Protein AF-0000000080649065 (afdb_homodimer)

Organism: Methanothrix harundinacea (strain 6Ac) (NCBI:txid1110509)

Radius of gyration: 25.67 Å; Cα contacts (8 Å, |Δi|>4): 1582; chains: 2; bounding box: 56×75×67 Å

Secondary structure (DSSP, 8-state):
--TTHHHHT-EEEE-TTS-EEEESSSSS---HHHHHHHHHHHTTT-SEEEEEEEEETTEEEEEEEEEES-HIIIIIIIIS--EEEEETTEEEEEESTHHHHHTSSHHHHHHHT-----S-EEEEEE-SS---HHHHHHHHHHHTS-GGGEEEEEE-TTSHHHHHHHHTTHHHHHHHHHHHTT--GGGEEEEEEEEEPPP--SSHHHHHHHHHHHHHTT-EEEEEE--S-HHHHHHHHHH-SGGGSTTTTS-HHHHHHHTTT-GGGS-GGGSS-SEEEEEETTTTEEEEEE---HHHHHHHHT--------/--TTHHHHT-EEEE-TTS-EEEESSSSS---HHHHHHHHHHHTTT-SEEEEEEEEETTEEEEEEEEEES-HIIIIIIIIS--EEEEETTEEEEEESTHHHHHTSSHHHHHHHT-----S-EEEEEE-SS---HHHHHHHHHHHTS-GGGEEEEEE-TTSHHHHHHHHTTHHHHHHHHHHHTT--GGGEEEEEEEEEPPP--SSHHHHHHHHHHHHHTT-EEEEEE--S-HHHHHHHHHH-SGGGSTTTTS-HHHHHHHTTT-GGGS-GGGSS-SEEEEEETTTTEEEEEE---HHHHHHHHTEEE-----

Solvent-accessible surface area (backbone atoms only — not comparable to full-atom values): 29995 Å² total; per-residue (Å²): 105,77,92,44,19,76,85,26,35,34,36,79,44,70,46,94,66,43,29,37,36,38,28,26,29,54,87,28,72,22,26,67,65,31,4,52,51,50,33,31,47,16,20,62,62,48,51,52,73,43,79,38,83,34,75,48,87,88,43,74,43,60,15,32,32,37,38,25,57,39,37,46,51,23,25,61,51,10,32,44,72,62,32,82,46,74,38,92,90,45,65,27,40,29,18,5,46,29,35,44,47,40,44,56,55,52,69,56,37,62,74,64,71,58,82,62,84,60,68,60,36,41,36,36,29,49,20,76,62,82,80,52,64,65,40,45,46,53,53,19,56,54,33,68,35,54,35,56,37,30,40,36,35,35,17,15,49,50,27,60,11,26,19,40,29,54,17,55,34,28,45,33,33,43,49,51,40,38,43,75,73,66,46,70,51,82,35,37,50,30,32,29,20,31,11,36,42,40,61,81,70,51,52,48,66,50,14,46,18,27,26,50,34,20,22,28,27,48,7,37,26,36,35,36,29,57,62,79,58,62,70,60,51,52,54,51,53,50,57,45,20,6,76,72,19,89,66,46,86,55,37,42,43,58,57,35,54,75,47,70,71,36,74,85,68,46,58,72,50,30,60,11,22,3,23,41,34,39,32,26,66,67,78,19,46,25,39,34,24,65,52,72,35,51,67,43,45,41,61,46,53,59,71,72,86,84,76,75,77,124,105,77,92,45,18,75,86,27,34,36,37,80,44,70,45,95,65,43,29,36,35,38,28,26,30,54,86,28,72,19,20,62,65,33,4,52,51,50,35,32,49,17,20,62,61,49,50,54,74,44,79,37,84,33,75,46,85,89,44,66,41,62,16,32,33,38,37,28,71,41,37,45,51,26,22,60,50,9,32,44,71,61,33,81,45,74,38,90,90,45,62,28,40,29,18,4,46,29,36,43,46,39,44,56,54,52,68,57,37,61,74,65,71,57,84,63,87,62,70,59,37,41,36,35,30,50,20,75,62,83,80,49,64,67,41,46,45,53,53,19,54,53,34,68,37,56,36,58,38,30,40,36,34,35,19,15,50,50,27,60,11,27,20,41,29,53,20,53,36,31,44,34,34,43,49,52,41,38,43,76,73,68,45,68,53,80,35,40,51,30,33,30,21,30,10,35,42,41,59,55,52,45,53,48,68,50,15,48,17,29,27,48,35,20,23,27,27,47,7,37,35,40,35,35,29,56,63,84,58,62,71,59,50,51,55,50,52,68,58,44,19,7,77,70,20,90,67,47,86,55,39,44,42,60,58,36,53,74,48,70,69,35,73,87,69,47,57,70,50,31,60,11,23,2,23,41,33,41,37,30,67,68,79,70,45,75,49,77,35,66,52,71,36,48,68,44,43,42,60,46,46,43,67,36,76,44,75,69,83,126

Nearest PDB structures (foldseek):
  1qlm-assembly1_A  TM=9.882E-01  e=9.415E-44  Methanopyrus kandleri
  4gvs-assembly1_C  TM=9.841E-01  e=1.611E-43  Archaeoglobus fulgidus DSM 4304
  4gvq-assembly1_C  TM=9.840E-01  e=5.313E-43  Archaeoglobus fulgidus DSM 4304
  4fio-assembly1_C  TM=9.812E-01  e=1.594E-41  Methanobrevibacter ruminantium M1
  3b3t-assembly1_A  TM=2.257E-01  e=1.177E+00  Vibrio proteolyticus

Sequence (620 aa):
MLDYADELRVGVVELDNGTVVADAGVEAKGGLGAGIYLARLCMADLADIQPTPIEIDGITIPGVQVATDHPAISCMASQCAMWQVKAGNYFAMGSGPARILARKTKELYDALEFEEYSDVGVLFLESDTLPDEAAADKIAEACGIDPADLRLAVAPTDSVAGLVQVSARVVETGLHKLFTLGFDVRTIRNGWGRAPIAPVVGKATRCMGASNDAIIYGGETYYTVEYEPFDELLGYVKAIPSDTSRDYGAPFYKTFKECGFDFFKVDHHVFAPAKVVVNDLRSRRTLVAGRLNPQVLKESFGFEVANREGMLDYADELRVGVVELDNGTVVADAGVEAKGGLGAGIYLARLCMADLADIQPTPIEIDGITIPGVQVATDHPAISCMASQCAMWQVKAGNYFAMGSGPARILARKTKELYDALEFEEYSDVGVLFLESDTLPDEAAADKIAEACGIDPADLRLAVAPTDSVAGLVQVSARVVETGLHKLFTLGFDVRTIRNGWGRAPIAPVVGKATRCMGASNDAIIYGGETYYTVEYEPFDELLGYVKAIPSDTSRDYGAPFYKTFKECGFDFFKVDHHVFAPAKVVVNDLRSRRTLVAGRLNPQVLKESFGFEVANREG

Foldseek 3Di:
DVVCCVVQQWDWDAAPLQEIETEQALPTQGALVLLQVLLCQLQVVQKDKDWDWDDQPNDIAIKMKIKGQPCLCRQPQFNDQQDWQDFPPDTWGKGGNLCQLLVRPVVSCVLLVDHDADQAEEIETADSDDDHPRSLVVSCVSNVYRSSRYYYYYHYLLHNSNLRNLQSSLQSLLLVLLVVVVHSSNQWRMKIKMWGRFHNPDDRLLSVQLSLLRFLFPMEMETEGADPDPVVVVVSQQQAHLVNFPLPDARVSVVCVVVVVDVVVGRPSSSGGQKYWYQHPHVRDIDIYGHHDSPRSCVSSVDDDDDDDD/DVVCCVVQQWDWDAAPLQEIETEQAQPTQGALVLLQVLLCQLQVVQKDKDWDWDDQPNDIAIKMKIKGQPLLCRQPQFNDQQDWQDFPVDTWGKGHNLCQLLCRPVVSCVLVVDHDADQAEEIETADSDDDHPRSLVVSCVSNVYRSSRYYYYYHYLLHNSNLRNLQSSLQSLLLVLLVVVVHSSNQWRMKIKMWGRFHNPDDRLLSVQLSLLRFLQPMEMEIEGADPDPVVVVVSQQQAHLVNFPLPDARVSVVCVVVVVDVVVGRPSSSGGQKYWYQYPVVRDIDIYGHHDSPRSCVSSVDDDPDDDD

Structure (mmCIF, N/CA/C/O backbone):
data_AF-0000000080649065-model_v1
#
loop_
_entity.id
_entity.type
_entity.pdbx_description
1 polymer 'Methenyltetrahydromethanopterin cyclohydrolase'
#
loop_
_atom_site.group_PDB
_atom_site.id
_atom_site.type_symbol
_atom_site.label_atom_id
_atom_site.label_alt_id
_atom_site.label_comp_id
_atom_site.label_asym_id
_atom_site.label_entity_id
_atom_site.label_seq_id
_atom_site.pdbx_PDB_ins_code
_atom_site.Cartn_x
_atom_site.Cartn_y
_atom_site.Cartn_z
_atom_site.occupancy
_atom_site.B_iso_or_equiv
_atom_site.auth_seq_id
_atom_site.auth_comp_id
_atom_site.auth_asym_id
_atom_site.auth_atom_id
_atom_site.pdbx_PDB_model_num
ATOM 1 N N . MET A 1 1 ? -10.711 17.859 -7.477 1 96.88 1 MET A N 1
ATOM 2 C CA . MET A 1 1 ? -11.516 18.312 -6.348 1 96.88 1 MET A CA 1
ATOM 3 C C . MET A 1 1 ? -12.547 19.344 -6.793 1 96.88 1 MET A C 1
ATOM 5 O O . MET A 1 1 ? -13.719 19.266 -6.41 1 96.88 1 MET A O 1
ATOM 9 N N . LEU A 1 2 ? -12.133 20.25 -7.672 1 97.31 2 LEU A N 1
ATOM 10 C CA . LEU A 1 2 ? -13.031 21.297 -8.125 1 97.31 2 LEU A CA 1
ATOM 11 C C . LEU A 1 2 ? -14.141 20.734 -9.008 1 97.31 2 LEU A C 1
ATOM 13 O O . LEU A 1 2 ? -15.297 21.125 -8.875 1 97.31 2 LEU A O 1
ATOM 17 N N . ASP A 1 3 ? -13.781 19.781 -9.867 1 96.5 3 ASP A N 1
ATOM 18 C CA . ASP A 1 3 ? -14.766 19.156 -10.75 1 96.5 3 ASP A CA 1
ATOM 19 C C . ASP A 1 3 ? -15.797 18.359 -9.953 1 96.5 3 ASP A C 1
ATOM 21 O O . ASP A 1 3 ? -16.922 18.156 -10.414 1 96.5 3 ASP A O 1
ATOM 25 N N . TYR A 1 4 ? -15.461 17.969 -8.742 1 97.44 4 TYR A N 1
ATOM 26 C CA . TYR A 1 4 ? -16.344 17.141 -7.922 1 97.44 4 TYR A CA 1
ATOM 27 C C . TYR A 1 4 ? -16.844 17.906 -6.711 1 97.44 4 TYR A C 1
ATOM 29 O O . TYR A 1 4 ? -17.156 17.312 -5.672 1 97.44 4 TYR A O 1
ATOM 37 N N . ALA A 1 5 ? -16.844 19.188 -6.781 1 98.19 5 ALA A N 1
ATOM 38 C CA . ALA A 1 5 ? -17.141 20.047 -5.637 1 98.19 5 ALA A CA 1
ATOM 39 C C . ALA A 1 5 ? -18.484 19.703 -5.008 1 98.19 5 ALA A C 1
ATOM 41 O O . ALA A 1 5 ? -18.609 19.641 -3.783 1 98.19 5 ALA A O 1
ATOM 42 N N . ASP A 1 6 ? -19.531 19.469 -5.82 1 97.81 6 ASP A N 1
ATOM 43 C CA . ASP A 1 6 ? -20.859 19.156 -5.301 1 97.81 6 ASP A CA 1
ATOM 44 C C . ASP A 1 6 ? -20.859 17.828 -4.547 1 97.81 6 ASP A C 1
ATOM 46 O O . ASP A 1 6 ? -21.375 17.75 -3.432 1 97.81 6 ASP A O 1
ATOM 50 N N . GLU A 1 7 ? -20.234 16.828 -5.16 1 98.06 7 GLU A N 1
ATOM 51 C CA . GLU A 1 7 ? -20.172 15.492 -4.555 1 98.06 7 GLU A CA 1
ATOM 52 C C . GLU A 1 7 ? -19.375 15.516 -3.256 1 98.06 7 GLU A C 1
ATOM 54 O O . GLU A 1 7 ? -19.688 14.789 -2.312 1 98.06 7 GLU A O 1
ATOM 59 N N . LEU A 1 8 ? -18.406 16.391 -3.188 1 98.56 8 LEU A N 1
ATOM 60 C CA . LEU A 1 8 ? -17.516 16.469 -2.035 1 98.56 8 LEU A CA 1
ATOM 61 C C . LEU A 1 8 ? -18.031 17.484 -1.021 1 98.56 8 LEU A C 1
ATOM 63 O O . LEU A 1 8 ? -17.453 17.625 0.064 1 98.56 8 LEU A O 1
ATOM 67 N N . ARG A 1 9 ? -19.0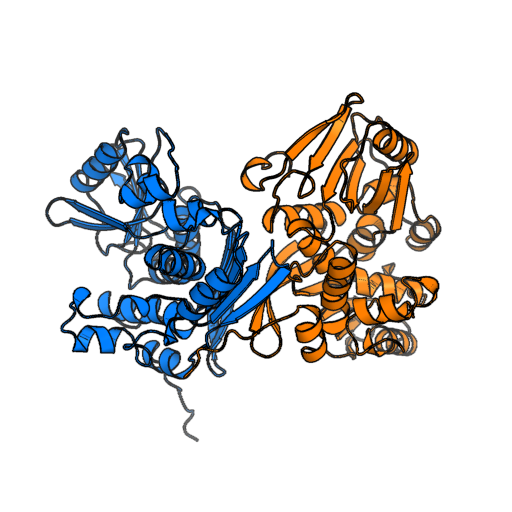94 18.172 -1.417 1 98.5 9 ARG A N 1
ATOM 68 C CA . ARG A 1 9 ? -19.703 19.203 -0.587 1 98.5 9 ARG A CA 1
ATOM 69 C C . ARG A 1 9 ? -18.688 20.281 -0.242 1 98.5 9 ARG A C 1
ATOM 71 O O . ARG A 1 9 ? -18.578 20.703 0.915 1 98.5 9 ARG A O 1
ATOM 78 N N . VAL A 1 10 ? -17.953 20.609 -1.252 1 98.69 10 VAL A N 1
ATOM 79 C CA . VAL A 1 10 ? -16.938 21.656 -1.156 1 98.69 10 VAL A CA 1
ATOM 80 C C . VAL A 1 10 ? -17.453 22.938 -1.799 1 98.69 10 VAL A C 1
ATOM 82 O O . VAL A 1 10 ? -18.125 22.906 -2.826 1 98.69 10 VAL A O 1
ATOM 85 N N . GLY A 1 11 ? -17.203 24.062 -1.114 1 98.69 11 GLY A N 1
ATOM 86 C CA . GLY A 1 11 ? -17.484 25.359 -1.719 1 98.69 11 GLY A CA 1
ATOM 87 C C . GLY A 1 11 ? -16.344 25.875 -2.592 1 98.69 11 GLY A C 1
ATOM 88 O O . GLY A 1 11 ? -15.172 25.688 -2.266 1 98.69 11 GLY A O 1
ATOM 89 N N . VAL A 1 12 ? -16.672 26.516 -3.682 1 98.69 12 VAL A N 1
ATOM 90 C CA . VAL A 1 12 ? -15.664 27.078 -4.57 1 98.69 12 VAL A CA 1
ATOM 91 C C . VAL A 1 12 ? -15.844 28.594 -4.664 1 98.69 12 VAL A C 1
ATOM 93 O O . VAL A 1 12 ? -16.922 29.078 -4.992 1 98.69 12 VAL A O 1
ATOM 96 N N . VAL A 1 13 ? -14.781 29.266 -4.344 1 98 13 VAL A N 1
ATOM 97 C CA . VAL A 1 13 ? -14.789 30.719 -4.387 1 98 13 VAL A CA 1
ATOM 98 C C . VAL A 1 13 ? -13.656 31.219 -5.277 1 98 13 VAL A C 1
ATOM 100 O O . VAL A 1 13 ? -12.516 30.766 -5.16 1 98 13 VAL A O 1
ATOM 103 N N . GLU A 1 14 ? -13.953 32.125 -6.094 1 98.62 14 GLU A N 1
ATOM 104 C CA . GLU A 1 14 ? -12.914 32.812 -6.836 1 98.62 14 GLU A CA 1
ATOM 105 C C . GLU A 1 14 ? -12.703 34.219 -6.277 1 98.62 14 GLU A C 1
ATOM 107 O O . GLU A 1 14 ? -13.648 35.031 -6.207 1 98.62 14 GLU A O 1
ATOM 112 N N . LEU A 1 15 ? -11.562 34.469 -5.891 1 98.69 15 LEU A N 1
ATOM 113 C CA . LEU A 1 15 ? -11.234 35.781 -5.359 1 98.69 15 LEU A CA 1
ATOM 114 C C . LEU A 1 15 ? -11.086 36.812 -6.484 1 98.69 15 LEU A C 1
ATOM 116 O O . LEU A 1 15 ? -10.977 36.438 -7.656 1 98.69 15 LEU A O 1
ATOM 120 N N . ASP A 1 16 ? -11.008 38.094 -6.145 1 98.38 16 ASP A N 1
ATOM 121 C CA . ASP A 1 16 ? -10.938 39.156 -7.141 1 98.38 16 ASP A CA 1
ATOM 122 C C . ASP A 1 16 ? -9.641 39.094 -7.938 1 98.38 16 ASP A C 1
ATOM 124 O O . ASP A 1 16 ? -9.602 39.469 -9.109 1 98.38 16 ASP A O 1
ATOM 128 N N . ASN A 1 17 ? -8.617 38.594 -7.332 1 98.56 17 ASN A N 1
ATOM 129 C CA . ASN A 1 17 ? -7.328 38.5 -8.016 1 98.56 17 ASN A CA 1
ATOM 130 C C . ASN A 1 17 ? -7.203 37.219 -8.836 1 98.56 17 ASN A C 1
ATOM 132 O O . ASN A 1 17 ? -6.129 36.938 -9.352 1 98.56 17 ASN A O 1
ATOM 136 N N . GLY A 1 18 ? -8.211 36.438 -8.844 1 98.75 18 GLY A N 1
ATOM 137 C CA . GLY A 1 18 ? -8.242 35.281 -9.719 1 98.75 18 GLY A CA 1
ATOM 138 C C . GLY A 1 18 ? -7.945 33.969 -8.992 1 98.75 18 GLY A C 1
ATOM 139 O O . GLY A 1 18 ? -8.18 32.906 -9.531 1 98.75 18 GLY A O 1
ATOM 140 N N . THR A 1 19 ? -7.426 34 -7.797 1 98.81 19 THR A N 1
ATOM 141 C CA . THR A 1 19 ? -7.172 32.781 -7.023 1 98.81 19 THR A CA 1
ATOM 142 C C . THR A 1 19 ? -8.469 32.031 -6.785 1 98.81 19 THR A C 1
ATOM 144 O O . THR A 1 19 ? -9.508 32.625 -6.48 1 98.81 19 THR A O 1
ATOM 147 N N . VAL A 1 20 ? -8.414 30.734 -6.973 1 98.88 20 VAL A N 1
ATOM 148 C CA . VAL A 1 20 ? -9.57 29.875 -6.691 1 98.88 20 VAL A CA 1
ATOM 149 C C . VAL A 1 20 ? -9.359 29.141 -5.367 1 98.88 20 VAL A C 1
ATOM 151 O O . VAL A 1 20 ? -8.289 28.578 -5.121 1 98.88 20 VAL A O 1
ATOM 154 N N . VAL A 1 21 ? -10.383 29.188 -4.516 1 98.81 21 VAL A N 1
ATOM 155 C CA . VAL A 1 21 ? -10.32 28.594 -3.188 1 98.81 21 VAL A CA 1
ATOM 156 C C . VAL A 1 21 ? -11.375 27.5 -3.062 1 98.81 21 VAL A C 1
ATOM 158 O O . VAL A 1 21 ? -12.562 27.734 -3.307 1 98.81 21 VAL A O 1
ATOM 161 N N . ALA A 1 22 ? -10.977 26.328 -2.764 1 98.94 22 ALA A N 1
ATOM 162 C CA . ALA A 1 22 ? -11.883 25.25 -2.379 1 98.94 22 ALA A CA 1
ATOM 163 C C . ALA A 1 22 ? -12.07 25.219 -0.865 1 98.94 22 ALA A C 1
ATOM 165 O O . ALA A 1 22 ? -11.141 24.891 -0.124 1 98.94 22 ALA A O 1
ATOM 166 N N . ASP A 1 23 ? -13.234 25.531 -0.389 1 98.88 23 ASP A N 1
ATOM 167 C CA . ASP A 1 23 ? -13.602 25.5 1.022 1 98.88 23 ASP A CA 1
ATOM 168 C C . ASP A 1 23 ? -14.141 24.141 1.42 1 98.88 23 ASP A C 1
ATOM 170 O O . ASP A 1 23 ? -15.227 23.734 0.99 1 98.88 23 ASP A O 1
ATOM 174 N N . ALA A 1 24 ? -13.438 23.484 2.287 1 98.81 24 ALA A N 1
ATOM 175 C CA . ALA A 1 24 ? -13.812 22.109 2.635 1 98.81 24 ALA A CA 1
ATOM 176 C C . ALA A 1 24 ? -14.234 22.016 4.098 1 98.81 24 ALA A C 1
ATOM 178 O O . ALA A 1 24 ? -14.195 20.938 4.688 1 98.81 24 ALA A O 1
ATOM 179 N N . GLY A 1 25 ? -14.625 23.172 4.688 1 98.25 25 GLY A N 1
ATOM 180 C CA . GLY A 1 25 ? -15.062 23 6.062 1 98.25 25 GLY A CA 1
ATOM 181 C C . GLY A 1 25 ? -15.227 24.297 6.812 1 98.25 25 GLY A C 1
ATOM 182 O O . GLY A 1 25 ? -15.633 24.312 7.977 1 98.25 25 GLY A O 1
ATOM 183 N N . VAL A 1 26 ? -14.867 25.422 6.211 1 98.19 26 VAL A N 1
ATOM 184 C CA . VAL A 1 26 ? -15.055 26.703 6.887 1 98.19 26 VAL A CA 1
ATOM 185 C C . VAL A 1 26 ? -16.531 27.078 6.867 1 98.19 26 VAL A C 1
ATOM 187 O O . VAL A 1 26 ? -17.188 27.125 7.91 1 98.19 26 VAL A O 1
ATOM 190 N N . GLU A 1 27 ? -17.062 27.328 5.711 1 98.12 27 GLU A N 1
ATOM 191 C CA . GLU A 1 27 ? -18.5 27.562 5.527 1 98.12 27 GLU A CA 1
ATOM 192 C C . GLU A 1 27 ? -19.188 26.328 4.926 1 98.12 27 GLU A C 1
ATOM 194 O O . GLU A 1 27 ? -20.359 26.078 5.199 1 98.12 27 GLU A O 1
ATOM 199 N N . ALA A 1 28 ? -18.391 25.672 4.07 1 98.31 28 ALA A N 1
ATOM 200 C CA . ALA A 1 28 ? -18.906 24.469 3.436 1 98.31 28 ALA A CA 1
ATOM 201 C C . ALA A 1 28 ? -18.859 23.281 4.391 1 98.31 28 ALA A C 1
ATOM 203 O O . ALA A 1 28 ? -18.125 23.297 5.379 1 98.31 28 ALA A O 1
ATOM 204 N N . LYS A 1 29 ? -19.578 22.219 4.102 1 97.5 29 LYS A N 1
ATOM 205 C CA . LYS A 1 29 ? -19.688 21.062 4.98 1 97.5 29 LYS A CA 1
ATOM 206 C C . LYS A 1 29 ? -18.484 20.141 4.852 1 97.5 29 LYS A C 1
ATOM 208 O O . LYS A 1 29 ? -18 19.594 5.848 1 97.5 29 LYS A O 1
ATOM 213 N N . GLY A 1 30 ? -18 19.953 3.602 1 98 30 GLY A N 1
ATOM 214 C CA . GLY A 1 30 ? -16.938 19 3.365 1 98 30 GLY A CA 1
ATOM 215 C C . GLY A 1 30 ? -17.312 17.562 3.709 1 98 30 GLY A C 1
ATOM 216 O O . GLY A 1 30 ? -18.422 17.125 3.391 1 98 30 GLY A O 1
ATOM 217 N N . GLY A 1 31 ? -16.406 16.891 4.375 1 98.31 31 GLY A N 1
ATOM 218 C CA . GLY A 1 31 ? -16.672 15.516 4.758 1 98.31 31 GLY A CA 1
ATOM 219 C C . GLY A 1 31 ? -15.477 14.602 4.539 1 98.31 31 GLY A C 1
ATOM 220 O O . GLY A 1 31 ? -14.344 15.07 4.398 1 98.31 31 GLY A O 1
ATOM 221 N N . LEU A 1 32 ? -15.734 13.297 4.625 1 98.44 32 LEU A N 1
ATOM 222 C CA . LEU A 1 32 ? -14.68 12.297 4.496 1 98.44 32 LEU A CA 1
ATOM 223 C C . LEU A 1 32 ? -14.023 12.367 3.123 1 98.44 32 LEU A C 1
ATOM 225 O O . LEU A 1 32 ? -12.797 12.359 3.016 1 98.44 32 LEU A O 1
ATOM 229 N N . GLY A 1 33 ? -14.883 12.398 2.113 1 98.5 33 GLY A N 1
ATOM 230 C CA . GLY A 1 33 ? -14.359 12.484 0.759 1 98.5 33 GLY A CA 1
ATOM 231 C C . GLY A 1 33 ? -13.508 13.719 0.524 1 98.5 33 GLY A C 1
ATOM 232 O O . GLY A 1 33 ? -12.445 13.633 -0.097 1 98.5 33 GLY A O 1
ATOM 233 N N . ALA A 1 34 ? -13.961 14.875 0.977 1 98.81 34 ALA A N 1
ATOM 234 C CA . ALA A 1 34 ? -13.188 16.109 0.868 1 98.81 34 ALA A CA 1
ATOM 235 C C . ALA A 1 34 ? -11.844 15.977 1.581 1 98.81 34 ALA A C 1
ATOM 237 O O . ALA A 1 34 ? -10.828 16.484 1.099 1 98.81 34 ALA A O 1
ATOM 238 N N . GLY A 1 35 ? -11.852 15.344 2.732 1 98.88 35 GLY A N 1
ATOM 239 C CA . GLY A 1 35 ? -10.617 15.125 3.475 1 98.88 35 GLY A CA 1
ATOM 240 C C . GLY A 1 35 ? -9.602 14.297 2.711 1 98.88 35 GLY A C 1
ATOM 241 O O . GLY A 1 35 ? -8.398 14.578 2.752 1 98.88 35 GLY A O 1
ATOM 242 N N . ILE A 1 36 ? -10.062 13.258 2.049 1 98.81 36 ILE A N 1
ATOM 243 C CA . ILE A 1 36 ? -9.18 12.43 1.232 1 98.81 36 ILE A CA 1
ATOM 244 C C . ILE A 1 36 ? -8.578 13.266 0.111 1 98.81 36 ILE A C 1
ATOM 246 O O . ILE A 1 36 ? -7.379 13.172 -0.164 1 98.81 36 ILE A O 1
ATOM 250 N N . TYR A 1 37 ? -9.352 14.086 -0.552 1 98.75 37 TYR A N 1
ATOM 251 C CA . TYR A 1 37 ? -8.852 14.945 -1.618 1 98.75 37 TYR A CA 1
ATOM 252 C C . TYR A 1 37 ? -7.852 15.961 -1.076 1 98.75 37 TYR A C 1
ATOM 254 O O . TYR A 1 37 ? -6.859 16.281 -1.737 1 98.75 37 TYR A O 1
ATOM 262 N N . LEU A 1 38 ? -8.133 16.516 0.158 1 98.88 38 LEU A N 1
ATOM 263 C CA . LEU A 1 38 ? -7.164 17.406 0.782 1 98.88 38 LEU A CA 1
ATOM 264 C C . LEU A 1 38 ? -5.824 16.703 0.991 1 98.88 38 LEU A C 1
ATOM 266 O O . LEU A 1 38 ? -4.77 17.281 0.727 1 98.88 38 LEU A O 1
ATOM 270 N N . ALA A 1 39 ? -5.934 15.5 1.507 1 98.88 39 ALA A N 1
ATOM 271 C CA . ALA A 1 39 ? -4.715 14.734 1.755 1 98.88 39 ALA A CA 1
ATOM 272 C C . ALA A 1 39 ? -3.949 14.484 0.458 1 98.88 39 ALA A C 1
ATOM 274 O O . ALA A 1 39 ? -2.723 14.609 0.42 1 98.88 39 ALA A O 1
ATOM 275 N N . ARG A 1 40 ? -4.652 14.117 -0.595 1 98.69 40 ARG A N 1
ATOM 276 C CA . ARG A 1 40 ? -4.035 13.906 -1.901 1 98.69 40 ARG A CA 1
ATOM 277 C C . ARG A 1 40 ? -3.361 15.18 -2.404 1 98.69 40 ARG A C 1
ATOM 279 O O . ARG A 1 40 ? -2.232 15.133 -2.896 1 98.69 40 ARG A O 1
ATOM 286 N N . LEU A 1 41 ? -4.066 16.25 -2.254 1 98.44 41 LEU A N 1
ATOM 287 C CA . LEU A 1 41 ? -3.529 17.547 -2.643 1 98.44 41 LEU A CA 1
ATOM 288 C C . LEU A 1 41 ? -2.238 17.859 -1.89 1 98.44 41 LEU A C 1
ATOM 290 O O . LEU A 1 41 ? -1.249 18.281 -2.49 1 98.44 41 LEU A O 1
ATOM 294 N N . CYS A 1 42 ? -2.227 17.625 -0.63 1 98.81 42 CYS A N 1
ATOM 295 C CA . CYS A 1 42 ? -1.073 17.922 0.214 1 98.81 42 CYS A CA 1
ATOM 296 C C . CYS A 1 42 ? 0.126 17.062 -0.197 1 98.81 42 CYS A C 1
ATOM 298 O O . CYS A 1 42 ? 1.271 17.516 -0.081 1 98.81 42 CYS A O 1
ATOM 300 N N . MET A 1 43 ? -0.164 15.906 -0.741 1 98.75 43 MET A N 1
ATOM 301 C CA . MET A 1 43 ? 0.914 14.984 -1.094 1 98.75 43 MET A CA 1
ATOM 302 C C . MET A 1 43 ? 1.217 15.047 -2.586 1 98.75 43 MET A C 1
ATOM 304 O O . MET A 1 43 ? 1.788 14.109 -3.148 1 98.75 43 MET A O 1
ATOM 308 N N . ALA A 1 44 ? 0.753 16.094 -3.244 1 98.06 44 ALA A N 1
ATOM 309 C CA . ALA A 1 44 ? 0.991 16.344 -4.664 1 98.06 44 ALA A CA 1
ATOM 310 C C . ALA A 1 44 ? 0.466 15.195 -5.523 1 98.06 44 ALA A C 1
ATOM 312 O O . ALA A 1 44 ? 1.026 14.898 -6.578 1 98.06 44 ALA A O 1
ATOM 313 N N . ASP A 1 45 ? -0.455 14.484 -4.973 1 97.44 45 ASP A N 1
ATOM 314 C CA . ASP A 1 45 ? -1.126 13.367 -5.621 1 97.44 45 ASP A CA 1
ATOM 315 C C . ASP A 1 45 ? -0.14 12.242 -5.938 1 97.44 45 ASP A C 1
ATOM 317 O O . ASP A 1 45 ? -0.304 11.523 -6.926 1 97.44 45 ASP A O 1
ATOM 321 N N . LEU A 1 46 ? 0.879 12.07 -5.184 1 98.12 46 LEU A N 1
ATOM 322 C CA . LEU A 1 46 ? 1.883 11.023 -5.336 1 98.12 46 LEU A CA 1
ATOM 323 C C . LEU A 1 46 ? 1.705 9.945 -4.273 1 98.12 46 LEU A C 1
ATOM 325 O O . LEU A 1 46 ? 2.682 9.336 -3.83 1 98.12 46 LEU A O 1
ATOM 329 N N . ALA A 1 47 ? 0.473 9.766 -3.834 1 98.19 47 ALA A N 1
ATOM 330 C CA . ALA A 1 47 ? 0.161 8.75 -2.834 1 98.19 47 ALA A CA 1
ATOM 331 C C . ALA A 1 47 ? -1.209 8.125 -3.092 1 98.19 47 ALA A C 1
ATOM 333 O O . ALA A 1 47 ? -2.09 8.773 -3.67 1 98.19 47 ALA A O 1
ATOM 334 N N . ASP A 1 48 ? -1.335 6.891 -2.766 1 97.75 48 ASP A N 1
ATOM 335 C CA . ASP A 1 48 ? -2.639 6.242 -2.639 1 97.75 48 ASP A CA 1
ATOM 336 C C . ASP A 1 48 ? -3.201 6.414 -1.229 1 97.75 48 ASP A C 1
ATOM 338 O O . ASP A 1 48 ? -2.555 6.039 -0.249 1 97.75 48 ASP A O 1
ATOM 342 N N . ILE A 1 49 ? -4.367 7.027 -1.129 1 98.5 49 ILE A N 1
ATOM 343 C CA . ILE A 1 49 ? -4.988 7.316 0.159 1 98.5 49 ILE A CA 1
ATOM 344 C C . ILE A 1 49 ? -6.414 6.766 0.179 1 98.5 49 ILE A C 1
ATOM 346 O O . ILE A 1 49 ? -7.238 7.133 -0.66 1 98.5 49 ILE A O 1
ATOM 350 N N . GLN A 1 50 ? -6.707 5.898 1.194 1 97.5 50 GLN A N 1
ATOM 351 C CA . GLN A 1 50 ? -8.023 5.273 1.264 1 97.5 50 GLN A CA 1
ATOM 352 C C . GLN A 1 50 ? -8.492 5.137 2.709 1 97.5 50 GLN A C 1
ATOM 354 O O . GLN A 1 50 ? -7.676 4.988 3.621 1 97.5 50 GLN A O 1
ATOM 359 N N . PRO A 1 51 ? -9.836 5.191 2.863 1 97.56 51 PRO A N 1
ATOM 360 C CA . PRO A 1 51 ? -10.344 4.828 4.188 1 97.56 51 PRO A CA 1
ATOM 361 C C . PRO A 1 51 ? -10.047 3.375 4.559 1 97.56 51 PRO A C 1
ATOM 363 O O . PRO A 1 51 ? -9.969 2.514 3.676 1 97.56 51 PRO A O 1
ATOM 366 N N . THR A 1 52 ? -9.883 3.094 5.73 1 97.94 52 THR A N 1
ATOM 367 C CA . THR A 1 52 ? -9.656 1.759 6.27 1 97.94 52 THR A CA 1
ATOM 368 C C . THR A 1 52 ? -10.211 1.646 7.688 1 97.94 52 THR A C 1
ATOM 370 O O . THR A 1 52 ? -10.203 2.619 8.445 1 97.94 52 THR A O 1
ATOM 373 N N . PRO A 1 53 ? -10.75 0.464 8.078 1 96.94 53 PRO A N 1
ATOM 374 C CA . PRO A 1 53 ? -11.18 0.322 9.469 1 96.94 53 PRO A CA 1
ATOM 375 C C . PRO A 1 53 ? -10.008 0.21 10.445 1 96.94 53 PRO A C 1
ATOM 377 O O . PRO A 1 53 ? -8.992 -0.412 10.125 1 96.94 53 PRO A O 1
ATOM 380 N N . ILE A 1 54 ? -10.18 0.829 1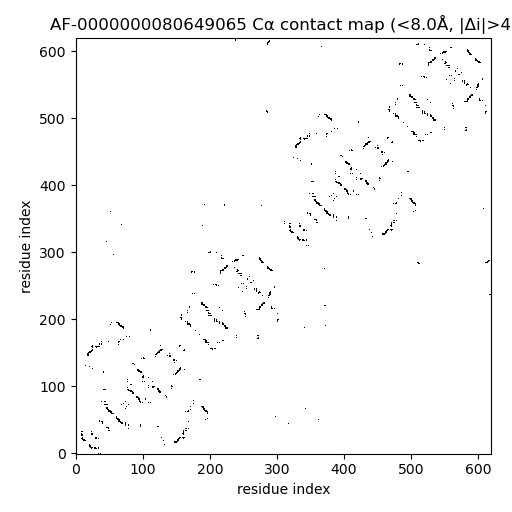1.562 1 97.75 54 ILE A N 1
ATOM 381 C CA . ILE A 1 54 ? -9.188 0.713 12.633 1 97.75 54 ILE A CA 1
ATOM 382 C C . ILE A 1 54 ? -9.883 0.333 13.938 1 97.75 54 ILE A C 1
ATOM 384 O O . ILE A 1 54 ? -10.859 0.97 14.336 1 97.75 54 ILE A O 1
ATOM 388 N N . GLU A 1 55 ? -9.391 -0.739 14.531 1 96.5 55 GLU A N 1
ATOM 389 C CA . GLU A 1 55 ? -9.922 -1.188 15.812 1 96.5 55 GLU A CA 1
ATOM 390 C C . GLU A 1 55 ? -9.156 -0.562 16.984 1 96.5 55 GLU A C 1
ATOM 392 O O . GLU A 1 55 ? -7.926 -0.595 17 1 96.5 55 GLU A O 1
ATOM 397 N N . ILE A 1 56 ? -9.859 0.097 17.891 1 97.12 56 ILE A N 1
ATOM 398 C CA . ILE A 1 56 ? -9.344 0.654 19.141 1 97.12 56 ILE A CA 1
ATOM 399 C C . ILE A 1 56 ? -10.031 -0.016 20.328 1 97.12 56 ILE A C 1
ATOM 401 O O . ILE A 1 56 ? -11.133 0.368 20.719 1 97.12 56 ILE A O 1
ATOM 405 N N . ASP A 1 57 ? -9.328 -1.027 20.906 1 95.06 57 ASP A N 1
ATOM 406 C CA . ASP A 1 57 ? -9.82 -1.744 22.078 1 95.06 57 ASP A CA 1
ATOM 407 C C . ASP A 1 57 ? -11.258 -2.213 21.875 1 95.06 57 ASP A C 1
ATOM 409 O O . ASP A 1 57 ? -12.141 -1.906 22.672 1 95.06 57 ASP A O 1
ATOM 413 N N . GLY A 1 58 ? -11.492 -2.855 20.828 1 94.75 58 GLY A N 1
ATOM 414 C CA . GLY A 1 58 ? -12.773 -3.484 20.562 1 94.75 58 GLY A CA 1
ATOM 415 C C . GLY A 1 58 ? -13.75 -2.568 19.844 1 94.75 58 GLY A C 1
ATOM 416 O O . GLY A 1 58 ? -14.836 -2.994 19.453 1 94.75 58 GLY A O 1
ATOM 417 N N . ILE A 1 59 ? -13.422 -1.316 19.656 1 95.75 59 ILE A N 1
ATOM 418 C CA . ILE A 1 59 ? -14.266 -0.346 18.969 1 95.75 59 ILE A CA 1
ATOM 419 C C . ILE A 1 59 ? -13.664 -0.035 17.594 1 95.75 59 ILE A C 1
ATOM 421 O O . ILE A 1 59 ? -12.547 0.489 17.5 1 95.75 59 ILE A O 1
ATOM 425 N N . THR A 1 60 ? -14.445 -0.357 16.562 1 97.38 60 THR A N 1
ATOM 426 C CA . THR A 1 60 ? -13.938 -0.099 15.219 1 97.38 60 THR A CA 1
ATOM 427 C C . THR A 1 60 ? -14.445 1.242 14.695 1 97.38 60 THR A C 1
ATOM 429 O O . THR A 1 60 ? -15.648 1.501 14.703 1 97.38 60 THR A O 1
ATOM 432 N N . ILE A 1 61 ? -13.523 2.082 14.281 1 97.5 61 ILE A N 1
ATOM 433 C CA . ILE A 1 61 ? -13.875 3.377 13.711 1 97.5 61 ILE A CA 1
ATOM 434 C C . ILE A 1 61 ? -13.156 3.557 12.375 1 97.5 61 ILE A C 1
ATOM 436 O O . ILE A 1 61 ? -12.281 2.764 12.016 1 97.5 61 ILE A O 1
ATOM 440 N N . PRO A 1 62 ? -13.531 4.562 11.57 1 98.31 62 PRO A N 1
ATOM 441 C CA . PRO A 1 62 ? -12.805 4.801 10.32 1 98.31 62 PRO A CA 1
ATOM 442 C C . PRO A 1 62 ? -11.398 5.34 10.547 1 98.31 62 PRO A C 1
ATOM 444 O O . PRO A 1 62 ? -11.18 6.137 11.461 1 98.31 62 PRO A O 1
ATOM 447 N N . GLY A 1 63 ? -10.453 4.887 9.773 1 98.69 63 GLY A N 1
ATOM 448 C CA . GLY A 1 63 ? -9.117 5.438 9.609 1 98.69 63 GLY A CA 1
ATOM 449 C C . GLY A 1 63 ? -8.742 5.691 8.164 1 98.69 63 GLY A C 1
ATOM 450 O O . GLY A 1 63 ? -9.602 5.617 7.277 1 98.69 63 GLY A O 1
ATOM 451 N N . VAL A 1 64 ? -7.531 6.125 7.984 1 98.69 64 VAL A N 1
ATOM 452 C CA . VAL A 1 64 ? -7.004 6.32 6.637 1 98.69 64 VAL A CA 1
ATOM 453 C C . VAL A 1 64 ? -5.715 5.52 6.465 1 98.69 64 VAL A C 1
ATOM 455 O O . VAL A 1 64 ? -4.918 5.406 7.398 1 98.69 64 VAL A O 1
ATOM 458 N N . GLN A 1 65 ? -5.566 4.938 5.324 1 98.81 65 GLN A N 1
ATOM 459 C CA . GLN A 1 65 ? -4.344 4.281 4.879 1 98.81 65 GLN A CA 1
ATOM 460 C C . GLN A 1 65 ? -3.664 5.078 3.768 1 98.81 65 GLN A C 1
ATOM 462 O O . GLN A 1 65 ? -4.328 5.574 2.857 1 98.81 65 GLN A O 1
ATOM 467 N N . VAL A 1 66 ? -2.338 5.215 3.92 1 98.88 66 VAL A N 1
ATOM 468 C CA . VAL A 1 66 ? -1.54 5.984 2.973 1 98.88 66 VAL A CA 1
ATOM 469 C C . VAL A 1 66 ? -0.392 5.129 2.445 1 98.88 66 VAL A C 1
ATOM 471 O O . VAL A 1 66 ? 0.295 4.457 3.219 1 98.88 66 VAL A O 1
ATOM 474 N N . ALA A 1 67 ? -0.171 5.09 1.151 1 98.81 67 ALA A N 1
ATOM 475 C CA . ALA A 1 67 ? 0.979 4.445 0.521 1 98.81 67 ALA A CA 1
ATOM 476 C C . ALA A 1 67 ? 1.62 5.363 -0.517 1 98.81 67 ALA A C 1
ATOM 478 O O . ALA A 1 67 ? 0.92 6.02 -1.291 1 98.81 67 ALA A O 1
ATOM 479 N N . THR A 1 68 ? 2.951 5.5 -0.525 1 98.75 68 THR A N 1
ATOM 480 C CA . THR A 1 68 ? 3.652 6.324 -1.504 1 98.75 68 THR A CA 1
ATOM 481 C C . THR A 1 68 ? 5.004 5.707 -1.861 1 98.75 68 THR A C 1
ATOM 483 O O . THR A 1 68 ? 5.676 5.137 -1.002 1 98.75 68 THR A O 1
ATOM 486 N N . ASP A 1 69 ? 5.414 5.836 -3.098 1 98.69 69 ASP A N 1
ATOM 487 C CA . ASP A 1 69 ? 6.73 5.434 -3.586 1 98.69 69 ASP A CA 1
ATOM 488 C C . ASP A 1 69 ? 7.664 6.637 -3.695 1 98.69 69 ASP A C 1
ATOM 490 O O . ASP A 1 69 ? 8.758 6.531 -4.242 1 98.69 69 ASP A O 1
ATOM 494 N N . HIS A 1 70 ? 7.164 7.848 -3.213 1 98.44 70 HIS A N 1
ATOM 495 C CA . HIS A 1 70 ? 7.922 9.094 -3.225 1 98.44 70 HIS A CA 1
ATOM 496 C C . HIS A 1 70 ? 7.902 9.766 -1.855 1 98.44 70 HIS A C 1
ATOM 498 O O . HIS A 1 70 ? 7.551 10.938 -1.74 1 98.44 70 HIS A O 1
ATOM 504 N N . PRO A 1 71 ? 8.398 9.047 -0.888 1 98.62 71 PRO A N 1
ATOM 505 C CA . PRO A 1 71 ? 8.188 9.555 0.469 1 98.62 71 PRO A CA 1
ATOM 506 C C . PRO A 1 71 ? 8.852 10.906 0.707 1 98.62 71 PRO A C 1
ATOM 508 O O . PRO A 1 71 ? 8.242 11.805 1.29 1 98.62 71 PRO A O 1
ATOM 511 N N . ALA A 1 72 ? 10.07 11.125 0.264 1 98.5 72 ALA A N 1
ATOM 512 C CA . ALA A 1 72 ? 10.773 12.375 0.51 1 98.5 72 ALA A CA 1
ATOM 513 C C . ALA A 1 72 ? 10.047 13.555 -0.14 1 98.5 72 ALA A C 1
ATOM 515 O O . ALA A 1 72 ? 9.969 14.641 0.436 1 98.5 72 ALA A O 1
ATOM 516 N N . ILE A 1 73 ? 9.508 13.344 -1.28 1 98.12 73 ILE A N 1
ATOM 517 C CA . ILE A 1 73 ? 8.867 14.414 -2.037 1 98.12 73 ILE A CA 1
ATOM 518 C C . ILE A 1 73 ? 7.434 14.609 -1.554 1 98.12 73 ILE A C 1
ATOM 520 O O . ILE A 1 73 ? 7.043 15.711 -1.159 1 98.12 73 ILE A O 1
ATOM 524 N N . SER A 1 74 ? 6.637 13.531 -1.538 1 98.69 74 SER A N 1
ATOM 525 C CA . SER A 1 74 ? 5.215 13.633 -1.219 1 98.69 74 SER A CA 1
ATOM 526 C C . SER A 1 74 ? 5.008 14.055 0.232 1 98.69 74 SER A C 1
ATOM 528 O O . SER A 1 74 ? 4.133 14.875 0.526 1 98.69 74 SER A O 1
ATOM 530 N N . CYS A 1 75 ? 5.824 13.547 1.154 1 98.81 75 CYS A N 1
ATOM 531 C CA . CYS A 1 75 ? 5.633 13.789 2.58 1 98.81 75 CYS A CA 1
ATOM 532 C C . CYS A 1 75 ? 6.395 15.023 3.031 1 98.81 75 CYS A C 1
ATOM 534 O O . CYS A 1 75 ? 5.805 15.961 3.572 1 98.81 75 CYS A O 1
ATOM 536 N N . MET A 1 76 ? 7.688 15.117 2.713 1 98.5 76 MET A N 1
ATOM 537 C CA . MET A 1 76 ? 8.531 16.172 3.268 1 98.5 76 MET A CA 1
ATOM 538 C C . MET A 1 76 ? 8.477 17.422 2.4 1 98.5 76 MET A C 1
ATOM 540 O O . MET A 1 76 ? 8.211 18.516 2.902 1 98.5 76 MET A O 1
ATOM 544 N N . ALA A 1 77 ? 8.641 17.281 1.152 1 98.31 77 ALA A N 1
ATOM 545 C CA . ALA A 1 77 ? 8.68 18.453 0.276 1 98.31 77 ALA A CA 1
ATOM 546 C C . ALA A 1 77 ? 7.297 19.078 0.123 1 98.31 77 ALA A C 1
ATOM 548 O O . ALA A 1 77 ? 7.168 20.297 -0.046 1 98.31 77 ALA A O 1
ATOM 549 N N . SER A 1 78 ? 6.254 18.25 0.269 1 98.5 78 SER A N 1
ATOM 550 C CA . SER A 1 78 ? 4.93 18.734 -0.108 1 98.5 78 SER A CA 1
ATOM 551 C C . SER A 1 78 ? 3.986 18.75 1.089 1 98.5 78 SER A C 1
ATOM 553 O O . SER A 1 78 ? 3.479 19.812 1.474 1 98.5 78 SER A O 1
ATOM 555 N N . GLN A 1 79 ? 3.76 17.734 1.767 1 98.75 79 GLN A N 1
ATOM 556 C CA . GLN A 1 79 ? 2.68 17.516 2.725 1 98.75 79 GLN A CA 1
ATOM 557 C C . GLN A 1 79 ? 2.967 18.219 4.047 1 98.75 79 GLN A C 1
ATOM 559 O O . GLN A 1 79 ? 2.049 18.719 4.707 1 98.75 79 GLN A O 1
ATOM 564 N N . CYS A 1 80 ? 4.195 18.234 4.477 1 96.88 80 CYS A N 1
ATOM 565 C CA . CYS A 1 80 ? 4.531 18.766 5.789 1 96.88 80 CYS A CA 1
ATOM 566 C C . CYS A 1 80 ? 3.961 20.172 5.969 1 96.88 80 CYS A C 1
ATOM 568 O O . CYS A 1 80 ? 4.109 21.016 5.09 1 96.88 80 CYS A O 1
ATOM 570 N N . ALA A 1 81 ? 3.326 20.328 7.078 1 95.19 81 ALA A N 1
ATOM 571 C CA . ALA A 1 81 ? 2.76 21.641 7.383 1 95.19 81 ALA A CA 1
ATOM 572 C C . ALA A 1 81 ? 3.834 22.594 7.895 1 95.19 81 ALA A C 1
ATOM 574 O O . ALA A 1 81 ? 3.834 22.969 9.07 1 95.19 81 ALA A O 1
ATOM 575 N N . MET A 1 82 ? 4.598 23.125 7.016 1 93.25 82 MET A N 1
ATOM 576 C CA . MET A 1 82 ? 5.777 23.875 7.445 1 93.25 82 MET A CA 1
ATOM 577 C C . MET A 1 82 ? 5.773 25.281 6.852 1 93.25 82 MET A C 1
ATOM 579 O O . MET A 1 82 ? 6.82 25.922 6.777 1 93.25 82 MET A O 1
ATOM 583 N N . TRP A 1 83 ? 4.629 25.719 6.371 1 96.5 83 TRP A N 1
ATOM 584 C CA . TRP A 1 83 ? 4.531 27.078 5.855 1 96.5 83 TRP A CA 1
ATOM 585 C C . TRP A 1 83 ? 3.529 27.891 6.664 1 96.5 83 TRP A C 1
ATOM 587 O O . TRP A 1 83 ? 2.316 27.719 6.523 1 96.5 83 TRP A O 1
ATOM 597 N N . GLN A 1 84 ? 4.043 28.734 7.48 1 96 84 GLN A N 1
ATOM 598 C CA . GLN A 1 84 ? 3.18 29.688 8.172 1 96 84 GLN A CA 1
ATOM 599 C C . GLN A 1 84 ? 2.76 30.828 7.254 1 96 84 GLN A C 1
ATOM 601 O O . GLN A 1 84 ? 3.578 31.688 6.902 1 96 84 GLN A O 1
ATOM 606 N N . VAL A 1 85 ? 1.544 30.891 6.906 1 97.25 85 VAL A N 1
ATOM 607 C CA . VAL A 1 85 ? 0.993 31.938 6.062 1 97.25 85 VAL A CA 1
ATOM 608 C C . VAL A 1 85 ? 0.349 33.031 6.938 1 97.25 85 VAL A C 1
ATOM 610 O O . VAL A 1 85 ? -0.61 32.75 7.66 1 97.25 85 VAL A O 1
ATOM 613 N N . LYS A 1 86 ? 0.915 34.156 6.84 1 96.5 86 LYS A N 1
ATOM 614 C CA . LYS A 1 86 ? 0.411 35.281 7.594 1 96.5 86 LYS A CA 1
ATOM 615 C C . LYS A 1 86 ? 0.157 36.469 6.676 1 96.5 86 LYS A C 1
ATOM 617 O O . LYS A 1 86 ? 1.03 36.875 5.898 1 96.5 86 LYS A O 1
ATOM 622 N N . ALA A 1 87 ? -0.988 37.031 6.73 1 96.25 87 ALA A N 1
ATOM 623 C CA . ALA A 1 87 ? -1.384 38.25 6.008 1 96.25 87 ALA A CA 1
ATOM 624 C C . ALA A 1 87 ? -2.414 39.031 6.801 1 96.25 87 ALA A C 1
ATOM 626 O O . ALA A 1 87 ? -3.607 38.719 6.773 1 96.25 87 ALA A O 1
ATOM 627 N N . GLY A 1 88 ? -1.926 40.156 7.441 1 94.31 88 GLY A N 1
ATOM 628 C CA . GLY A 1 88 ? -2.818 40.875 8.352 1 94.31 88 GLY A CA 1
ATOM 629 C C . GLY A 1 88 ? -3.279 40 9.508 1 94.31 88 GLY A C 1
ATOM 630 O O . GLY A 1 88 ? -2.459 39.438 10.242 1 94.31 88 GLY A O 1
ATOM 631 N N . ASN A 1 89 ? -4.574 39.812 9.57 1 93.81 89 ASN A N 1
ATOM 632 C CA . ASN A 1 89 ? -5.137 39 10.656 1 93.81 89 ASN A CA 1
ATOM 633 C C . ASN A 1 89 ? -5.316 37.562 10.234 1 93.81 89 ASN A C 1
ATOM 635 O O . ASN A 1 89 ? -5.727 36.719 11.039 1 93.81 89 ASN A O 1
ATOM 639 N N . TYR A 1 90 ? -4.961 37.281 9.023 1 96.69 90 TYR A N 1
ATOM 640 C CA . TYR A 1 90 ? -5.113 35.906 8.531 1 96.69 90 TYR A CA 1
ATOM 641 C C . TYR A 1 90 ? -3.906 35.062 8.906 1 96.69 90 TYR A C 1
ATOM 643 O O . TYR A 1 90 ? -2.764 35.531 8.797 1 96.69 90 TYR A O 1
ATOM 651 N N . PHE A 1 91 ? -4.168 33.938 9.375 1 96.19 91 PHE A N 1
ATOM 652 C CA . PHE A 1 91 ? -3.137 32.969 9.719 1 96.19 91 PHE A CA 1
ATOM 653 C C . PHE A 1 91 ? -3.545 31.578 9.289 1 96.19 91 PHE A C 1
ATOM 655 O O . PHE A 1 91 ? -4.699 31.172 9.453 1 96.19 91 PHE A O 1
ATOM 662 N N . ALA A 1 92 ? -2.633 30.828 8.688 1 97.75 92 ALA A N 1
ATOM 663 C CA . ALA A 1 92 ? -2.852 29.438 8.328 1 97.75 92 ALA A CA 1
ATOM 664 C C . ALA A 1 92 ? -1.527 28.672 8.219 1 97.75 92 ALA A C 1
ATOM 666 O O . ALA A 1 92 ? -0.482 29.281 7.977 1 97.75 92 ALA A O 1
ATOM 667 N N . MET A 1 93 ? -1.601 27.438 8.492 1 96.12 93 MET A N 1
ATOM 668 C CA . MET A 1 93 ? -0.482 26.547 8.164 1 96.12 93 MET A CA 1
ATOM 669 C C . MET A 1 93 ? -0.643 25.953 6.77 1 96.12 93 MET A C 1
ATOM 671 O O . MET A 1 93 ? -1.686 25.391 6.449 1 96.12 93 MET A O 1
ATOM 675 N N . GLY A 1 94 ? 0.363 26.125 5.984 1 98.19 94 GLY A N 1
ATOM 676 C CA . GLY A 1 94 ? 0.295 25.703 4.594 1 98.19 94 GLY A CA 1
ATOM 677 C C . GLY A 1 94 ? 0.982 24.375 4.332 1 98.19 94 GLY A C 1
ATOM 678 O O . GLY A 1 94 ? 2.068 24.125 4.855 1 98.19 94 GLY A O 1
ATOM 679 N N . SER A 1 95 ? 0.33 23.5 3.564 1 98.38 95 SER A N 1
ATOM 680 C CA . SER A 1 95 ? 0.837 22.219 3.072 1 98.38 95 SER A CA 1
ATOM 681 C C . SER A 1 95 ? 0.502 22.031 1.598 1 98.38 95 SER A C 1
ATOM 683 O O . SER A 1 95 ? -0.569 22.422 1.14 1 98.38 95 SER A O 1
ATOM 685 N N . GLY A 1 96 ? 1.391 21.438 0.885 1 98.5 96 GLY A N 1
ATOM 686 C CA . GLY A 1 96 ? 1.129 21.141 -0.516 1 98.5 96 GLY A CA 1
ATOM 687 C C . GLY A 1 96 ? 2.301 21.469 -1.422 1 98.5 96 GLY A C 1
ATOM 688 O O . GLY A 1 96 ? 3.316 22 -0.964 1 98.5 96 GLY A O 1
ATOM 689 N N . PRO A 1 97 ? 2.16 21.219 -2.697 1 98.25 97 PRO A N 1
ATOM 690 C CA . PRO A 1 97 ? 3.281 21.312 -3.635 1 98.25 97 PRO A CA 1
ATOM 691 C C . PRO A 1 97 ? 3.742 22.75 -3.852 1 98.25 97 PRO A C 1
ATOM 693 O O . PRO A 1 97 ? 4.863 22.984 -4.305 1 98.25 97 PRO A O 1
ATOM 696 N N . ALA A 1 98 ? 2.918 23.75 -3.512 1 98.44 98 ALA A N 1
ATOM 697 C CA . ALA A 1 98 ? 3.348 25.141 -3.641 1 98.44 98 ALA A CA 1
ATOM 698 C C . ALA A 1 98 ? 4.531 25.438 -2.723 1 98.44 98 ALA A C 1
ATOM 700 O O . ALA A 1 98 ? 5.301 26.359 -2.973 1 98.44 98 ALA A O 1
ATOM 701 N N . ARG A 1 99 ? 4.641 24.641 -1.662 1 98.06 99 ARG A N 1
ATOM 702 C CA . ARG A 1 99 ? 5.789 24.812 -0.777 1 98.06 99 ARG A CA 1
ATOM 703 C C . ARG A 1 99 ? 7.098 24.656 -1.54 1 98.06 99 ARG A C 1
ATOM 705 O O . ARG A 1 99 ? 8.094 25.312 -1.229 1 98.06 99 ARG A O 1
ATOM 712 N N . ILE A 1 100 ? 7.105 23.75 -2.49 1 97.31 100 ILE A N 1
ATOM 713 C CA . ILE A 1 100 ? 8.297 23.469 -3.285 1 97.31 100 ILE A CA 1
ATOM 714 C C . ILE A 1 100 ? 8.688 24.719 -4.082 1 97.31 100 ILE A C 1
ATOM 716 O O . ILE A 1 100 ? 9.859 25.094 -4.121 1 97.31 100 ILE A O 1
ATOM 720 N N . LEU A 1 101 ? 7.691 25.375 -4.656 1 97.25 101 LEU A N 1
ATOM 721 C CA . LEU A 1 101 ? 7.926 26.578 -5.461 1 97.25 101 LEU A CA 1
ATOM 722 C C . LEU A 1 101 ? 8.484 27.703 -4.605 1 97.25 101 LEU A C 1
ATOM 724 O O . LEU A 1 101 ? 9.414 28.406 -5.016 1 97.25 101 LEU A O 1
ATOM 728 N N . ALA A 1 102 ? 7.891 27.859 -3.459 1 96.25 102 ALA A N 1
ATOM 729 C CA . ALA A 1 102 ? 8.273 28.953 -2.555 1 96.25 102 ALA A CA 1
ATOM 730 C C . ALA A 1 102 ? 9.539 28.594 -1.775 1 96.25 102 ALA A C 1
ATOM 732 O O . ALA A 1 102 ? 10.172 29.469 -1.182 1 96.25 102 ALA A O 1
ATOM 733 N N . ARG A 1 103 ? 9.883 27.312 -1.797 1 93.62 103 ARG A N 1
ATOM 734 C CA . ARG A 1 103 ? 11 26.766 -1.025 1 93.62 103 ARG A CA 1
ATOM 735 C C . ARG A 1 103 ? 10.891 27.156 0.445 1 93.62 103 ARG A C 1
ATOM 737 O O . ARG A 1 103 ? 11.828 27.719 1.022 1 93.62 103 ARG A O 1
ATOM 744 N N . LYS A 1 104 ? 9.672 27.109 0.913 1 87.81 104 LYS A N 1
ATOM 745 C CA . LYS A 1 104 ? 9.43 27.359 2.33 1 87.81 104 LYS A CA 1
ATOM 746 C C . LYS A 1 104 ? 10 26.25 3.193 1 87.81 104 LYS A C 1
ATOM 748 O O . LYS A 1 104 ? 9.531 25.109 3.131 1 87.81 104 LYS A O 1
ATOM 753 N N . THR A 1 105 ? 10.867 26.5 4.043 1 85.88 105 THR A N 1
ATOM 754 C CA . THR A 1 105 ? 11.828 25.672 4.762 1 85.88 105 THR A CA 1
ATOM 755 C C . THR A 1 105 ? 13.008 25.312 3.863 1 85.88 105 THR A C 1
ATOM 757 O O . THR A 1 105 ? 13.141 24.156 3.432 1 85.88 105 THR A O 1
ATOM 760 N N . LYS A 1 106 ? 13.836 26.297 3.578 1 90.19 106 LYS A N 1
ATOM 761 C CA . LYS A 1 106 ? 14.953 26.219 2.633 1 90.19 106 LYS A CA 1
ATOM 762 C C . LYS A 1 106 ? 15.875 25.062 2.959 1 90.19 106 LYS A C 1
ATOM 764 O O . LYS A 1 106 ? 16.281 24.312 2.064 1 90.19 106 LYS A O 1
ATOM 769 N N . GLU A 1 107 ? 16.156 24.938 4.238 1 92.69 107 GLU A N 1
ATOM 770 C CA . GLU A 1 107 ? 17.062 23.891 4.68 1 92.69 107 GLU A CA 1
ATOM 771 C C . GLU A 1 107 ? 16.562 22.5 4.262 1 92.69 107 GLU A C 1
ATOM 773 O O . GLU A 1 107 ? 17.359 21.625 3.93 1 92.69 107 GLU A O 1
ATOM 778 N N . LEU A 1 108 ? 15.281 22.297 4.301 1 95.5 108 LEU A N 1
ATOM 779 C CA . LEU A 1 108 ? 14.688 21.031 3.891 1 95.5 108 LEU A CA 1
ATOM 780 C C . LEU A 1 108 ? 14.969 20.75 2.416 1 95.5 108 LEU A C 1
ATOM 782 O O . LEU A 1 108 ? 15.398 19.656 2.059 1 95.5 108 LEU A O 1
ATOM 786 N N . TYR A 1 109 ? 14.773 21.719 1.564 1 96 109 TYR A N 1
ATOM 787 C CA . TYR A 1 109 ? 14.906 21.516 0.126 1 96 109 TYR A CA 1
ATOM 788 C C . TYR A 1 109 ? 16.375 21.375 -0.273 1 96 109 TYR A C 1
ATOM 790 O O . TYR A 1 109 ? 16.688 20.641 -1.219 1 96 109 TYR A O 1
ATOM 798 N N . ASP A 1 110 ? 17.297 22.062 0.509 1 96.12 110 ASP A N 1
ATOM 799 C CA . ASP A 1 110 ? 18.719 21.828 0.313 1 96.12 110 ASP A CA 1
ATOM 800 C C . ASP A 1 110 ? 19.078 20.375 0.655 1 96.12 110 ASP A C 1
ATOM 802 O O . ASP A 1 110 ? 19.812 19.719 -0.094 1 96.12 110 ASP A O 1
ATOM 806 N N . ALA A 1 111 ? 18.531 19.906 1.795 1 95.81 111 ALA A N 1
ATOM 807 C CA . ALA A 1 111 ? 18.812 18.531 2.234 1 95.81 111 ALA A CA 1
ATOM 808 C C . ALA A 1 111 ? 18.25 17.516 1.239 1 95.81 111 ALA A C 1
ATOM 810 O O . ALA A 1 111 ? 18.859 16.469 1.02 1 95.81 111 ALA A O 1
ATOM 811 N N . LEU A 1 112 ? 17.109 17.828 0.627 1 96.31 112 LEU A N 1
ATOM 812 C CA . LEU A 1 112 ? 16.453 16.922 -0.313 1 96.31 112 LEU A CA 1
ATOM 813 C C . LEU A 1 112 ? 17.109 17 -1.688 1 96.31 112 LEU A C 1
ATOM 815 O O . LEU A 1 112 ? 16.875 16.141 -2.539 1 96.31 112 LEU A O 1
ATOM 819 N N . GLU A 1 113 ? 17.922 18.094 -1.925 1 95.38 113 GLU A N 1
ATOM 820 C CA . GLU A 1 113 ? 18.469 18.375 -3.25 1 95.38 113 GLU A CA 1
ATOM 821 C C . GLU A 1 113 ? 17.375 18.359 -4.312 1 95.38 113 GLU A C 1
ATOM 823 O O . GLU A 1 113 ? 17.5 17.703 -5.34 1 95.38 113 GLU A O 1
ATOM 828 N N . PHE A 1 114 ? 16.297 19.141 -3.986 1 95 114 PHE A N 1
ATOM 829 C CA . PHE A 1 114 ? 15.102 19.094 -4.832 1 95 114 PHE A CA 1
ATOM 830 C C . PHE A 1 114 ? 14.617 20.5 -5.145 1 95 114 PHE A C 1
ATOM 832 O O . PHE A 1 114 ? 14.602 21.375 -4.266 1 95 114 PHE A O 1
ATOM 839 N N . GLU A 1 115 ? 14.336 20.672 -6.402 1 93.25 115 GLU A N 1
ATOM 840 C CA . GLU A 1 115 ? 13.742 21.906 -6.898 1 93.25 115 GLU A CA 1
ATOM 841 C C . GLU A 1 115 ? 12.789 21.641 -8.062 1 93.25 115 GLU A C 1
ATOM 843 O O . GLU A 1 115 ? 13 20.719 -8.836 1 93.25 115 GLU A O 1
ATOM 848 N N . GLU A 1 116 ? 11.75 22.422 -8.062 1 92.88 116 GLU A N 1
ATOM 849 C CA . GLU A 1 116 ? 10.789 22.328 -9.156 1 92.88 116 GLU A CA 1
ATOM 850 C C . GLU A 1 116 ? 10.234 23.703 -9.516 1 92.88 116 GLU A C 1
ATOM 852 O O . GLU A 1 116 ? 10.172 24.594 -8.664 1 92.88 116 GLU A O 1
ATOM 857 N N . TYR A 1 117 ? 9.859 23.766 -10.781 1 93.25 117 TYR A N 1
ATOM 858 C CA . TYR A 1 117 ? 9.234 24.984 -11.281 1 93.25 117 TYR A CA 1
ATOM 859 C C . TYR A 1 117 ? 7.863 24.688 -11.875 1 93.25 117 TYR A C 1
ATOM 861 O O . TYR A 1 117 ? 7.652 23.641 -12.469 1 93.25 117 TYR A O 1
ATOM 869 N N . SER A 1 118 ? 6.973 25.578 -11.617 1 96.75 118 SER A N 1
ATOM 870 C CA . SER A 1 118 ? 5.617 25.469 -12.148 1 96.75 118 SER A CA 1
ATOM 871 C C . SER A 1 118 ? 4.953 26.844 -12.25 1 96.75 118 SER A C 1
ATOM 873 O O . SER A 1 118 ? 5.242 27.734 -11.445 1 96.75 118 SER A O 1
ATOM 875 N N . ASP A 1 119 ? 4.043 26.938 -13.211 1 97.25 119 ASP A N 1
ATOM 876 C CA . ASP A 1 119 ? 3.262 28.172 -13.336 1 97.25 119 ASP A CA 1
ATOM 877 C C . ASP A 1 119 ? 1.995 28.109 -12.484 1 97.25 119 ASP A C 1
ATOM 879 O O . ASP A 1 119 ? 1.284 29.109 -12.336 1 97.25 119 ASP A O 1
ATOM 883 N N . VAL A 1 120 ? 1.762 26.938 -12 1 98.12 120 VAL A N 1
ATOM 884 C CA . VAL A 1 120 ? 0.572 26.734 -11.18 1 98.12 120 VAL A CA 1
ATOM 885 C C . VAL A 1 120 ? 0.983 26.344 -9.758 1 98.12 120 VAL A C 1
ATOM 887 O O . VAL A 1 120 ? 1.937 25.594 -9.562 1 98.12 120 VAL A O 1
ATOM 890 N N . GLY A 1 121 ? 0.314 26.922 -8.789 1 98.5 121 GLY A N 1
ATOM 891 C CA . GLY A 1 121 ? 0.543 26.578 -7.395 1 98.5 121 GLY A CA 1
ATOM 892 C C . GLY A 1 121 ? -0.687 26.016 -6.711 1 98.5 121 GLY A C 1
ATOM 893 O O . GLY A 1 121 ? -1.808 26.453 -6.977 1 98.5 121 GLY A O 1
ATOM 894 N N . VAL A 1 122 ? -0.502 24.984 -5.91 1 98.81 122 VAL A N 1
ATOM 895 C CA . VAL A 1 122 ? -1.568 24.375 -5.129 1 98.81 122 VAL A CA 1
ATOM 896 C C . VAL A 1 122 ? -1.152 24.297 -3.662 1 98.81 122 VAL A C 1
ATOM 898 O O . VAL A 1 122 ? -0.059 23.812 -3.346 1 98.81 122 VAL A O 1
ATOM 901 N N . LEU A 1 123 ? -1.949 24.797 -2.727 1 98.88 123 LEU A N 1
ATOM 902 C CA . LEU A 1 123 ? -1.628 24.812 -1.305 1 98.88 123 LEU A CA 1
ATOM 903 C C . LEU A 1 123 ? -2.881 24.594 -0.462 1 98.88 123 LEU A C 1
ATOM 905 O O . LEU A 1 123 ? -3.934 25.172 -0.752 1 98.88 123 LEU A O 1
ATOM 909 N N . PHE A 1 124 ? -2.818 23.766 0.451 1 98.88 124 PHE A N 1
ATOM 910 C CA . PHE A 1 124 ? -3.836 23.609 1.485 1 98.88 124 PHE A CA 1
ATOM 911 C C . PHE A 1 124 ? -3.523 24.5 2.686 1 98.88 124 PHE A C 1
ATOM 913 O O . PHE A 1 124 ? -2.367 24.609 3.098 1 98.88 124 PHE A O 1
ATOM 920 N N . LEU A 1 125 ? -4.531 25.109 3.174 1 98.88 125 LEU A N 1
ATOM 921 C CA . LEU A 1 125 ? -4.43 25.984 4.344 1 98.88 125 LEU A CA 1
ATOM 922 C C . LEU A 1 125 ? -5.258 25.438 5.5 1 98.88 125 LEU A C 1
ATOM 924 O O . LEU A 1 125 ? -6.484 25.344 5.406 1 98.88 125 LEU A O 1
ATOM 928 N N . GLU A 1 126 ? -4.641 25.078 6.551 1 98.56 126 GLU A N 1
ATOM 929 C CA . GLU A 1 126 ? -5.355 24.75 7.781 1 98.56 126 GLU A CA 1
ATOM 930 C C . GLU A 1 126 ? -5.77 26.016 8.523 1 98.56 126 GLU A C 1
ATOM 932 O O . GLU A 1 126 ? -4.949 26.641 9.195 1 98.56 126 GLU A O 1
ATOM 937 N N . SER A 1 127 ? -7.012 26.344 8.406 1 98.12 127 SER A N 1
ATOM 938 C CA . SER A 1 127 ? -7.555 27.578 8.961 1 98.12 127 SER A CA 1
ATOM 939 C C . SER A 1 127 ? -9.07 27.5 9.117 1 98.12 127 SER A C 1
ATOM 941 O O . SER A 1 127 ? -9.734 26.75 8.391 1 98.12 127 SER A O 1
ATOM 943 N N . ASP A 1 128 ? -9.586 28.266 10.094 1 97.62 128 ASP A N 1
ATOM 944 C CA . ASP A 1 128 ? -11.031 28.328 10.281 1 97.62 128 ASP A CA 1
ATOM 945 C C . ASP A 1 128 ? -11.617 29.531 9.555 1 97.62 128 ASP A C 1
ATOM 947 O O . ASP A 1 128 ? -12.789 29.859 9.742 1 97.62 128 ASP A O 1
ATOM 951 N N . THR A 1 129 ? -10.773 30.219 8.781 1 97.94 129 THR A N 1
ATOM 952 C CA . THR A 1 129 ? -11.203 31.375 8 1 97.94 129 THR A CA 1
ATOM 953 C C . THR A 1 129 ? -10.773 31.25 6.543 1 97.94 129 THR A C 1
ATOM 955 O O . THR A 1 129 ? -9.688 30.734 6.258 1 97.94 129 THR A O 1
ATOM 958 N N . LEU A 1 130 ? -11.625 31.719 5.633 1 98.5 130 LEU A N 1
ATOM 959 C CA . LEU A 1 130 ? -11.25 31.734 4.223 1 98.5 130 LEU A CA 1
ATOM 960 C C . LEU A 1 130 ? -10.109 32.719 3.973 1 98.5 130 LEU A C 1
ATOM 962 O O . LEU A 1 130 ? -10.07 33.781 4.562 1 98.5 130 LEU A O 1
ATOM 966 N N . PRO A 1 131 ? -9.188 32.312 3.148 1 98.5 131 PRO A N 1
ATOM 967 C CA . PRO A 1 131 ? -8.156 33.281 2.775 1 98.5 131 PRO A CA 1
ATOM 968 C C . PRO A 1 131 ? -8.711 34.438 1.938 1 98.5 131 PRO A C 1
ATOM 970 O O . PRO A 1 131 ? -9.68 34.25 1.2 1 98.5 131 PRO A O 1
ATOM 973 N N . ASP A 1 132 ? -8.117 35.562 2.09 1 97.19 132 ASP A N 1
ATOM 974 C CA . ASP A 1 132 ? -8.492 36.719 1.267 1 97.19 132 ASP A CA 1
ATOM 975 C C . ASP A 1 132 ? -7.434 37 0.203 1 97.19 132 ASP A C 1
ATOM 977 O O . ASP A 1 132 ? -6.488 36.219 0.04 1 97.19 132 ASP A O 1
ATOM 981 N N . GLU A 1 133 ? -7.641 38.094 -0.523 1 98.06 133 GLU A N 1
ATOM 982 C CA . GLU A 1 133 ? -6.742 38.406 -1.622 1 98.06 133 GLU A CA 1
ATOM 983 C C . GLU A 1 133 ? -5.324 38.688 -1.118 1 98.06 133 GLU A C 1
ATOM 985 O O . GLU A 1 133 ? -4.348 38.312 -1.778 1 98.06 133 GLU A O 1
ATOM 990 N N . ALA A 1 134 ? -5.234 39.281 0.006 1 98.12 134 ALA A N 1
ATOM 991 C CA . ALA A 1 134 ? -3.918 39.594 0.554 1 98.12 134 ALA A CA 1
ATOM 992 C C . ALA A 1 134 ? -3.125 38.312 0.843 1 98.12 134 ALA A C 1
ATOM 994 O O . ALA A 1 134 ? -1.936 38.25 0.527 1 98.12 134 ALA A O 1
ATOM 995 N N . ALA A 1 135 ? -3.756 37.375 1.487 1 98.5 135 ALA A N 1
ATOM 996 C CA . ALA A 1 135 ? -3.115 36.094 1.761 1 98.5 135 ALA A CA 1
ATOM 997 C C . ALA A 1 135 ? -2.734 35.375 0.466 1 98.5 135 ALA A C 1
ATOM 999 O O . ALA A 1 135 ? -1.622 34.875 0.338 1 98.5 135 ALA A O 1
ATOM 1000 N N . ALA A 1 136 ? -3.615 35.344 -0.479 1 98.75 136 ALA A N 1
ATOM 1001 C CA . ALA A 1 136 ? -3.381 34.688 -1.762 1 98.75 136 ALA A CA 1
ATOM 1002 C C . ALA A 1 136 ? -2.225 35.344 -2.512 1 98.75 136 ALA A C 1
ATOM 1004 O O . ALA A 1 136 ? -1.386 34.656 -3.098 1 98.75 136 ALA A O 1
ATOM 1005 N N . ASP A 1 137 ? -2.209 36.656 -2.508 1 98.62 137 ASP A N 1
ATOM 1006 C CA . ASP A 1 137 ? -1.138 37.406 -3.176 1 98.62 137 ASP A CA 1
ATOM 1007 C C . ASP A 1 137 ? 0.221 37.062 -2.568 1 98.62 137 ASP A C 1
ATOM 1009 O O . ASP A 1 137 ? 1.204 36.875 -3.293 1 98.62 137 ASP A O 1
ATOM 1013 N N . LYS A 1 138 ? 0.253 37.031 -1.296 1 98.31 138 LYS A N 1
ATOM 1014 C CA . LYS A 1 138 ? 1.502 36.688 -0.615 1 98.31 138 LYS A CA 1
ATOM 1015 C C . LYS A 1 138 ? 1.983 35.281 -0.991 1 98.31 138 LYS A C 1
ATOM 1017 O O . LYS A 1 138 ? 3.178 35.062 -1.201 1 98.31 138 LYS A O 1
ATOM 1022 N N . ILE A 1 139 ? 1.111 34.344 -0.99 1 98.62 139 ILE A N 1
ATOM 1023 C CA . ILE A 1 139 ? 1.452 32.969 -1.354 1 98.62 139 ILE A CA 1
ATOM 1024 C C . ILE A 1 139 ? 1.941 32.938 -2.801 1 98.62 139 ILE A C 1
ATOM 1026 O O . ILE A 1 139 ? 2.979 32.312 -3.094 1 98.62 139 ILE A O 1
ATOM 1030 N N . ALA A 1 140 ? 1.207 33.562 -3.713 1 98.75 140 ALA A N 1
ATOM 1031 C CA . ALA A 1 140 ? 1.574 33.594 -5.125 1 98.75 140 ALA A CA 1
ATOM 1032 C C . ALA A 1 140 ? 2.943 34.219 -5.328 1 98.75 140 ALA A C 1
ATOM 1034 O O . ALA A 1 140 ? 3.762 33.75 -6.102 1 98.75 140 ALA A O 1
ATOM 1035 N N . GLU A 1 141 ? 3.16 35.312 -4.66 1 98.25 141 GLU A N 1
ATOM 1036 C CA . GLU A 1 141 ? 4.441 36 -4.746 1 98.25 141 GLU A CA 1
ATOM 1037 C C . GLU A 1 141 ? 5.586 35.094 -4.289 1 98.25 141 GLU A C 1
ATOM 1039 O O . GLU A 1 141 ? 6.625 35.031 -4.953 1 98.25 141 GLU A O 1
ATOM 1044 N N . ALA A 1 142 ? 5.387 34.469 -3.176 1 97.56 142 ALA A N 1
ATOM 1045 C CA . ALA A 1 142 ? 6.418 33.594 -2.662 1 97.56 142 ALA A CA 1
ATOM 1046 C C . ALA A 1 142 ? 6.715 32.469 -3.656 1 97.56 142 ALA A C 1
ATOM 1048 O O . ALA A 1 142 ? 7.855 32 -3.752 1 97.56 142 ALA A O 1
ATOM 1049 N N . CYS A 1 143 ? 5.738 32.031 -4.402 1 97.94 143 CYS A N 1
ATOM 1050 C CA . CYS A 1 143 ? 5.867 30.922 -5.352 1 97.94 143 CYS A CA 1
ATOM 1051 C C . CYS A 1 143 ? 6.375 31.422 -6.699 1 97.94 143 CYS A C 1
ATOM 1053 O O . CYS A 1 143 ? 6.77 30.625 -7.555 1 97.94 143 CYS A O 1
ATOM 1055 N N . GLY A 1 144 ? 6.336 32.719 -6.91 1 97.81 144 GLY A N 1
ATOM 1056 C CA . GLY A 1 144 ? 6.734 33.281 -8.18 1 97.81 144 GLY A CA 1
ATOM 1057 C C . GLY A 1 144 ? 5.727 33.031 -9.289 1 97.81 144 GLY A C 1
ATOM 1058 O O . GLY A 1 144 ? 6.105 32.781 -10.438 1 97.81 144 GLY A O 1
ATOM 1059 N N . ILE A 1 145 ? 4.461 33.062 -8.969 1 98.56 145 ILE A N 1
ATOM 1060 C CA . ILE A 1 145 ? 3.438 32.812 -9.969 1 98.56 145 ILE A CA 1
ATOM 1061 C C . ILE A 1 145 ? 2.395 33.938 -9.945 1 98.56 145 ILE A C 1
ATOM 1063 O O . ILE A 1 145 ? 2.41 34.781 -9.055 1 98.56 145 ILE A O 1
ATOM 1067 N N . ASP A 1 146 ? 1.489 33.906 -10.977 1 98.56 146 ASP A N 1
ATOM 1068 C CA . ASP A 1 146 ? 0.33 34.781 -10.992 1 98.56 146 ASP A CA 1
ATOM 1069 C C . ASP A 1 146 ? -0.747 34.312 -10.023 1 98.56 146 ASP A C 1
ATOM 1071 O O . ASP A 1 146 ? -1.042 33.094 -9.969 1 98.56 146 ASP A O 1
ATOM 1075 N N . PRO A 1 147 ? -1.298 35.219 -9.234 1 98.62 147 PRO A N 1
ATOM 1076 C CA . PRO A 1 147 ? -2.373 34.781 -8.328 1 98.62 147 PRO A CA 1
ATOM 1077 C C . PRO A 1 147 ? -3.486 34.031 -9.055 1 98.62 147 PRO A C 1
ATOM 1079 O O . PRO A 1 147 ? -4.113 33.125 -8.477 1 98.62 147 PRO A O 1
ATOM 1082 N N . ALA A 1 148 ? -3.719 34.312 -10.305 1 98.69 148 ALA A N 1
ATOM 1083 C CA . ALA A 1 148 ? -4.766 33.656 -11.078 1 98.69 148 ALA A CA 1
ATOM 1084 C C . ALA A 1 148 ? -4.43 32.188 -11.312 1 98.69 148 ALA A C 1
ATOM 1086 O O . ALA A 1 148 ? -5.301 31.406 -11.688 1 98.69 148 ALA A O 1
ATOM 1087 N N . ASP A 1 149 ? -3.18 31.844 -11.078 1 98.75 149 ASP A N 1
ATOM 1088 C CA . ASP A 1 149 ? -2.734 30.469 -11.281 1 98.75 149 ASP A CA 1
ATOM 1089 C C . ASP A 1 149 ? -2.566 29.75 -9.945 1 98.75 149 ASP A C 1
ATOM 1091 O O . ASP A 1 149 ? -1.98 28.656 -9.883 1 98.75 149 ASP A O 1
ATOM 1095 N N . LEU A 1 150 ? -3.037 30.375 -8.914 1 98.81 150 LEU A N 1
ATOM 1096 C CA . LEU A 1 150 ? -2.992 29.797 -7.574 1 98.81 150 LEU A CA 1
ATOM 1097 C C . LEU A 1 150 ? -4.32 29.125 -7.227 1 98.81 150 LEU A C 1
ATOM 1099 O O . LEU A 1 150 ? -5.387 29.703 -7.453 1 98.81 150 LEU A O 1
ATOM 1103 N N . ARG A 1 151 ? -4.305 27.859 -6.82 1 98.88 151 ARG A N 1
ATOM 1104 C CA . ARG A 1 151 ? -5.434 27.109 -6.273 1 98.88 151 ARG A CA 1
ATOM 1105 C C . ARG A 1 151 ? -5.215 26.797 -4.801 1 98.88 151 ARG A C 1
ATOM 1107 O O . ARG A 1 151 ? -4.191 26.219 -4.43 1 98.88 151 ARG A O 1
ATOM 1114 N N . LEU A 1 152 ? -6.133 27.203 -3.994 1 98.88 152 LEU A N 1
ATOM 1115 C CA . LEU A 1 152 ? -6.059 26.953 -2.559 1 98.88 152 LEU A CA 1
ATOM 1116 C C . LEU A 1 152 ? -7.191 26.047 -2.1 1 98.88 152 LEU A C 1
ATOM 1118 O O . LEU A 1 152 ? -8.273 26.047 -2.688 1 98.88 152 LEU A O 1
ATOM 1122 N N . ALA A 1 153 ? -6.965 25.234 -1.143 1 98.94 153 ALA A N 1
ATOM 1123 C CA . ALA A 1 153 ? -7.984 24.562 -0.347 1 98.94 153 ALA A CA 1
ATOM 1124 C C . ALA A 1 153 ? -7.863 24.938 1.129 1 98.94 153 ALA A C 1
ATOM 1126 O O . ALA A 1 153 ? -6.781 25.297 1.598 1 98.94 153 ALA A O 1
ATOM 1127 N N . VAL A 1 154 ? -8.961 24.891 1.844 1 98.88 154 VAL A N 1
ATOM 1128 C CA . VAL A 1 154 ? -8.922 25.312 3.242 1 98.88 154 VAL A CA 1
ATOM 1129 C C . VAL A 1 154 ? -9.891 24.453 4.059 1 98.88 154 VAL A C 1
ATOM 1131 O O . VAL A 1 154 ? -10.977 24.125 3.59 1 98.88 154 VAL A O 1
ATOM 1134 N N . ALA A 1 155 ? -9.523 24.094 5.219 1 98.81 155 ALA A N 1
ATOM 1135 C CA . ALA A 1 155 ? -10.367 23.438 6.215 1 98.81 155 ALA A CA 1
ATOM 1136 C C . ALA A 1 155 ? -9.844 23.672 7.625 1 98.81 155 ALA A C 1
ATOM 1138 O O . ALA A 1 155 ? -8.633 23.781 7.836 1 98.81 155 ALA A O 1
ATOM 1139 N N . PRO A 1 156 ? -10.688 23.797 8.602 1 98.44 156 PRO A N 1
ATOM 1140 C CA . PRO A 1 156 ? -10.227 23.859 9.992 1 98.44 156 PRO A CA 1
ATOM 1141 C C . PRO A 1 156 ? -9.961 22.484 10.594 1 98.44 156 PRO A C 1
ATOM 1143 O O . PRO A 1 156 ? -10.406 21.469 10.047 1 98.44 156 PRO A O 1
ATOM 1146 N N . THR A 1 157 ? -9.227 22.453 11.695 1 96.94 157 THR A N 1
ATOM 1147 C CA . THR A 1 157 ? -8.875 21.203 12.344 1 96.94 157 THR A CA 1
ATOM 1148 C C . THR A 1 157 ? -10.094 20.578 13.016 1 96.94 157 THR A C 1
ATOM 1150 O O . THR A 1 157 ? -10.141 19.359 13.227 1 96.94 157 THR A O 1
ATOM 1153 N N . ASP A 1 158 ? -11.039 21.422 13.383 1 98 158 ASP A N 1
ATOM 1154 C CA . ASP A 1 158 ? -12.234 20.875 14.008 1 98 158 ASP A CA 1
ATOM 1155 C C . ASP A 1 158 ? -13.312 20.578 12.961 1 98 158 ASP A C 1
ATOM 1157 O O . ASP A 1 158 ? -14.492 20.859 13.18 1 98 158 ASP A O 1
ATOM 1161 N N . SER A 1 159 ? -13.008 20.109 11.828 1 98.31 159 SER A N 1
ATOM 1162 C CA . SER A 1 159 ? -13.867 19.609 10.758 1 98.31 159 SER A CA 1
ATOM 1163 C C . SER A 1 159 ? -13.477 18.188 10.359 1 98.31 159 SER A C 1
ATOM 1165 O O . SER A 1 159 ? -12.336 17.766 10.555 1 98.31 159 SER A O 1
ATOM 1167 N N . VAL A 1 160 ? -14.453 17.469 9.812 1 98.31 160 VAL A N 1
ATOM 1168 C CA . VAL A 1 160 ? -14.203 16.078 9.406 1 98.31 160 VAL A CA 1
ATOM 1169 C C . VAL A 1 160 ? -13.109 16.047 8.344 1 98.31 160 VAL A C 1
ATOM 1171 O O . VAL A 1 160 ? -12.18 15.242 8.43 1 98.31 160 VAL A O 1
ATOM 1174 N N . ALA A 1 161 ? -13.188 16.969 7.363 1 98.75 161 ALA A N 1
ATOM 1175 C CA . ALA A 1 161 ? -12.188 17.016 6.301 1 98.75 161 ALA A CA 1
ATOM 1176 C C . ALA A 1 161 ? -10.797 17.297 6.863 1 98.75 161 ALA A C 1
ATOM 1178 O O . ALA A 1 161 ? -9.812 16.672 6.453 1 98.75 161 ALA A O 1
ATOM 1179 N N . GLY A 1 162 ? -10.734 18.25 7.781 1 98.56 162 GLY A N 1
ATOM 1180 C CA . GLY A 1 162 ? -9.469 18.547 8.414 1 98.56 162 GLY A CA 1
ATOM 1181 C C . GLY A 1 162 ? -8.891 17.391 9.195 1 98.56 162 GLY A C 1
ATOM 1182 O O . GLY A 1 162 ? -7.688 17.125 9.133 1 98.56 162 GLY A O 1
ATOM 1183 N N . LEU A 1 163 ? -9.711 16.672 9.875 1 98.81 163 LEU A N 1
ATOM 1184 C CA . LEU A 1 163 ? -9.266 15.555 10.695 1 98.81 163 LEU A CA 1
ATOM 1185 C C . LEU A 1 163 ? -8.773 14.398 9.828 1 98.81 163 LEU A C 1
ATOM 1187 O O . LEU A 1 163 ? -7.789 13.734 10.172 1 98.81 163 LEU A O 1
ATOM 1191 N N . VAL A 1 164 ? -9.43 14.172 8.672 1 98.81 164 VAL A N 1
ATOM 1192 C CA . VAL A 1 164 ? -8.969 13.164 7.723 1 98.81 164 VAL A CA 1
ATOM 1193 C C . VAL A 1 164 ? -7.574 13.531 7.219 1 98.81 164 VAL A C 1
ATOM 1195 O O . VAL A 1 164 ? -6.68 12.688 7.18 1 98.81 164 VAL A O 1
ATOM 1198 N N . GLN A 1 165 ? -7.414 14.758 6.855 1 98.69 165 GLN A N 1
ATOM 1199 C CA . GLN A 1 165 ? -6.148 15.25 6.32 1 98.69 165 GLN A CA 1
ATOM 1200 C C . GLN A 1 165 ? -5.02 15.078 7.336 1 98.69 165 GLN A C 1
ATOM 1202 O O . GLN A 1 165 ? -3.904 14.695 6.973 1 98.69 165 GLN A O 1
ATOM 1207 N N . VAL A 1 166 ? -5.25 15.344 8.609 1 98.62 166 VAL A N 1
ATOM 1208 C CA . VAL A 1 166 ? -4.215 15.219 9.625 1 98.62 166 VAL A CA 1
ATOM 1209 C C . VAL A 1 166 ? -3.852 13.742 9.812 1 98.62 166 VAL A C 1
ATOM 1211 O O . VAL A 1 166 ? -2.672 13.398 9.898 1 98.62 166 VAL A O 1
ATOM 1214 N N . SER A 1 167 ? -4.867 12.844 9.875 1 98.81 167 SER A N 1
ATOM 1215 C CA . SER A 1 167 ? -4.59 11.422 10.023 1 98.81 167 SER A CA 1
ATOM 1216 C C . SER A 1 167 ? -3.766 10.891 8.852 1 98.81 167 SER A C 1
ATOM 1218 O O . SER A 1 167 ? -2.947 9.984 9.023 1 98.81 167 SER A O 1
ATOM 1220 N N . ALA A 1 168 ? -3.957 11.484 7.664 1 98.88 168 ALA A N 1
ATOM 1221 C CA . ALA A 1 168 ? -3.252 11.055 6.461 1 98.88 168 ALA A CA 1
ATOM 1222 C C . ALA A 1 168 ? -1.778 11.445 6.516 1 98.88 168 ALA A C 1
ATOM 1224 O O . ALA A 1 168 ? -0.99 11.047 5.652 1 98.88 168 ALA A O 1
ATOM 1225 N N . ARG A 1 169 ? -1.35 12.125 7.562 1 98.88 169 ARG A N 1
ATOM 1226 C CA . ARG A 1 169 ? 0.046 12.523 7.719 1 98.88 169 ARG A CA 1
ATOM 1227 C C . ARG A 1 169 ? 0.849 11.43 8.414 1 98.88 169 ARG A C 1
ATOM 1229 O O . ARG A 1 169 ? 2.014 11.633 8.766 1 98.88 169 ARG A O 1
ATOM 1236 N N . VAL A 1 170 ? 0.287 10.266 8.594 1 98.94 170 VAL A N 1
ATOM 1237 C CA . VAL A 1 170 ? 0.882 9.211 9.406 1 98.94 170 VAL A CA 1
ATOM 1238 C C . VAL A 1 170 ? 2.258 8.844 8.852 1 98.94 170 VAL A C 1
ATOM 1240 O O . VAL A 1 170 ? 3.223 8.711 9.602 1 98.94 170 VAL A O 1
ATOM 1243 N N . VAL A 1 171 ? 2.428 8.695 7.547 1 98.94 171 VAL A N 1
ATOM 1244 C CA . VAL A 1 171 ? 3.709 8.359 6.93 1 98.94 171 VAL A CA 1
ATOM 1245 C C . VAL A 1 171 ? 4.656 9.555 7.039 1 98.94 171 VAL A C 1
ATOM 1247 O O . VAL A 1 171 ? 5.828 9.398 7.395 1 98.94 171 VAL A O 1
ATOM 1250 N N . GLU A 1 172 ? 4.152 10.742 6.797 1 98.94 172 GLU A N 1
ATOM 1251 C CA . GLU A 1 172 ? 4.902 11.992 6.883 1 98.94 172 GLU A CA 1
ATOM 1252 C C . GLU A 1 172 ? 5.477 12.203 8.281 1 98.94 172 GLU A C 1
ATOM 1254 O O . GLU A 1 172 ? 6.613 12.656 8.43 1 98.94 172 GLU A O 1
ATOM 1259 N N . THR A 1 173 ? 4.684 11.898 9.273 1 98.81 173 THR A N 1
ATOM 1260 C CA . THR A 1 173 ? 5.098 12.109 10.656 1 98.81 173 THR A CA 1
ATOM 1261 C C . THR A 1 173 ? 6.355 11.297 10.977 1 98.81 173 THR A C 1
ATOM 1263 O O . THR A 1 173 ? 7.258 11.789 11.656 1 98.81 173 THR A O 1
ATOM 1266 N N . GLY A 1 174 ? 6.43 10.062 10.492 1 98.81 174 GLY A N 1
ATOM 1267 C CA . GLY A 1 174 ? 7.633 9.266 10.672 1 98.81 174 GLY A CA 1
ATOM 1268 C C . GLY A 1 174 ? 8.836 9.836 9.945 1 98.81 174 GLY A C 1
ATOM 1269 O O . GLY A 1 174 ? 9.945 9.867 10.484 1 98.81 174 GLY A O 1
ATOM 1270 N N . LEU A 1 175 ? 8.641 10.32 8.719 1 98.75 175 LEU A N 1
ATOM 1271 C CA . LEU A 1 175 ? 9.734 10.922 7.957 1 98.75 175 LEU A CA 1
ATOM 1272 C C . LEU A 1 175 ? 10.227 12.195 8.633 1 98.75 175 LEU A C 1
ATOM 1274 O O . LEU A 1 175 ? 11.438 12.43 8.711 1 98.75 175 LEU A O 1
ATOM 1278 N N . HIS A 1 176 ? 9.289 12.992 9.07 1 98.19 176 HIS A N 1
ATOM 1279 C CA . HIS A 1 176 ? 9.672 14.234 9.742 1 98.19 176 HIS A CA 1
ATOM 1280 C C . HIS A 1 176 ? 10.5 13.945 11 1 98.19 176 HIS A C 1
ATOM 1282 O O . HIS A 1 176 ? 11.5 14.617 11.25 1 98.19 176 HIS A O 1
ATOM 1288 N N . LYS A 1 177 ? 10.047 12.953 11.789 1 98.19 177 LYS A N 1
ATOM 1289 C CA . LYS A 1 177 ? 10.812 12.523 12.961 1 98.19 177 LYS A CA 1
ATOM 1290 C C . LYS A 1 177 ? 12.227 12.109 12.57 1 98.19 177 LYS A C 1
ATOM 1292 O O . LYS A 1 177 ? 13.203 12.531 13.195 1 98.19 177 LYS A O 1
ATOM 1297 N N . LEU A 1 178 ? 12.367 11.32 11.531 1 98.25 178 LEU A N 1
ATOM 1298 C CA . LEU A 1 178 ? 13.672 10.867 11.047 1 98.25 178 LEU A CA 1
ATOM 1299 C C . LEU A 1 178 ? 14.523 12.047 10.594 1 98.25 178 LEU A C 1
ATOM 1301 O O . LEU A 1 178 ? 15.719 12.102 10.898 1 98.25 178 LEU A O 1
ATOM 1305 N N . PHE A 1 179 ? 13.938 12.977 9.922 1 97.38 179 PHE A N 1
ATOM 1306 C CA . PHE A 1 179 ? 14.641 14.164 9.453 1 97.38 179 PHE A CA 1
ATOM 1307 C C . PHE A 1 179 ? 15.188 14.969 10.625 1 97.38 179 PHE A C 1
ATOM 1309 O O . PHE A 1 179 ? 16.344 15.414 10.594 1 97.38 179 PHE A O 1
ATOM 1316 N N . THR A 1 180 ? 14.375 15.109 11.664 1 95.75 180 THR A N 1
ATOM 1317 C CA . THR A 1 180 ? 14.797 15.883 12.828 1 95.75 180 THR A CA 1
ATOM 1318 C C . THR A 1 180 ? 15.93 15.172 13.57 1 95.75 180 THR A C 1
ATOM 1320 O O . THR A 1 180 ? 16.719 15.812 14.266 1 95.75 180 THR A O 1
ATOM 1323 N N . LEU A 1 181 ? 16.016 13.852 13.406 1 96.81 181 LEU A N 1
ATOM 1324 C CA . LEU A 1 181 ? 17.078 13.062 14.031 1 96.81 181 LEU A CA 1
ATOM 1325 C C . LEU A 1 181 ? 18.344 13.078 13.172 1 96.81 181 LEU A C 1
ATOM 1327 O O . LEU A 1 181 ? 19.359 12.5 13.562 1 96.81 181 LEU A O 1
ATOM 1331 N N . GLY A 1 182 ? 18.266 13.695 12.016 1 96.75 182 GLY A N 1
ATOM 1332 C CA . GLY A 1 182 ? 19.438 13.805 11.148 1 96.75 182 GLY A CA 1
ATOM 1333 C C . GLY A 1 182 ? 19.5 12.711 10.102 1 96.75 182 GLY A C 1
ATOM 1334 O O . GLY A 1 182 ? 20.5 12.57 9.406 1 96.75 182 GLY A O 1
ATOM 1335 N N . PHE A 1 183 ? 18.484 11.938 9.969 1 97.88 183 PHE A N 1
ATOM 1336 C CA . PHE A 1 183 ? 18.422 10.867 8.984 1 97.88 183 PHE A CA 1
ATOM 1337 C C . PHE A 1 183 ? 18.297 11.422 7.574 1 97.88 183 PHE A C 1
ATOM 1339 O O . PHE A 1 183 ? 17.562 12.398 7.355 1 97.88 183 PHE A O 1
ATOM 1346 N N . ASP A 1 184 ? 18.984 10.891 6.605 1 98 184 ASP A N 1
ATOM 1347 C CA . ASP A 1 184 ? 18.797 11.242 5.203 1 98 184 ASP A CA 1
ATOM 1348 C C . ASP A 1 184 ? 17.516 10.625 4.652 1 98 184 ASP A C 1
ATOM 1350 O O . ASP A 1 184 ? 17.516 9.492 4.152 1 98 184 ASP A O 1
ATOM 1354 N N . VAL A 1 185 ? 16.438 11.352 4.59 1 98.38 185 VAL A N 1
ATOM 1355 C CA . VAL A 1 185 ? 15.125 10.828 4.258 1 98.38 185 VAL A CA 1
ATOM 1356 C C . VAL A 1 185 ? 15.07 10.461 2.777 1 98.38 185 VAL A C 1
ATOM 1358 O O . VAL A 1 185 ? 14.141 9.789 2.33 1 98.38 185 VAL A O 1
ATOM 1361 N N . ARG A 1 186 ? 16.125 10.859 1.914 1 98.25 186 ARG A N 1
ATOM 1362 C CA . ARG A 1 186 ? 16.188 10.469 0.509 1 98.25 186 ARG A CA 1
ATOM 1363 C C . ARG A 1 186 ? 16.438 8.969 0.367 1 98.25 186 ARG A C 1
ATOM 1365 O O . ARG A 1 186 ? 16.219 8.398 -0.704 1 98.25 186 ARG A O 1
ATOM 1372 N N . THR A 1 187 ? 16.844 8.32 1.483 1 98.5 187 THR A N 1
ATOM 1373 C CA . THR A 1 187 ? 17.141 6.898 1.433 1 98.5 187 THR A CA 1
ATOM 1374 C C . THR A 1 187 ? 15.875 6.07 1.631 1 98.5 187 THR A C 1
ATOM 1376 O O . THR A 1 187 ? 15.891 4.852 1.472 1 98.5 187 THR A O 1
ATOM 1379 N N . ILE A 1 188 ? 14.781 6.703 2.016 1 98.75 188 ILE A N 1
ATOM 1380 C CA . ILE A 1 188 ? 13.5 6.008 2.143 1 98.75 188 ILE A CA 1
ATOM 1381 C C . ILE A 1 188 ? 12.867 5.832 0.765 1 98.75 188 ILE A C 1
ATOM 1383 O O . ILE A 1 188 ? 12.555 6.812 0.089 1 98.75 188 ILE A O 1
ATOM 1387 N N . ARG A 1 189 ? 12.594 4.605 0.379 1 98.25 189 ARG A N 1
ATOM 1388 C CA . ARG A 1 189 ? 12.172 4.309 -0.985 1 98.25 189 ARG A CA 1
ATOM 1389 C C . ARG A 1 189 ? 10.656 4.219 -1.079 1 98.25 189 ARG A C 1
ATOM 1391 O O . ARG A 1 189 ? 10.062 4.59 -2.098 1 98.25 189 ARG A O 1
ATOM 1398 N N . ASN A 1 190 ? 10.047 3.631 -0.093 1 98.31 190 ASN A N 1
ATOM 1399 C CA . ASN A 1 190 ? 8.602 3.496 0.008 1 98.31 190 ASN A CA 1
ATOM 1400 C C . ASN A 1 190 ? 8.109 3.768 1.427 1 98.31 190 ASN A C 1
ATOM 1402 O O . ASN A 1 190 ? 8.828 3.52 2.396 1 98.31 190 ASN A O 1
ATOM 1406 N N . GLY A 1 191 ? 6.945 4.301 1.464 1 98.81 191 GLY A N 1
ATOM 1407 C CA . GLY A 1 191 ? 6.277 4.477 2.744 1 98.81 191 GLY A CA 1
ATOM 1408 C C . GLY A 1 191 ? 4.832 4.012 2.732 1 98.81 191 GLY A C 1
ATOM 1409 O O . GLY A 1 191 ? 4.117 4.215 1.748 1 98.81 191 GLY A O 1
ATOM 1410 N N . TRP A 1 192 ? 4.43 3.359 3.787 1 98.88 192 TRP A N 1
ATOM 1411 C CA . TRP A 1 192 ? 3.053 2.959 4.051 1 98.88 192 TRP A CA 1
ATOM 1412 C C . TRP A 1 192 ? 2.668 3.25 5.5 1 98.88 192 TRP A C 1
ATOM 1414 O O . TRP A 1 192 ? 3.512 3.186 6.395 1 98.88 192 TRP A O 1
ATOM 1424 N N . GLY A 1 193 ? 1.398 3.578 5.707 1 98.88 193 GLY A N 1
ATOM 1425 C CA . GLY A 1 193 ? 0.931 3.725 7.078 1 98.88 193 GLY A CA 1
ATOM 1426 C C . GLY A 1 193 ? -0.575 3.871 7.18 1 98.88 193 GLY A C 1
ATOM 1427 O O . GLY A 1 193 ? -1.26 4.035 6.168 1 98.88 193 GLY A O 1
ATOM 1428 N N . ARG A 1 194 ? -1.079 3.752 8.398 1 98.81 194 ARG A N 1
ATOM 1429 C CA . ARG A 1 194 ? -2.486 4.008 8.688 1 98.81 194 ARG A CA 1
ATOM 1430 C C . ARG A 1 194 ? -2.656 4.613 10.078 1 98.81 194 ARG A C 1
ATOM 1432 O O . ARG A 1 194 ? -1.811 4.422 10.953 1 98.81 194 ARG A O 1
ATOM 1439 N N . ALA A 1 195 ? -3.691 5.324 10.242 1 98.94 195 ALA A N 1
ATOM 1440 C CA . ALA A 1 195 ? -4.062 5.941 11.508 1 98.94 195 ALA A CA 1
ATOM 1441 C C . ALA A 1 195 ? -5.574 6.141 11.602 1 98.94 195 ALA A C 1
ATOM 1443 O O . ALA A 1 195 ? -6.246 6.32 10.586 1 98.94 195 ALA A O 1
ATOM 1444 N N . PRO A 1 196 ? -6.156 6.055 12.805 1 98.88 196 PRO A N 1
ATOM 1445 C CA . PRO A 1 196 ? -7.574 6.379 12.953 1 98.88 196 PRO A CA 1
ATOM 1446 C C . PRO A 1 196 ? -7.871 7.852 12.672 1 98.88 196 PRO A C 1
ATOM 1448 O O . PRO A 1 196 ? -6.996 8.703 12.828 1 98.88 196 PRO A O 1
ATOM 1451 N N . ILE A 1 197 ? -9.062 8.133 12.242 1 98.88 197 ILE A N 1
ATOM 1452 C CA . ILE A 1 197 ? -9.547 9.5 12.141 1 98.88 197 ILE A CA 1
ATOM 1453 C C . ILE A 1 197 ? -10.172 9.938 13.469 1 98.88 197 ILE A C 1
ATOM 1455 O O . ILE A 1 197 ? -11.125 9.312 13.945 1 98.88 197 ILE A O 1
ATOM 1459 N N . ALA A 1 198 ? -9.586 10.922 14.023 1 98.62 198 ALA A N 1
ATOM 1460 C CA . ALA A 1 198 ? -10.125 11.406 15.289 1 98.62 198 ALA A CA 1
ATOM 1461 C C . ALA A 1 198 ? -11.562 11.906 15.117 1 98.62 198 ALA A C 1
ATOM 1463 O O . ALA A 1 198 ? -11.906 12.484 14.078 1 98.62 198 ALA A O 1
ATOM 1464 N N . PRO A 1 199 ? -12.414 11.703 16.141 1 97.94 199 PRO A N 1
ATOM 1465 C CA . PRO A 1 199 ? -13.695 12.398 16.156 1 97.94 199 PRO A CA 1
ATOM 1466 C C . PRO A 1 199 ? -13.555 13.898 16.406 1 97.94 199 PRO A C 1
ATOM 1468 O O . PRO A 1 199 ? -12.484 14.367 16.797 1 97.94 199 PRO A O 1
ATOM 1471 N N . VAL A 1 200 ? -14.594 14.641 16.062 1 97.94 200 VAL A N 1
ATOM 1472 C CA . VAL A 1 200 ? -14.664 16.031 16.469 1 97.94 200 VAL A CA 1
ATOM 1473 C C . VAL A 1 200 ? -14.938 16.125 17.969 1 97.94 200 VAL A C 1
ATOM 1475 O O . VAL A 1 200 ? -16.062 15.906 18.406 1 97.94 200 VAL A O 1
ATOM 1478 N N . VAL A 1 201 ? -13.953 16.484 18.703 1 97.56 201 VAL A N 1
ATOM 1479 C CA . VAL A 1 201 ? -14.062 16.344 20.156 1 97.56 201 VAL A CA 1
ATOM 1480 C C . VAL A 1 201 ? -14.18 17.719 20.812 1 97.56 201 VAL A C 1
ATOM 1482 O O . VAL A 1 201 ? -14.195 17.828 22.047 1 97.56 201 VAL A O 1
ATOM 1485 N N . GLY A 1 202 ? -14.188 18.781 20.141 1 95.88 202 GLY A N 1
ATOM 1486 C CA . GLY A 1 202 ? -14.219 20.156 20.594 1 95.88 202 GLY A CA 1
ATOM 1487 C C . GLY A 1 202 ? -13.852 21.156 19.516 1 95.88 202 GLY A C 1
ATOM 1488 O O . GLY A 1 202 ? -14.164 20.938 18.344 1 95.88 202 GLY A O 1
ATOM 1489 N N . LYS A 1 203 ? -13.305 22.188 20 1 95.06 203 LYS A N 1
ATOM 1490 C CA . LYS A 1 203 ? -12.867 23.188 19.031 1 95.06 203 LYS A CA 1
ATOM 1491 C C . LYS A 1 203 ? -11.469 22.875 18.5 1 95.06 203 LYS A C 1
ATOM 1493 O O . LYS A 1 203 ? -10.953 21.781 18.719 1 95.06 203 LYS A O 1
ATOM 1498 N N . ALA A 1 204 ? -10.914 23.781 17.812 1 94.62 204 ALA A N 1
ATOM 1499 C CA . ALA A 1 204 ? -9.719 23.562 17 1 94.62 204 ALA A CA 1
ATOM 1500 C C . ALA A 1 204 ? -8.57 23.016 17.844 1 94.62 204 ALA A C 1
ATOM 1502 O O . ALA A 1 204 ? -7.906 22.047 17.438 1 94.62 204 ALA A O 1
ATOM 1503 N N . THR A 1 205 ? -8.328 23.578 19.031 1 95.25 205 THR A N 1
ATOM 1504 C CA . THR A 1 205 ? -7.188 23.188 19.844 1 95.25 205 THR A CA 1
ATOM 1505 C C . THR A 1 205 ? -7.367 21.766 20.375 1 95.25 205 THR A C 1
ATOM 1507 O O . THR A 1 205 ? -6.418 20.969 20.375 1 95.25 205 THR A O 1
ATOM 1510 N N . ARG A 1 206 ? -8.555 21.438 20.844 1 96.62 206 ARG A N 1
ATOM 1511 C CA . ARG A 1 206 ? -8.836 20.078 21.312 1 96.62 206 ARG A CA 1
ATOM 1512 C C . ARG A 1 206 ? -8.734 19.078 20.172 1 96.62 206 ARG A C 1
ATOM 1514 O O . ARG A 1 206 ? -8.219 17.969 20.344 1 96.62 206 ARG A O 1
ATOM 1521 N N . CYS A 1 207 ? -9.227 19.484 18.984 1 97.88 207 CYS A N 1
ATOM 1522 C CA . CYS A 1 207 ? -9.164 18.609 17.828 1 97.88 207 CYS A CA 1
ATOM 1523 C C . CYS A 1 207 ? -7.723 18.453 17.344 1 97.88 207 CYS A C 1
ATOM 1525 O O . CYS A 1 207 ? -7.34 17.375 16.859 1 97.88 207 CYS A O 1
ATOM 1527 N N . MET A 1 208 ? -6.992 19.516 17.5 1 96.56 208 MET A N 1
ATOM 1528 C CA . MET A 1 208 ? -5.566 19.391 17.203 1 96.56 208 MET A CA 1
ATOM 1529 C C . MET A 1 208 ? -4.922 18.312 18.078 1 96.56 208 MET A C 1
ATOM 1531 O O . MET A 1 208 ? -4.141 17.5 17.594 1 96.56 208 MET A O 1
ATOM 1535 N N . GLY A 1 209 ? -5.254 18.328 19.359 1 97.94 209 GLY A N 1
ATOM 1536 C CA . GLY A 1 209 ? -4.758 17.312 20.266 1 97.94 209 GLY A CA 1
ATOM 1537 C C . GLY A 1 209 ? -5.168 15.906 19.844 1 97.94 209 GLY A C 1
ATOM 1538 O O . GLY A 1 209 ? -4.32 15.016 19.734 1 97.94 209 GLY A O 1
ATOM 1539 N N . ALA A 1 210 ? -6.445 15.711 19.578 1 98.62 210 ALA A N 1
ATOM 1540 C CA . ALA A 1 210 ? -6.984 14.391 19.266 1 98.62 210 ALA A CA 1
ATOM 1541 C C . ALA A 1 210 ? -6.445 13.875 17.938 1 98.62 210 ALA A C 1
ATOM 1543 O O . ALA A 1 210 ? -6.176 12.68 17.781 1 98.62 210 ALA A O 1
ATOM 1544 N N . SER A 1 211 ? -6.375 14.742 16.953 1 98.5 211 SER A N 1
ATOM 1545 C CA . SER A 1 211 ? -5.887 14.32 15.641 1 98.5 211 SER A CA 1
ATOM 1546 C C . SER A 1 211 ? -4.41 13.938 15.695 1 98.5 211 SER A C 1
ATOM 1548 O O . SER A 1 211 ? -3.984 12.992 15.031 1 98.5 211 SER A O 1
ATOM 1550 N N . ASN A 1 212 ? -3.584 14.648 16.453 1 98.38 212 ASN A N 1
ATOM 1551 C CA . ASN A 1 212 ? -2.201 14.234 16.672 1 98.38 212 ASN A CA 1
ATOM 1552 C C . ASN A 1 212 ? -2.121 12.906 17.422 1 98.38 212 ASN A C 1
ATOM 1554 O O . ASN A 1 212 ? -1.299 12.047 17.094 1 98.38 212 ASN A O 1
ATOM 1558 N N . ASP A 1 213 ? -2.996 12.75 18.453 1 98.88 213 ASP A N 1
ATOM 1559 C CA . ASP A 1 213 ? -3.029 11.508 19.234 1 98.88 213 ASP A CA 1
ATOM 1560 C C . ASP A 1 213 ? -3.303 10.305 18.328 1 98.88 213 ASP A C 1
ATOM 1562 O O . ASP A 1 213 ? -2.797 9.211 18.578 1 98.88 213 ASP A O 1
ATOM 1566 N N . ALA A 1 214 ? -4.121 10.539 17.25 1 98.94 214 ALA A N 1
ATOM 1567 C CA . ALA A 1 214 ? -4.406 9.477 16.297 1 98.94 214 ALA A CA 1
ATOM 1568 C C . ALA A 1 214 ? -3.115 8.875 15.742 1 98.94 214 ALA A C 1
ATOM 1570 O O . ALA A 1 214 ? -3.035 7.664 15.516 1 98.94 214 ALA A O 1
ATOM 1571 N N . ILE A 1 215 ? -2.111 9.672 15.562 1 98.88 215 ILE A N 1
ATOM 1572 C CA . ILE A 1 215 ? -0.84 9.211 15.008 1 98.88 215 ILE A CA 1
ATOM 1573 C C . ILE A 1 215 ? 0.099 8.812 16.141 1 98.88 215 ILE A C 1
ATOM 1575 O O . ILE A 1 215 ? 0.707 7.738 16.109 1 98.88 215 ILE A O 1
ATOM 1579 N N . ILE A 1 216 ? 0.174 9.602 17.203 1 98.88 216 ILE A N 1
ATOM 1580 C CA . ILE A 1 216 ? 1.085 9.406 18.328 1 98.88 216 ILE A CA 1
ATOM 1581 C C . ILE A 1 216 ? 0.813 8.047 18.984 1 98.88 216 ILE A C 1
ATOM 1583 O O . ILE A 1 216 ? 1.747 7.328 19.344 1 98.88 216 ILE A O 1
ATOM 1587 N N . TYR A 1 217 ? -0.439 7.684 19.125 1 98.88 217 TYR A N 1
ATOM 1588 C CA . TYR A 1 217 ? -0.794 6.492 19.891 1 98.88 217 TYR A CA 1
ATOM 1589 C C . TYR A 1 217 ? -1.389 5.422 18.984 1 98.88 217 TYR A C 1
ATOM 1591 O O . TYR A 1 217 ? -1.508 4.258 19.391 1 98.88 217 TYR A O 1
ATOM 1599 N N . GLY A 1 218 ? -1.749 5.801 17.766 1 98.81 218 GLY A N 1
ATOM 1600 C CA . GLY A 1 218 ? -2.451 4.848 16.922 1 98.81 218 GLY A CA 1
ATOM 1601 C C . GLY A 1 218 ? -1.832 4.695 15.539 1 98.81 218 GLY A C 1
ATOM 1602 O O . GLY A 1 218 ? -2.248 3.84 14.758 1 98.81 218 GLY A O 1
ATOM 1603 N N . GLY A 1 219 ? -0.881 5.531 15.195 1 98.88 219 GLY A N 1
ATOM 1604 C CA . GLY A 1 219 ? -0.283 5.48 13.875 1 98.88 219 GLY A CA 1
ATOM 1605 C C . GLY A 1 219 ? 0.653 4.301 13.688 1 98.88 219 GLY A C 1
ATOM 1606 O O . GLY A 1 219 ? 1.499 4.031 14.547 1 98.88 219 GLY A O 1
ATOM 1607 N N . GLU A 1 220 ? 0.484 3.512 12.656 1 98.88 220 GLU A N 1
ATOM 1608 C CA . GLU A 1 220 ? 1.348 2.402 12.266 1 98.88 220 GLU A CA 1
ATOM 1609 C C . GLU A 1 220 ? 1.975 2.65 10.898 1 98.88 220 GLU A C 1
ATOM 1611 O O . GLU A 1 220 ? 1.289 3.062 9.961 1 98.88 220 GLU A O 1
ATOM 1616 N N . THR A 1 221 ? 3.287 2.449 10.828 1 98.88 221 THR A N 1
ATOM 1617 C CA . THR A 1 221 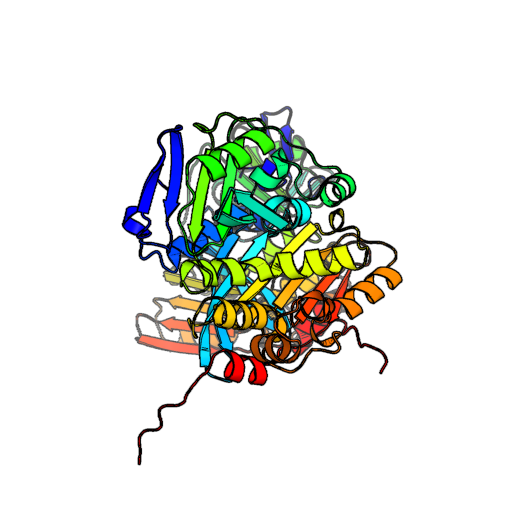? 3.963 2.768 9.578 1 98.88 221 THR A CA 1
ATOM 1618 C C . THR A 1 221 ? 4.887 1.627 9.156 1 98.88 221 THR A C 1
ATOM 1620 O O . THR A 1 221 ? 5.297 0.813 9.984 1 98.88 221 THR A O 1
ATOM 1623 N N . TYR A 1 222 ? 5.141 1.551 7.898 1 98.94 222 TYR A N 1
ATOM 1624 C CA . TYR A 1 222 ? 6.078 0.655 7.227 1 98.94 222 TYR A CA 1
ATOM 1625 C C . TYR A 1 222 ? 6.91 1.41 6.199 1 98.94 222 TYR A C 1
ATOM 1627 O O . TYR A 1 222 ? 6.367 2.053 5.297 1 98.94 222 TYR A O 1
ATOM 1635 N N . TYR A 1 223 ? 8.266 1.381 6.367 1 98.88 223 TYR A N 1
ATOM 1636 C CA . TYR A 1 223 ? 9.18 2.039 5.441 1 98.88 223 TYR A CA 1
ATOM 1637 C C . TYR A 1 223 ? 10.156 1.037 4.836 1 98.88 223 TYR A C 1
ATOM 1639 O O . TYR A 1 223 ? 10.688 0.177 5.543 1 98.88 223 TYR A O 1
ATOM 1647 N N . THR A 1 224 ? 10.328 1.058 3.545 1 98.81 224 THR A N 1
ATOM 1648 C CA . THR A 1 224 ? 11.469 0.42 2.893 1 98.81 224 THR A CA 1
ATOM 1649 C C . THR A 1 224 ? 12.602 1.419 2.691 1 98.81 224 THR A C 1
ATOM 1651 O O . THR A 1 224 ? 12.398 2.494 2.125 1 98.81 224 THR A O 1
ATOM 1654 N N . VAL A 1 225 ? 13.766 1.073 3.199 1 98.75 225 VAL A N 1
ATOM 1655 C CA . VAL A 1 225 ? 14.883 2.012 3.143 1 98.75 225 VAL A CA 1
ATOM 1656 C C . VAL A 1 225 ? 16.078 1.347 2.477 1 98.75 225 VAL A C 1
ATOM 1658 O O . VAL A 1 225 ? 16.125 0.122 2.334 1 98.75 225 VAL A O 1
ATOM 1661 N N . GLU A 1 226 ? 16.938 2.125 1.893 1 98.06 226 GLU A N 1
ATOM 1662 C CA . GLU A 1 226 ? 18.266 1.744 1.45 1 98.06 226 GLU A CA 1
ATOM 1663 C C . GLU A 1 226 ? 19.344 2.525 2.201 1 98.06 226 GLU A C 1
ATOM 1665 O O . GLU A 1 226 ? 19.766 3.598 1.761 1 98.06 226 GLU A O 1
ATOM 1670 N N . TYR A 1 227 ? 19.812 1.882 3.297 1 96.88 227 TYR A N 1
ATOM 1671 C CA . TYR A 1 227 ? 20.656 2.648 4.211 1 96.88 227 TYR A CA 1
ATOM 1672 C C . TYR A 1 227 ? 21.812 1.806 4.719 1 96.88 227 TYR A C 1
ATOM 1674 O O . TYR A 1 227 ? 21.672 0.608 4.969 1 96.88 227 TYR A O 1
ATOM 1682 N N . GLU A 1 228 ? 23.016 2.396 4.848 1 95.94 228 GLU A N 1
ATOM 1683 C CA . GLU A 1 228 ? 24.219 1.84 5.48 1 95.94 228 GLU A CA 1
ATOM 1684 C C . GLU A 1 228 ? 24.953 2.902 6.289 1 95.94 228 GLU A C 1
ATOM 1686 O O . GLU A 1 228 ? 25 4.07 5.895 1 95.94 228 GLU A O 1
ATOM 1691 N N . PRO A 1 229 ? 25.438 2.539 7.449 1 97 229 PRO A N 1
ATOM 1692 C CA . PRO A 1 229 ? 25.547 1.17 7.957 1 97 229 PRO A CA 1
ATOM 1693 C C . PRO A 1 229 ? 24.328 0.751 8.773 1 97 229 PRO A C 1
ATOM 1695 O O . PRO A 1 229 ? 23.609 1.605 9.297 1 97 229 PRO A O 1
ATOM 1698 N N . PHE A 1 230 ? 24.203 -0.494 8.969 1 96.75 230 PHE A N 1
ATOM 1699 C CA . PHE A 1 230 ? 23.016 -1.061 9.594 1 96.75 230 PHE A CA 1
ATOM 1700 C C . PHE A 1 230 ? 22.906 -0.634 11.055 1 96.75 230 PHE A C 1
ATOM 1702 O O . PHE A 1 230 ? 21.812 -0.399 11.562 1 96.75 230 PHE A O 1
ATOM 1709 N N . ASP A 1 231 ? 24 -0.55 11.781 1 96.19 231 ASP A N 1
ATOM 1710 C CA . ASP A 1 231 ? 23.953 -0.194 13.195 1 96.19 231 ASP A CA 1
ATOM 1711 C C . ASP A 1 231 ? 23.391 1.211 13.398 1 96.19 231 ASP A C 1
ATOM 1713 O O . ASP A 1 231 ? 22.688 1.469 14.375 1 96.19 231 ASP A O 1
ATOM 1717 N N . GLU A 1 232 ? 23.797 2.094 12.539 1 97.44 232 GLU A N 1
ATOM 1718 C CA . GLU A 1 232 ? 23.234 3.441 12.594 1 97.44 232 GLU A CA 1
ATOM 1719 C C . GLU A 1 232 ? 21.734 3.428 12.32 1 97.44 232 GLU A C 1
ATOM 1721 O O . GLU A 1 232 ? 20.969 4.113 13 1 97.44 232 GLU A O 1
ATOM 1726 N N . LEU A 1 233 ? 21.312 2.656 11.32 1 98.12 233 LEU A N 1
ATOM 1727 C CA . LEU A 1 233 ? 19.891 2.514 11.023 1 98.12 233 LEU A CA 1
ATOM 1728 C C . LEU A 1 233 ? 19.125 1.992 12.242 1 98.12 233 LEU A C 1
ATOM 1730 O O . LEU A 1 233 ? 18.047 2.484 12.555 1 98.12 233 LEU A O 1
ATOM 1734 N N . LEU A 1 234 ? 19.703 1.002 12.875 1 98 234 LEU A N 1
ATOM 1735 C CA . LEU A 1 234 ? 19.094 0.429 14.07 1 98 234 LEU A CA 1
ATOM 1736 C C . LEU A 1 234 ? 18.859 1.503 15.125 1 98 234 LEU A C 1
ATOM 1738 O O . LEU A 1 234 ? 17.797 1.524 15.766 1 98 234 LEU A O 1
ATOM 1742 N N . GLY A 1 235 ? 19.844 2.402 15.352 1 97.81 235 GLY A N 1
ATOM 1743 C CA . GLY A 1 235 ? 19.688 3.502 16.281 1 97.81 235 GLY A CA 1
ATOM 1744 C C . GLY A 1 235 ? 18.547 4.434 15.938 1 97.81 235 GLY A C 1
ATOM 1745 O O . GLY A 1 235 ? 17.766 4.828 16.812 1 97.81 235 GLY A O 1
ATOM 1746 N N . TYR A 1 236 ? 18.438 4.793 14.648 1 98 236 TYR A N 1
ATOM 1747 C CA . TYR A 1 236 ? 17.344 5.641 14.195 1 98 236 TYR A CA 1
ATOM 1748 C C . TYR A 1 236 ? 16 4.977 14.453 1 98 236 TYR A C 1
ATOM 1750 O O . TYR A 1 236 ? 15.078 5.613 14.961 1 98 236 TYR A O 1
ATOM 1758 N N . VAL A 1 237 ? 15.875 3.678 14.078 1 98.38 237 VAL A N 1
ATOM 1759 C CA . VAL A 1 237 ? 14.602 2.973 14.18 1 98.38 237 VAL A CA 1
ATOM 1760 C C . VAL A 1 237 ? 14.156 2.916 15.633 1 98.38 237 VAL A C 1
ATOM 1762 O O . VAL A 1 237 ? 12.969 3.104 15.93 1 98.38 237 VAL A O 1
ATOM 1765 N N . LYS A 1 238 ? 15.078 2.721 16.562 1 97.88 238 LYS A N 1
ATOM 1766 C CA . LYS A 1 238 ? 14.773 2.689 17.984 1 97.88 238 LYS A CA 1
ATOM 1767 C C . LYS A 1 238 ? 14.25 4.039 18.469 1 97.88 238 LYS A C 1
ATOM 1769 O O . LYS A 1 238 ? 13.453 4.102 19.406 1 97.88 238 LYS A O 1
ATOM 1774 N N . ALA A 1 239 ? 14.641 5.051 17.797 1 97.94 239 ALA A N 1
ATOM 1775 C CA . ALA A 1 239 ? 14.375 6.402 18.281 1 97.94 239 ALA A CA 1
ATOM 1776 C C . ALA A 1 239 ? 13.102 6.973 17.672 1 97.94 239 ALA A C 1
ATOM 1778 O O . ALA A 1 239 ? 12.578 7.98 18.141 1 97.94 239 ALA A O 1
ATOM 1779 N N . ILE A 1 240 ? 12.469 6.348 16.688 1 98.25 240 ILE A N 1
ATOM 1780 C CA . ILE A 1 240 ? 11.383 6.922 15.898 1 98.25 240 ILE A CA 1
ATOM 1781 C C . ILE A 1 240 ? 10.102 6.961 16.734 1 98.25 240 ILE A C 1
ATOM 1783 O O . ILE A 1 240 ? 9.422 7.984 16.781 1 98.25 240 ILE A O 1
ATOM 1787 N N . PRO A 1 241 ? 9.719 5.879 17.422 1 98.62 241 PRO A N 1
ATOM 1788 C CA . PRO A 1 241 ? 8.367 5.797 17.984 1 98.62 241 PRO A CA 1
ATOM 1789 C C . PRO A 1 241 ? 8.086 6.879 19.016 1 98.62 241 PRO A C 1
ATOM 1791 O O . PRO A 1 241 ? 9 7.324 19.719 1 98.62 241 PRO A O 1
ATOM 1794 N N . SER A 1 242 ? 6.848 7.211 19.094 1 98.56 242 SER A N 1
ATOM 1795 C CA . SER A 1 242 ? 6.422 8.305 19.969 1 98.56 242 SER A CA 1
ATOM 1796 C C . SER A 1 242 ? 6.688 7.977 21.422 1 98.56 242 SER A C 1
ATOM 1798 O O . SER A 1 242 ? 6.855 8.875 22.25 1 98.56 242 SER A O 1
ATOM 1800 N N . ASP A 1 243 ? 6.793 6.73 21.766 1 98 243 ASP A N 1
ATOM 1801 C CA . ASP A 1 243 ? 6.926 6.34 23.172 1 98 243 ASP A CA 1
ATOM 1802 C C . ASP A 1 243 ? 8.344 6.602 23.688 1 98 243 ASP A C 1
ATOM 1804 O O . ASP A 1 243 ? 8.641 6.355 24.844 1 98 243 ASP A O 1
ATOM 1808 N N . THR A 1 244 ? 9.234 7.164 22.812 1 97.12 244 THR A N 1
ATOM 1809 C CA . THR A 1 244 ? 10.562 7.574 23.25 1 97.12 244 THR A CA 1
ATOM 1810 C C . THR A 1 244 ? 10.523 8.953 23.891 1 97.12 244 THR A C 1
ATOM 1812 O O . THR A 1 244 ? 11.484 9.367 24.547 1 97.12 244 THR A O 1
ATOM 1815 N N . SER A 1 245 ? 9.406 9.672 23.688 1 97.44 245 SER A N 1
ATOM 1816 C CA . SER A 1 245 ? 9.266 11.023 24.219 1 97.44 245 SER A CA 1
ATOM 1817 C C . SER A 1 245 ? 8.984 11.008 25.719 1 97.44 245 SER A C 1
ATOM 1819 O O . SER A 1 245 ? 8.227 10.164 26.203 1 97.44 245 SER A O 1
ATOM 1821 N N . ARG A 1 246 ? 9.492 11.938 26.422 1 96.06 246 ARG A N 1
ATOM 1822 C CA . ARG A 1 246 ? 9.219 12.078 27.844 1 96.06 246 ARG A CA 1
ATOM 1823 C C . ARG A 1 246 ? 7.766 12.469 28.078 1 96.06 246 ARG A C 1
ATOM 1825 O O . ARG A 1 246 ? 7.242 12.281 29.188 1 96.06 246 ARG A O 1
ATOM 1832 N N . ASP A 1 247 ? 7.141 13.008 27.094 1 96.69 247 ASP A N 1
ATOM 1833 C CA . ASP A 1 247 ? 5.773 13.492 27.25 1 96.69 247 ASP A CA 1
ATOM 1834 C C . ASP A 1 247 ? 4.766 12.453 26.766 1 96.69 247 ASP A C 1
ATOM 1836 O O . ASP A 1 247 ? 3.57 12.742 26.672 1 96.69 247 ASP A O 1
ATOM 1840 N N . TYR A 1 248 ? 5.203 11.273 26.469 1 97.75 248 TYR A N 1
ATOM 1841 C CA . TYR A 1 248 ? 4.336 10.188 26.031 1 97.75 248 TYR A CA 1
ATOM 1842 C C . TYR A 1 248 ? 3.447 9.711 27.172 1 97.75 248 TYR A C 1
ATOM 1844 O O . TYR A 1 248 ? 3.873 9.688 28.328 1 97.75 248 TYR A O 1
ATOM 1852 N N . GLY A 1 249 ? 2.213 9.297 26.828 1 97.88 249 GLY A N 1
ATOM 1853 C CA . GLY A 1 249 ? 1.427 8.555 27.797 1 97.88 249 GLY A CA 1
ATOM 1854 C C . GLY A 1 249 ? 0.142 9.258 28.203 1 97.88 249 GLY A C 1
ATOM 1855 O O . GLY A 1 249 ? -0.67 8.711 28.938 1 97.88 249 GLY A O 1
ATOM 1856 N N . ALA A 1 250 ? -0.034 10.438 27.641 1 97.81 250 ALA A N 1
ATOM 1857 C CA . ALA A 1 250 ? -1.263 11.188 27.891 1 97.81 250 ALA A CA 1
ATOM 1858 C C . ALA A 1 250 ? -1.761 11.859 26.609 1 97.81 250 ALA A C 1
ATOM 1860 O O . ALA A 1 250 ? -0.976 12.133 25.703 1 97.81 250 ALA A O 1
ATOM 1861 N N . PRO A 1 251 ? -3.139 12.102 26.578 1 98.31 251 PRO A N 1
ATOM 1862 C CA . PRO A 1 251 ? -3.623 12.875 25.422 1 98.31 251 PRO A CA 1
ATOM 1863 C C . PRO A 1 251 ? -2.854 14.18 25.219 1 98.31 251 PRO A C 1
ATOM 1865 O O . PRO A 1 251 ? -2.555 14.875 26.188 1 98.31 251 PRO A O 1
ATOM 1868 N N . PHE A 1 252 ? -2.564 14.484 24.078 1 98.19 252 PHE A N 1
ATOM 1869 C CA . PHE A 1 252 ? -1.715 15.625 23.75 1 98.19 252 PHE A CA 1
ATOM 1870 C C . PHE A 1 252 ? -2.326 16.922 24.266 1 98.19 252 PHE A C 1
ATOM 1872 O O . PHE A 1 252 ? -1.606 17.812 24.734 1 98.19 252 PHE A O 1
ATOM 1879 N N . TYR A 1 253 ? -3.656 17.031 24.125 1 97.62 253 TYR A N 1
ATOM 1880 C CA . TYR A 1 253 ? -4.312 18.234 24.609 1 97.62 253 TYR A CA 1
ATOM 1881 C C . TYR A 1 253 ? -3.965 18.484 26.078 1 97.62 253 TYR A C 1
ATOM 1883 O O . TYR A 1 253 ? -3.709 19.625 26.484 1 97.62 253 TYR A O 1
ATOM 1891 N N . LYS A 1 254 ? -3.988 17.422 26.859 1 96.88 254 LYS A N 1
ATOM 1892 C CA . LYS A 1 254 ? -3.666 17.547 28.281 1 96.88 254 LYS A CA 1
ATOM 1893 C C . LYS A 1 254 ? -2.225 18 28.484 1 96.88 254 LYS A C 1
ATOM 1895 O O . LYS A 1 254 ? -1.96 18.906 29.266 1 96.88 254 LYS A O 1
ATOM 1900 N N . THR A 1 255 ? -1.306 17.375 27.781 1 96.06 255 THR A N 1
ATOM 1901 C CA . THR A 1 255 ? 0.106 17.734 27.844 1 96.06 255 THR A CA 1
ATOM 1902 C C . THR A 1 255 ? 0.319 19.172 27.422 1 96.06 255 THR A C 1
ATOM 1904 O O . THR A 1 255 ? 1.057 19.922 28.062 1 96.06 255 THR A O 1
ATOM 1907 N N . PHE A 1 256 ? -0.357 19.594 26.375 1 96 256 PHE A N 1
ATOM 1908 C CA . PHE A 1 256 ? -0.236 20.938 25.828 1 96 256 PHE A CA 1
ATOM 1909 C C . PHE A 1 256 ? -0.797 21.984 26.797 1 96 256 PHE A C 1
ATOM 1911 O O . PHE A 1 256 ? -0.199 23.031 27 1 96 256 PHE A O 1
ATOM 1918 N N . LYS A 1 257 ? -1.892 21.625 27.359 1 95.19 257 LYS A N 1
ATOM 1919 C CA . LYS A 1 257 ? -2.506 22.5 28.344 1 95.19 257 LYS A CA 1
ATOM 1920 C C . LYS A 1 257 ? -1.604 22.672 29.562 1 95.19 257 LYS A C 1
ATOM 1922 O O . LYS A 1 257 ? -1.446 23.781 30.078 1 95.19 257 LYS A O 1
ATOM 1927 N N . GLU A 1 258 ? -1.05 21.625 29.969 1 94.38 258 GLU A N 1
ATOM 1928 C CA . GLU A 1 258 ? -0.174 21.656 31.141 1 94.38 258 GLU A CA 1
ATOM 1929 C C . GLU A 1 258 ? 1.059 22.516 30.891 1 94.38 258 GLU A C 1
ATOM 1931 O O . GLU A 1 258 ? 1.62 23.094 31.812 1 94.38 258 GLU A O 1
ATOM 1936 N N . CYS A 1 259 ? 1.449 22.625 29.672 1 93.44 259 CYS A N 1
ATOM 1937 C CA . CYS A 1 259 ? 2.609 23.438 29.312 1 93.44 259 CYS A CA 1
ATOM 1938 C C . CYS A 1 259 ? 2.189 24.859 28.938 1 93.44 259 CYS A C 1
ATOM 1940 O O . CYS A 1 259 ? 2.971 25.594 28.328 1 93.44 259 CYS A O 1
ATOM 1942 N N . GLY A 1 260 ? 0.972 25.219 29.156 1 93.62 260 GLY A N 1
ATOM 1943 C CA . GLY A 1 260 ? 0.485 26.562 28.906 1 93.62 260 GLY A CA 1
ATOM 1944 C C . GLY A 1 260 ? 0.271 26.859 27.438 1 93.62 260 GLY A C 1
ATOM 1945 O O . GLY A 1 260 ? 0.465 27.984 26.984 1 93.62 260 GLY A O 1
ATOM 1946 N N . PHE A 1 261 ? 0.053 25.766 26.672 1 93.19 261 PHE A N 1
ATOM 1947 C CA . PHE A 1 261 ? -0.188 25.875 25.234 1 93.19 261 PHE A CA 1
ATOM 1948 C C . PHE A 1 261 ? 1.019 26.469 24.531 1 93.19 261 PHE A C 1
ATOM 1950 O O . PHE A 1 261 ? 0.864 27.266 23.594 1 93.19 261 PHE A O 1
ATOM 1957 N N . ASP A 1 262 ? 2.207 26.156 25.203 1 91.38 262 ASP A N 1
ATOM 1958 C CA . ASP A 1 262 ? 3.496 26.547 24.641 1 91.38 262 ASP A CA 1
ATOM 1959 C C . ASP A 1 262 ? 4.18 25.344 23.969 1 91.38 262 ASP A C 1
ATOM 1961 O O . ASP A 1 262 ? 4.785 24.516 24.656 1 91.38 262 ASP A O 1
ATOM 1965 N N . PHE A 1 263 ? 4.207 25.297 22.625 1 86.19 263 PHE A N 1
ATOM 1966 C CA . PHE A 1 263 ? 4.738 24.188 21.844 1 86.19 263 PHE A CA 1
ATOM 1967 C C . PHE A 1 263 ? 6.215 23.969 22.156 1 86.19 263 PHE A C 1
ATOM 1969 O O . PHE A 1 263 ? 6.715 22.844 22.047 1 86.19 263 PHE A O 1
ATOM 1976 N N . PHE A 1 264 ? 6.898 25.047 22.641 1 88.06 264 PHE A N 1
ATOM 1977 C CA . PHE A 1 264 ? 8.328 24.953 22.906 1 88.06 264 PHE A CA 1
ATOM 1978 C C . PHE A 1 264 ? 8.594 24.141 24.172 1 88.06 264 PHE A C 1
ATOM 1980 O O . PHE A 1 264 ? 9.719 23.688 24.391 1 88.06 264 PHE A O 1
ATOM 1987 N N . LYS A 1 265 ? 7.602 24 24.906 1 92.62 265 LYS A N 1
ATOM 1988 C CA . LYS A 1 265 ? 7.762 23.266 26.156 1 92.62 265 LYS A CA 1
ATOM 1989 C C . LYS A 1 265 ? 7.402 21.797 25.984 1 92.62 265 LYS A C 1
ATOM 1991 O O . LYS A 1 265 ? 7.645 20.969 26.875 1 92.62 265 LYS A O 1
ATOM 1996 N N . VAL A 1 266 ? 6.859 21.469 24.859 1 93.62 266 VAL A N 1
ATOM 1997 C CA . VAL A 1 266 ? 6.523 20.078 24.547 1 93.62 266 VAL A CA 1
ATOM 1998 C C . VAL A 1 266 ? 7.738 19.375 23.938 1 93.62 266 VAL A C 1
ATOM 2000 O O . VAL A 1 266 ? 8.453 19.969 23.125 1 93.62 266 VAL A O 1
ATOM 2003 N N . ASP A 1 267 ? 8.016 18.219 24.469 1 95.56 267 ASP A N 1
ATOM 2004 C CA . ASP A 1 267 ? 9.031 17.406 23.797 1 95.56 267 ASP A CA 1
ATOM 2005 C C . ASP A 1 267 ? 8.617 17.062 22.375 1 95.56 267 ASP A C 1
ATOM 2007 O O . ASP A 1 267 ? 7.715 16.25 22.156 1 95.56 267 ASP A O 1
ATOM 2011 N N . HIS A 1 268 ? 9.32 17.578 21.422 1 93.81 268 HIS A N 1
ATOM 2012 C CA . HIS A 1 268 ? 8.953 17.453 20.016 1 93.81 268 HIS A CA 1
ATOM 2013 C C . HIS A 1 268 ? 9.023 16 19.547 1 93.81 268 HIS A C 1
ATOM 2015 O O . HIS A 1 268 ? 8.469 15.648 18.516 1 93.81 268 HIS A O 1
ATOM 2021 N N . HIS A 1 269 ? 9.609 15.164 20.359 1 94.5 269 HIS A N 1
ATOM 2022 C CA . HIS A 1 269 ? 9.758 13.766 19.969 1 94.5 269 HIS A CA 1
ATOM 2023 C C . HIS A 1 269 ? 8.438 13.016 20.109 1 94.5 269 HIS A C 1
ATOM 2025 O O . HIS A 1 269 ? 8.305 11.898 19.609 1 94.5 269 HIS A O 1
ATOM 2031 N N . VAL A 1 270 ? 7.48 13.688 20.719 1 96.75 270 VAL A N 1
ATOM 2032 C CA . VAL A 1 270 ? 6.184 13.031 20.875 1 96.75 270 VAL A CA 1
ATOM 2033 C C . VAL A 1 270 ? 5.473 12.977 19.516 1 96.75 270 VAL A C 1
ATOM 2035 O O . VAL A 1 270 ? 4.621 12.109 19.297 1 96.75 270 VAL A O 1
ATOM 2038 N N . PHE A 1 271 ? 5.82 13.859 18.594 1 97.5 271 PHE A N 1
ATOM 2039 C CA . PHE A 1 271 ? 5.227 13.859 17.266 1 97.5 271 PHE A CA 1
ATOM 2040 C C . PHE A 1 271 ? 5.879 12.805 16.375 1 97.5 271 PHE A C 1
ATOM 2042 O O . PHE A 1 271 ? 6.75 13.125 15.562 1 97.5 271 PHE A O 1
ATOM 2049 N N . ALA A 1 272 ? 5.461 11.602 16.562 1 98.75 272 ALA A N 1
ATOM 2050 C CA . ALA A 1 272 ? 5.977 10.406 15.898 1 98.75 272 ALA A CA 1
ATOM 2051 C C . ALA A 1 272 ? 4.922 9.305 15.859 1 98.75 272 ALA A C 1
ATOM 2053 O O . ALA A 1 272 ? 3.967 9.32 16.641 1 98.75 272 ALA A O 1
ATOM 2054 N N . PRO A 1 273 ? 5.035 8.391 14.922 1 98.88 273 PRO A N 1
ATOM 2055 C CA . PRO A 1 273 ? 4.086 7.277 14.922 1 98.88 273 PRO A CA 1
ATOM 2056 C C . PRO A 1 273 ? 4.25 6.363 16.141 1 98.88 273 PRO A C 1
ATOM 2058 O O . PRO A 1 273 ? 5.324 6.312 16.734 1 98.88 273 PRO A O 1
ATOM 2061 N N . ALA A 1 274 ? 3.166 5.672 16.422 1 98.81 274 ALA A N 1
ATOM 2062 C CA . ALA A 1 274 ? 3.146 4.75 17.562 1 98.81 274 ALA A CA 1
ATOM 2063 C C . ALA A 1 274 ? 4.004 3.52 17.281 1 98.81 274 ALA A C 1
ATOM 2065 O O . ALA A 1 274 ? 4.777 3.086 18.141 1 98.81 274 ALA A O 1
ATOM 2066 N N . LYS A 1 275 ? 3.869 2.932 16.156 1 98.56 275 LYS A N 1
ATOM 2067 C CA . LYS A 1 275 ? 4.566 1.713 15.758 1 98.56 275 LYS A CA 1
ATOM 2068 C C . LYS A 1 275 ? 5.219 1.874 14.391 1 98.56 275 LYS A C 1
ATOM 2070 O O . LYS A 1 275 ? 4.621 2.449 13.477 1 98.56 275 LYS A O 1
ATOM 2075 N N . VAL A 1 276 ? 6.461 1.296 14.266 1 98.69 276 VAL A N 1
ATOM 2076 C CA . VAL A 1 276 ? 7.238 1.49 13.047 1 98.69 276 VAL A CA 1
ATOM 2077 C C . VAL A 1 276 ? 7.887 0.171 12.633 1 98.69 276 VAL A C 1
ATOM 2079 O O . VAL A 1 276 ? 8.508 -0.508 13.445 1 98.69 276 VAL A O 1
ATOM 2082 N N . VAL A 1 277 ? 7.699 -0.208 11.391 1 98.81 277 VAL A N 1
ATOM 2083 C CA . VAL A 1 277 ? 8.414 -1.31 10.758 1 98.81 277 VAL A CA 1
ATOM 2084 C C . VAL A 1 277 ? 9.305 -0.771 9.641 1 98.81 277 VAL A C 1
ATOM 2086 O O . VAL A 1 277 ? 8.852 0.025 8.812 1 98.81 277 VAL A O 1
ATOM 2089 N N . VAL A 1 278 ? 10.578 -1.123 9.633 1 98.81 278 VAL A N 1
ATOM 2090 C CA . VAL A 1 278 ? 11.523 -0.679 8.609 1 98.81 278 VAL A CA 1
ATOM 2091 C C . VAL A 1 278 ? 12.18 -1.89 7.953 1 98.81 278 VAL A C 1
ATOM 2093 O O . VAL A 1 278 ? 12.812 -2.705 8.625 1 98.81 278 VAL A O 1
ATOM 2096 N N . ASN A 1 279 ? 11.992 -2.076 6.695 1 98.81 279 ASN A N 1
ATOM 2097 C CA . ASN A 1 279 ? 12.688 -3.062 5.875 1 98.81 279 ASN A CA 1
ATOM 2098 C C . ASN A 1 279 ? 13.852 -2.438 5.113 1 98.81 279 ASN A C 1
ATOM 2100 O O . ASN A 1 279 ? 13.648 -1.554 4.277 1 98.81 279 ASN A O 1
ATOM 2104 N N . ASP A 1 280 ? 15.07 -2.857 5.414 1 98.5 280 ASP A N 1
ATOM 2105 C CA . ASP A 1 280 ? 16.266 -2.307 4.777 1 98.5 280 ASP A CA 1
ATOM 2106 C C . ASP A 1 280 ? 16.688 -3.158 3.584 1 98.5 280 ASP A C 1
ATOM 2108 O O . ASP A 1 280 ? 17.016 -4.336 3.74 1 98.5 280 ASP A O 1
ATOM 2112 N N . LEU A 1 281 ? 16.812 -2.527 2.436 1 97 281 LEU A N 1
ATOM 2113 C CA . LEU A 1 281 ? 17.094 -3.223 1.187 1 97 281 LEU A CA 1
ATOM 2114 C C . LEU A 1 281 ? 18.562 -3.607 1.11 1 97 281 LEU A C 1
ATOM 2116 O O . LEU A 1 281 ? 18.953 -4.449 0.294 1 97 281 LEU A O 1
ATOM 2120 N N . ARG A 1 282 ? 19.422 -2.977 1.926 1 96.62 282 ARG A N 1
ATOM 2121 C CA . ARG A 1 282 ? 20.844 -3.289 1.92 1 96.62 282 ARG A CA 1
ATOM 2122 C C . ARG A 1 282 ? 21.141 -4.516 2.779 1 96.62 282 ARG A C 1
ATOM 2124 O O . ARG A 1 282 ? 21.688 -5.508 2.289 1 96.62 282 ARG A O 1
ATOM 2131 N N . SER A 1 283 ? 20.703 -4.465 3.973 1 96.62 283 SER A N 1
ATOM 2132 C CA . SER A 1 283 ? 20.969 -5.562 4.895 1 96.62 283 SER A CA 1
ATOM 2133 C C . SER A 1 283 ? 19.938 -6.676 4.73 1 96.62 283 SER A C 1
ATOM 2135 O O . SER A 1 283 ? 20.125 -7.789 5.219 1 96.62 283 SER A O 1
ATOM 2137 N N . ARG A 1 284 ? 18.781 -6.344 4.113 1 97.38 284 ARG A N 1
ATOM 2138 C CA . ARG A 1 284 ? 17.656 -7.254 3.895 1 97.38 284 ARG A CA 1
ATOM 2139 C C . ARG A 1 284 ? 17.016 -7.66 5.219 1 97.38 284 ARG A C 1
ATOM 2141 O O . ARG A 1 284 ? 16.469 -8.758 5.34 1 97.38 284 ARG A O 1
ATOM 2148 N N . ARG A 1 285 ? 17.172 -6.832 6.195 1 97.25 285 ARG A N 1
ATOM 2149 C CA . ARG A 1 285 ? 16.594 -7.062 7.52 1 97.25 285 ARG A CA 1
ATOM 2150 C C . ARG A 1 285 ? 15.391 -6.164 7.762 1 97.25 285 ARG A C 1
ATOM 2152 O O . ARG A 1 285 ? 15.281 -5.094 7.164 1 97.25 285 ARG A O 1
ATOM 2159 N N . THR A 1 286 ? 14.469 -6.66 8.609 1 98.38 286 THR A N 1
ATOM 2160 C CA . THR A 1 286 ? 13.25 -5.934 8.938 1 98.38 286 THR A CA 1
ATOM 2161 C C . THR A 1 286 ? 13.18 -5.641 10.438 1 98.38 286 THR A C 1
ATOM 2163 O O . THR A 1 286 ? 13.156 -6.566 11.25 1 98.38 286 THR A O 1
ATOM 2166 N N . LEU A 1 287 ? 13.148 -4.367 10.773 1 98.5 287 LEU A N 1
ATOM 2167 C CA . LEU A 1 287 ? 13.133 -3.91 12.164 1 98.5 287 LEU A CA 1
ATOM 2168 C C . LEU A 1 287 ? 11.734 -3.469 12.578 1 98.5 287 LEU A C 1
ATOM 2170 O O . LEU A 1 287 ? 11.008 -2.865 11.781 1 98.5 287 LEU A O 1
ATOM 2174 N N . VAL A 1 288 ? 11.336 -3.797 13.797 1 98.5 288 VAL A N 1
ATOM 2175 C CA . VAL A 1 288 ? 10.055 -3.402 14.375 1 98.5 288 VAL A CA 1
ATOM 2176 C C . VAL A 1 288 ? 10.289 -2.645 15.68 1 98.5 288 VAL A C 1
ATOM 2178 O O . VAL A 1 288 ? 11.055 -3.09 16.531 1 98.5 288 VAL A O 1
ATOM 2181 N N . ALA A 1 289 ? 9.688 -1.468 15.836 1 98.5 289 ALA A N 1
ATOM 2182 C CA . ALA A 1 289 ? 9.828 -0.683 17.062 1 98.5 289 ALA A CA 1
ATOM 2183 C C . ALA A 1 289 ? 8.516 0.019 17.422 1 98.5 289 ALA A C 1
ATOM 2185 O O . ALA A 1 289 ? 7.727 0.355 16.531 1 98.5 289 ALA A O 1
ATOM 2186 N N . GLY A 1 290 ? 8.289 0.232 18.734 1 98.19 290 GLY A N 1
ATOM 2187 C CA . GLY A 1 290 ? 7.156 1.005 19.219 1 98.19 290 GLY A CA 1
ATOM 2188 C C . GLY A 1 290 ? 5.938 0.154 19.531 1 98.19 290 GLY A C 1
ATOM 2189 O O . GLY A 1 290 ? 5.984 -1.071 19.406 1 98.19 290 GLY A O 1
ATOM 2190 N N . ARG A 1 291 ? 4.875 0.825 19.938 1 97.44 291 ARG A N 1
ATOM 2191 C CA . ARG A 1 291 ? 3.637 0.157 20.328 1 97.44 291 ARG A CA 1
ATOM 2192 C C . ARG A 1 291 ? 2.449 1.107 20.25 1 97.44 291 ARG A C 1
ATOM 2194 O O . ARG A 1 291 ? 2.6 2.318 20.422 1 97.44 291 ARG A O 1
ATOM 2201 N N . LEU A 1 292 ? 1.281 0.523 20 1 98.25 292 LEU A N 1
ATOM 2202 C CA . LEU A 1 292 ? 0.03 1.27 20.062 1 98.25 292 LEU A CA 1
ATOM 2203 C C . LEU A 1 292 ? -0.386 1.507 21.5 1 98.25 292 LEU A C 1
ATOM 2205 O O . LEU A 1 292 ? 0.11 0.839 22.422 1 98.25 292 LEU A O 1
ATOM 2209 N N . ASN A 1 293 ? -1.198 2.5 21.766 1 98.56 293 ASN A N 1
ATOM 2210 C CA . ASN A 1 293 ? -1.766 2.768 23.078 1 98.56 293 ASN A CA 1
ATOM 2211 C C . ASN A 1 293 ? -3.26 3.064 23 1 98.56 293 ASN A C 1
ATOM 2213 O O . ASN A 1 293 ? -3.674 4.223 23.078 1 98.56 293 ASN A O 1
ATOM 2217 N N . PRO A 1 294 ? -4.078 1.998 22.891 1 98.19 294 PRO A N 1
ATOM 2218 C CA . PRO A 1 294 ? -5.523 2.186 22.734 1 98.19 294 PRO A CA 1
ATOM 2219 C C . PRO A 1 294 ? -6.164 2.891 23.922 1 98.19 294 PRO A C 1
ATOM 2221 O O . PRO A 1 294 ? -7.164 3.596 23.766 1 98.19 294 PRO A O 1
ATOM 2224 N N . GLN A 1 295 ? -5.594 2.768 25.062 1 97.94 295 GLN A N 1
ATOM 2225 C CA . GLN A 1 295 ? -6.172 3.387 26.25 1 97.94 295 GLN A CA 1
ATOM 2226 C C . GLN A 1 295 ? -6.102 4.91 26.172 1 97.94 295 GLN A C 1
ATOM 2228 O O . GLN A 1 295 ? -7.082 5.602 26.453 1 97.94 295 GLN A O 1
ATOM 2233 N N . VAL A 1 296 ? -4.926 5.461 25.797 1 98.56 296 VAL A N 1
ATOM 2234 C CA . VAL A 1 296 ? -4.793 6.91 25.656 1 98.56 296 VAL A CA 1
ATOM 2235 C C . VAL A 1 296 ? -5.684 7.406 24.516 1 98.56 296 VAL A C 1
ATOM 2237 O O . VAL A 1 296 ? -6.273 8.484 24.609 1 98.56 296 VAL A O 1
ATOM 2240 N N . LEU A 1 297 ? -5.84 6.637 23.453 1 98.56 297 LEU A N 1
ATOM 2241 C CA . LEU A 1 297 ? -6.691 7.016 22.328 1 98.56 297 LEU A CA 1
ATOM 2242 C C . LEU A 1 297 ? -8.148 7.133 22.766 1 98.56 297 LEU A C 1
ATOM 2244 O O . LEU A 1 297 ? -8.836 8.078 22.391 1 98.56 297 LEU A O 1
ATOM 2248 N N . LYS A 1 298 ? -8.586 6.152 23.531 1 97.75 298 LYS A N 1
ATOM 2249 C CA . LYS A 1 298 ? -9.969 6.172 24 1 97.75 298 LYS A CA 1
ATOM 2250 C C . LYS A 1 298 ? -10.242 7.422 24.828 1 97.75 298 LYS A C 1
ATOM 2252 O O . LYS A 1 298 ? -11.289 8.055 24.672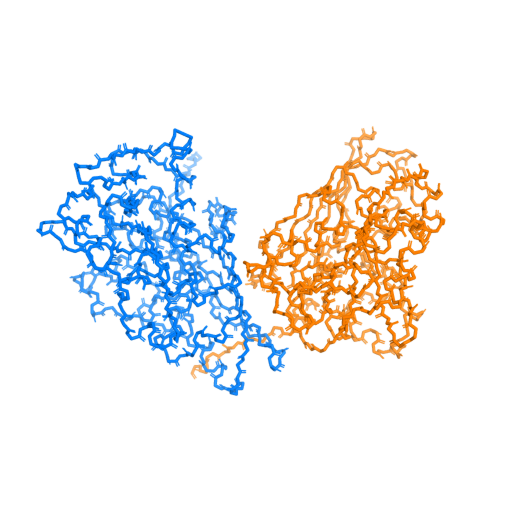 1 97.75 298 LYS A O 1
ATOM 2257 N N . GLU A 1 299 ? -9.289 7.699 25.688 1 97.75 299 GLU A N 1
ATOM 2258 C CA . GLU A 1 299 ? -9.43 8.906 26.5 1 97.75 299 GLU A CA 1
ATOM 2259 C C . GLU A 1 299 ? -9.43 10.156 25.625 1 97.75 299 GLU A C 1
ATOM 2261 O O . GLU A 1 299 ? -10.273 11.039 25.781 1 97.75 299 GLU A O 1
ATOM 2266 N N . SER A 1 300 ? -8.477 10.266 24.719 1 98.5 300 SER A N 1
ATOM 2267 C CA . SER A 1 300 ? -8.328 11.414 23.844 1 98.5 300 SER A CA 1
ATOM 2268 C C . SER A 1 300 ? -9.57 11.617 22.984 1 98.5 300 SER A C 1
ATOM 2270 O O . SER A 1 300 ? -10 12.75 22.766 1 98.5 300 SER A O 1
ATOM 2272 N N . PHE A 1 301 ? -10.148 10.516 22.469 1 98.38 301 PHE A N 1
ATOM 2273 C CA . PHE A 1 301 ? -11.281 10.57 21.562 1 98.38 301 PHE A CA 1
ATOM 2274 C C . PHE A 1 301 ? -12.594 10.734 22.328 1 98.38 301 PHE A C 1
ATOM 2276 O O . PHE A 1 301 ? -13.625 11.047 21.734 1 98.38 301 PHE A O 1
ATOM 2283 N N . GLY A 1 302 ? -12.547 10.555 23.594 1 96.75 302 GLY A N 1
ATOM 2284 C CA . GLY A 1 302 ? -13.719 10.758 24.422 1 96.75 302 GLY A CA 1
ATOM 2285 C C . GLY A 1 302 ? -14.805 9.719 24.219 1 96.75 302 GLY A C 1
ATOM 2286 O O . GLY A 1 302 ? -15.992 10.047 24.172 1 96.75 302 GLY A O 1
ATOM 2287 N N . PHE A 1 303 ? -14.438 8.5 24.031 1 94.06 303 PHE A N 1
ATOM 2288 C CA . PHE A 1 303 ? -15.414 7.441 23.859 1 94.06 303 PHE A CA 1
ATOM 2289 C C . PHE A 1 303 ? -16.234 7.246 25.141 1 94.06 303 PHE A C 1
ATOM 2291 O O . PHE A 1 303 ? -15.664 7.164 26.234 1 94.06 303 PHE A O 1
ATOM 2298 N N . GLU A 1 304 ? -17.484 7.238 25 1 93.25 304 GLU A N 1
ATOM 2299 C CA . GLU A 1 304 ? -18.406 6.98 26.094 1 93.25 304 GLU A CA 1
ATOM 2300 C C . GLU A 1 304 ? -19.328 5.805 25.766 1 93.25 304 GLU A C 1
ATOM 2302 O O . GLU A 1 304 ? -20.031 5.82 24.766 1 93.25 304 GLU A O 1
ATOM 2307 N N . VAL A 1 305 ? -19.234 4.777 26.609 1 90.62 305 VAL A N 1
ATOM 2308 C CA . VAL A 1 305 ? -20.125 3.631 26.422 1 90.62 305 VAL A CA 1
ATOM 2309 C C . VAL A 1 305 ? -21.531 3.975 26.906 1 90.62 305 VAL A C 1
ATOM 2311 O O . VAL A 1 305 ? -21.703 4.43 28.047 1 90.62 305 VAL A O 1
ATOM 2314 N N . ALA A 1 306 ? -22.516 3.852 26.016 1 92.38 306 ALA A N 1
ATOM 2315 C CA . ALA A 1 306 ? -23.906 4.027 26.375 1 92.38 306 ALA A CA 1
ATOM 2316 C C . ALA A 1 306 ? -24.516 2.717 26.875 1 92.38 306 ALA A C 1
ATOM 2318 O O . ALA A 1 306 ? -25 1.911 26.062 1 92.38 306 ALA A O 1
ATOM 2319 N N . ASN A 1 307 ? -24.344 2.412 28.172 1 84.12 307 ASN A N 1
ATOM 2320 C CA . ASN A 1 307 ? -24.859 1.178 28.75 1 84.12 307 ASN A CA 1
ATOM 2321 C C . ASN A 1 307 ? -26.375 1.216 28.891 1 84.12 307 ASN A C 1
ATOM 2323 O O . ASN A 1 307 ? -26.953 2.264 29.172 1 84.12 307 ASN A O 1
ATOM 2327 N N . ARG A 1 308 ? -27.094 0.055 28.172 1 74.19 308 ARG A N 1
ATOM 2328 C CA . ARG A 1 308 ? -28.516 -0.122 28.469 1 74.19 308 ARG A CA 1
ATOM 2329 C C . ARG A 1 308 ? -28.734 -0.477 29.938 1 74.19 308 ARG A C 1
ATOM 2331 O O . ARG A 1 308 ? -27.906 -1.156 30.547 1 74.19 308 ARG A O 1
ATOM 2338 N N . GLU A 1 309 ? -29.141 0.455 30.641 1 59.59 309 GLU A N 1
ATOM 2339 C CA . GLU A 1 309 ? -29.562 0.044 31.984 1 59.59 309 GLU A CA 1
ATOM 2340 C C . GLU A 1 309 ? -30.281 -1.296 31.938 1 59.59 309 GLU A C 1
ATOM 2342 O O . GLU A 1 309 ? -31.031 -1.574 31 1 59.59 309 GLU A O 1
ATOM 2347 N N . GLY A 1 310 ? -29.594 -2.318 32.406 1 41.81 310 GLY A N 1
ATOM 2348 C CA . GLY A 1 310 ? -30.5 -3.391 32.781 1 41.81 310 GLY A CA 1
ATOM 2349 C C . GLY A 1 310 ? -31.578 -2.943 33.75 1 41.81 310 GLY A C 1
ATOM 2350 O O . GLY A 1 310 ? -31.406 -1.966 34.469 1 41.81 310 GLY A O 1
ATOM 2351 N N . MET B 1 1 ? -0.007 1.676 -17.375 1 96.75 1 MET B N 1
ATOM 2352 C CA . MET B 1 1 ? 1.297 1.588 -16.734 1 96.75 1 MET B CA 1
ATOM 2353 C C . MET B 1 1 ? 2.33 2.438 -17.453 1 96.75 1 MET B C 1
ATOM 2355 O O . MET B 1 1 ? 3.092 3.174 -16.828 1 96.75 1 MET B O 1
ATOM 2359 N N . LEU B 1 2 ? 2.305 2.365 -18.766 1 97.25 2 LEU B N 1
ATOM 2360 C CA . LEU B 1 2 ? 3.285 3.098 -19.562 1 97.25 2 LEU B CA 1
ATOM 2361 C C . LEU B 1 2 ? 3.049 4.602 -19.469 1 97.25 2 LEU B C 1
ATOM 2363 O O . LEU B 1 2 ? 4.004 5.379 -19.359 1 97.25 2 LEU B O 1
ATOM 2367 N N . ASP B 1 3 ? 1.775 5.07 -19.453 1 95.56 3 ASP B N 1
ATOM 2368 C CA . ASP B 1 3 ? 1.438 6.488 -19.359 1 95.56 3 ASP B CA 1
ATOM 2369 C C . ASP B 1 3 ? 1.844 7.059 -18 1 95.56 3 ASP B C 1
ATOM 2371 O O . ASP B 1 3 ? 2.07 8.266 -17.875 1 95.56 3 ASP B O 1
ATOM 2375 N N . TYR B 1 4 ? 2.033 6.191 -17.016 1 96.12 4 TYR B N 1
ATOM 2376 C CA . TYR B 1 4 ? 2.344 6.641 -15.664 1 96.12 4 TYR B CA 1
ATOM 2377 C C . TYR B 1 4 ? 3.74 6.191 -15.25 1 96.12 4 TYR B C 1
ATOM 2379 O O . TYR B 1 4 ? 4.016 6.016 -14.055 1 96.12 4 TYR B O 1
ATOM 2387 N N . ALA B 1 5 ? 4.574 5.957 -16.188 1 97.75 5 ALA B N 1
ATOM 2388 C CA . ALA B 1 5 ? 5.883 5.355 -15.938 1 97.75 5 ALA B CA 1
ATOM 2389 C C . ALA B 1 5 ? 6.68 6.164 -14.914 1 97.75 5 ALA B C 1
ATOM 2391 O O . ALA B 1 5 ? 7.32 5.594 -14.031 1 97.75 5 ALA B O 1
ATOM 2392 N N . ASP B 1 6 ? 6.68 7.469 -14.969 1 96.19 6 ASP B N 1
ATOM 2393 C CA . ASP B 1 6 ? 7.449 8.312 -14.062 1 96.19 6 ASP B CA 1
ATOM 2394 C C . ASP B 1 6 ? 6.93 8.195 -12.625 1 96.19 6 ASP B C 1
ATOM 2396 O O . ASP B 1 6 ? 7.707 7.977 -11.695 1 96.19 6 ASP B O 1
ATOM 2400 N N . GLU B 1 7 ? 5.609 8.32 -12.469 1 95.44 7 GLU B N 1
ATOM 2401 C CA . GLU B 1 7 ? 4.988 8.234 -11.148 1 95.44 7 GLU B CA 1
ATOM 2402 C C . GLU B 1 7 ? 5.203 6.855 -10.523 1 95.44 7 GLU B C 1
ATOM 2404 O O . GLU B 1 7 ? 5.371 6.742 -9.305 1 95.44 7 GLU B O 1
ATOM 2409 N N . LEU B 1 8 ? 5.25 5.848 -11.383 1 98 8 LEU B N 1
ATOM 2410 C CA . LEU B 1 8 ? 5.402 4.473 -10.922 1 98 8 LEU B CA 1
ATOM 2411 C C . LEU B 1 8 ? 6.875 4.094 -10.812 1 98 8 LEU B C 1
ATOM 2413 O O . LEU B 1 8 ? 7.207 3.002 -10.344 1 98 8 LEU B O 1
ATOM 2417 N N . ARG B 1 9 ? 7.688 5.023 -11.289 1 97.94 9 ARG B N 1
ATOM 2418 C CA . ARG B 1 9 ? 9.133 4.816 -11.297 1 97.94 9 ARG B CA 1
ATOM 2419 C C . ARG B 1 9 ? 9.5 3.564 -12.086 1 97.94 9 ARG B C 1
ATOM 2421 O O . ARG B 1 9 ? 10.297 2.746 -11.633 1 97.94 9 ARG B O 1
ATOM 2428 N N . VAL B 1 10 ? 8.836 3.428 -13.219 1 98.5 10 VAL B N 1
ATOM 2429 C CA . VAL B 1 10 ? 9.047 2.33 -14.156 1 98.5 10 VAL B CA 1
ATOM 2430 C C . VAL B 1 10 ? 9.891 2.812 -15.336 1 98.5 10 VAL B C 1
ATOM 2432 O O . VAL B 1 10 ? 9.711 3.932 -15.82 1 98.5 10 VAL B O 1
ATOM 2435 N N . GLY B 1 11 ? 10.898 1.947 -15.727 1 98.62 11 GLY B N 1
ATOM 2436 C CA . GLY B 1 11 ? 11.641 2.211 -16.953 1 98.62 11 GLY B CA 1
ATOM 2437 C C . GLY B 1 11 ? 10.945 1.675 -18.188 1 98.62 11 GLY B C 1
ATOM 2438 O O . GLY B 1 11 ? 10.367 0.589 -18.156 1 98.62 11 GLY B O 1
ATOM 2439 N N . VAL B 1 12 ? 11.008 2.422 -19.281 1 98.69 12 VAL B N 1
ATOM 2440 C CA . VAL B 1 12 ? 10.406 1.976 -20.531 1 98.69 12 VAL B CA 1
ATOM 2441 C C . VAL B 1 12 ? 11.484 1.826 -21.594 1 98.69 12 VAL B C 1
ATOM 2443 O O . VAL B 1 12 ? 12.227 2.771 -21.875 1 98.69 12 VAL B O 1
ATOM 2446 N N . VAL B 1 13 ? 11.523 0.645 -22.125 1 98.19 13 VAL B N 1
ATOM 2447 C CA . VAL B 1 13 ? 12.508 0.349 -23.156 1 98.19 13 VAL B CA 1
ATOM 2448 C C . VAL B 1 13 ? 11.805 -0.189 -24.406 1 98.19 13 VAL B C 1
ATOM 2450 O O . VAL B 1 13 ? 10.953 -1.074 -24.312 1 98.19 13 VAL B O 1
ATOM 2453 N N . GLU B 1 14 ? 12.156 0.304 -25.5 1 98.62 14 GLU B N 1
ATOM 2454 C CA . GLU B 1 14 ? 11.727 -0.28 -26.766 1 98.62 14 GLU B CA 1
ATOM 2455 C C . GLU B 1 14 ? 12.859 -1.066 -27.422 1 98.62 14 GLU B C 1
ATOM 2457 O O . GLU B 1 14 ? 13.938 -0.522 -27.672 1 98.62 14 GLU B O 1
ATOM 2462 N N . LEU B 1 15 ? 12.625 -2.273 -27.641 1 98.69 15 LEU B N 1
ATOM 2463 C CA . LEU B 1 15 ? 13.617 -3.123 -28.281 1 98.69 15 LEU B CA 1
ATOM 2464 C C . LEU B 1 15 ? 13.672 -2.854 -29.781 1 98.69 15 LEU B C 1
ATOM 2466 O O . LEU B 1 15 ? 12.773 -2.223 -30.344 1 98.69 15 LEU B O 1
ATOM 2470 N N . ASP B 1 16 ? 14.711 -3.355 -30.469 1 98.44 16 ASP B N 1
ATOM 2471 C CA . ASP B 1 16 ? 14.914 -3.111 -31.891 1 98.44 16 ASP B CA 1
ATOM 2472 C C . ASP B 1 16 ? 13.773 -3.701 -32.719 1 98.44 16 ASP B C 1
ATOM 2474 O O . ASP B 1 16 ? 13.43 -3.178 -33.781 1 98.44 16 ASP B O 1
ATOM 2478 N N . ASN B 1 17 ? 13.172 -4.758 -32.25 1 98.62 17 ASN B N 1
ATOM 2479 C CA . ASN B 1 17 ? 12.102 -5.406 -33 1 98.62 17 ASN B CA 1
ATOM 2480 C C . ASN B 1 17 ? 10.75 -4.777 -32.688 1 98.62 17 ASN B C 1
ATOM 2482 O O . ASN B 1 17 ? 9.711 -5.297 -33.125 1 98.62 17 ASN B O 1
ATOM 2486 N N . GLY B 1 18 ? 10.727 -3.781 -31.891 1 98.75 18 GLY B N 1
ATOM 2487 C CA . GLY B 1 18 ? 9.508 -3.016 -31.672 1 98.75 18 GLY B CA 1
ATOM 2488 C C . GLY B 1 18 ? 8.812 -3.365 -30.359 1 98.75 18 GLY B C 1
ATOM 2489 O O . GLY B 1 18 ? 7.914 -2.648 -29.922 1 98.75 18 GLY B O 1
ATOM 2490 N N . THR B 1 19 ? 9.164 -4.43 -29.688 1 98.88 19 THR B N 1
ATOM 2491 C CA . THR B 1 19 ? 8.586 -4.793 -28.406 1 98.88 19 THR B CA 1
ATOM 2492 C C . THR B 1 19 ? 8.859 -3.711 -27.359 1 98.88 19 THR B C 1
ATOM 2494 O O . THR B 1 19 ? 9.961 -3.174 -27.297 1 98.88 19 THR B O 1
ATOM 2497 N N . VAL B 1 20 ? 7.855 -3.357 -26.625 1 98.88 20 VAL B N 1
ATOM 2498 C CA . VAL B 1 20 ? 8.023 -2.395 -25.531 1 98.88 20 VAL B CA 1
ATOM 2499 C C . VAL B 1 20 ? 8.07 -3.129 -24.203 1 98.88 20 VAL B C 1
ATOM 2501 O O . VAL B 1 20 ? 7.238 -3.996 -23.922 1 98.88 20 VAL B O 1
ATOM 2504 N N . VAL B 1 21 ? 9.07 -2.789 -23.359 1 98.88 21 VAL B N 1
ATOM 2505 C CA . VAL B 1 21 ? 9.289 -3.439 -22.078 1 98.88 21 VAL B CA 1
ATOM 2506 C C . VAL B 1 21 ? 9.164 -2.414 -20.953 1 98.88 21 VAL B C 1
ATOM 2508 O O . VAL B 1 21 ? 9.836 -1.383 -20.969 1 98.88 21 VAL B O 1
ATOM 2511 N N . ALA B 1 22 ? 8.297 -2.641 -20.062 1 98.88 22 ALA B N 1
ATOM 2512 C CA . ALA B 1 22 ? 8.227 -1.885 -18.812 1 98.88 22 ALA B CA 1
ATOM 2513 C C . ALA B 1 22 ? 9.047 -2.559 -17.719 1 98.88 22 ALA B C 1
ATOM 2515 O O . ALA B 1 22 ? 8.695 -3.645 -17.25 1 98.88 22 ALA B O 1
ATOM 2516 N N . ASP B 1 23 ? 10.148 -1.964 -17.281 1 98.88 23 ASP B N 1
ATOM 2517 C CA . ASP B 1 23 ? 11.016 -2.441 -16.219 1 98.88 23 ASP B CA 1
ATOM 2518 C C . ASP B 1 23 ? 10.562 -1.917 -14.859 1 98.88 23 ASP B C 1
ATOM 2520 O O . ASP B 1 23 ? 10.656 -0.719 -14.586 1 98.88 23 ASP B O 1
ATOM 2524 N N . ALA B 1 24 ? 10.141 -2.818 -14.039 1 98.75 24 ALA B N 1
ATOM 2525 C CA . ALA B 1 24 ? 9.57 -2.408 -12.758 1 98.75 24 ALA B CA 1
ATOM 2526 C C . ALA B 1 24 ? 10.445 -2.855 -11.594 1 98.75 24 ALA B C 1
ATOM 2528 O O . ALA B 1 24 ? 9.977 -2.982 -10.461 1 98.75 24 ALA B O 1
ATOM 2529 N N . GLY B 1 25 ? 11.742 -3.129 -11.883 1 98.06 25 GLY B N 1
ATOM 2530 C CA . GLY B 1 25 ? 12.531 -3.5 -10.719 1 98.06 25 GLY B CA 1
ATOM 2531 C C . GLY B 1 25 ? 13.891 -4.062 -11.078 1 98.06 25 GLY B C 1
ATOM 2532 O O . GLY B 1 25 ? 14.688 -4.383 -10.188 1 98.06 25 GLY B O 1
ATOM 2533 N N . VAL B 1 26 ? 14.172 -4.246 -12.352 1 98.25 26 VAL B N 1
ATOM 2534 C CA . VAL B 1 26 ? 15.484 -4.746 -12.734 1 98.25 26 VAL B CA 1
ATOM 2535 C C . VAL B 1 26 ? 16.516 -3.627 -12.617 1 98.25 26 VAL B C 1
ATOM 2537 O O . VAL B 1 26 ? 17.422 -3.688 -11.773 1 98.25 26 VAL B O 1
ATOM 2540 N N . GLU B 1 27 ? 16.391 -2.604 -13.414 1 98 27 GLU B N 1
ATOM 2541 C CA . GLU B 1 27 ? 17.219 -1.399 -13.312 1 98 27 GLU B CA 1
ATOM 2542 C C . GLU B 1 27 ? 16.422 -0.246 -12.695 1 98 27 GLU B C 1
ATOM 2544 O O . GLU B 1 27 ? 17 0.61 -12.023 1 98 27 GLU B O 1
ATOM 2549 N N . ALA B 1 28 ? 15.148 -0.26 -13.023 1 97.94 28 ALA B N 1
ATOM 2550 C CA . ALA B 1 28 ? 14.266 0.771 -12.477 1 97.94 28 ALA B CA 1
ATOM 2551 C C . ALA B 1 28 ? 13.914 0.475 -11.023 1 97.94 28 ALA B C 1
ATOM 2553 O O . ALA B 1 28 ? 14.039 -0.664 -10.57 1 97.94 28 ALA B O 1
ATOM 2554 N N . LYS B 1 29 ? 13.391 1.43 -10.297 1 97 29 LYS B N 1
ATOM 2555 C CA . LYS B 1 29 ? 13.109 1.304 -8.867 1 97 29 LYS B CA 1
ATOM 2556 C C . LYS B 1 29 ? 11.781 0.6 -8.633 1 97 29 LYS B C 1
ATOM 2558 O O . LYS B 1 29 ? 11.648 -0.185 -7.688 1 97 29 LYS B O 1
ATOM 2563 N N . GLY B 1 30 ? 10.789 0.913 -9.453 1 97.69 30 GLY B N 1
ATOM 2564 C CA . GLY B 1 30 ? 9.445 0.401 -9.219 1 97.69 30 GLY B CA 1
ATOM 2565 C C . GLY B 1 30 ? 8.859 0.843 -7.895 1 97.69 30 GLY B C 1
ATOM 2566 O O . GLY B 1 30 ? 8.992 2.006 -7.508 1 97.69 30 GLY B O 1
ATOM 2567 N N . GLY B 1 31 ? 8.242 -0.207 -7.238 1 98.25 31 GLY B N 1
ATOM 2568 C CA . GLY B 1 31 ? 7.641 0.085 -5.949 1 98.25 31 GLY B CA 1
ATOM 2569 C C . GLY B 1 31 ? 6.266 -0.536 -5.781 1 98.25 31 GLY B C 1
ATOM 2570 O O . GLY B 1 31 ? 5.918 -1.484 -6.488 1 98.25 31 GLY B O 1
ATOM 2571 N N . LEU B 1 32 ? 5.539 -0.031 -4.773 1 98.5 32 LEU B N 1
ATOM 2572 C CA . LEU B 1 32 ? 4.219 -0.562 -4.445 1 98.5 32 LEU B CA 1
ATOM 2573 C C . LEU B 1 32 ? 3.248 -0.354 -5.605 1 98.5 32 LEU B C 1
ATOM 2575 O O . LEU B 1 32 ? 2.549 -1.286 -6.012 1 98.5 32 LEU B O 1
ATOM 2579 N N . GLY B 1 33 ? 3.238 0.906 -6.109 1 98.44 33 GLY B N 1
ATOM 2580 C CA . GLY B 1 33 ? 2.342 1.211 -7.211 1 98.44 33 GLY B CA 1
ATOM 2581 C C . GLY B 1 33 ? 2.609 0.373 -8.445 1 98.44 33 GLY B C 1
ATOM 2582 O O . GLY B 1 33 ? 1.676 -0.127 -9.078 1 98.44 33 GLY B O 1
ATOM 2583 N N . ALA B 1 34 ? 3.893 0.265 -8.781 1 98.75 34 ALA B N 1
ATOM 2584 C CA . ALA B 1 34 ? 4.262 -0.574 -9.922 1 98.75 34 ALA B CA 1
ATOM 2585 C C . ALA B 1 34 ? 3.814 -2.016 -9.703 1 98.75 34 ALA B C 1
ATOM 2587 O O . ALA B 1 34 ? 3.367 -2.68 -10.641 1 98.75 34 ALA B O 1
ATOM 2588 N N . GLY B 1 35 ? 3.939 -2.537 -8.5 1 98.81 35 GLY B N 1
ATOM 2589 C CA . GLY B 1 35 ? 3.506 -3.889 -8.188 1 98.81 35 GLY B CA 1
ATOM 2590 C C . GLY B 1 35 ? 2.018 -4.102 -8.398 1 98.81 35 GLY B C 1
ATOM 2591 O O . GLY B 1 35 ? 1.601 -5.156 -8.891 1 98.81 35 GLY B O 1
ATOM 2592 N N . ILE B 1 36 ? 1.25 -3.133 -8.008 1 98.81 36 ILE B N 1
ATOM 2593 C CA . ILE B 1 36 ? -0.192 -3.209 -8.211 1 98.81 36 ILE B CA 1
ATOM 2594 C C . ILE B 1 36 ? -0.497 -3.268 -9.711 1 98.81 36 ILE B C 1
ATOM 2596 O O . ILE B 1 36 ? -1.333 -4.062 -10.148 1 98.81 36 ILE B O 1
ATOM 2600 N N . TYR B 1 37 ? 0.164 -2.447 -10.492 1 98.75 37 TYR B N 1
ATOM 2601 C CA . TYR B 1 37 ? -0.045 -2.455 -11.938 1 98.75 37 TYR B CA 1
ATOM 2602 C C . TYR B 1 37 ? 0.386 -3.785 -12.539 1 98.75 37 TYR B C 1
ATOM 2604 O O . TYR B 1 37 ? -0.257 -4.293 -13.461 1 98.75 37 TYR B O 1
ATOM 2612 N N . LEU B 1 38 ? 1.506 -4.371 -12.031 1 98.88 38 LEU B N 1
ATOM 2613 C CA . LEU B 1 38 ? 1.917 -5.691 -12.5 1 98.88 38 LEU B CA 1
ATOM 2614 C C . LEU B 1 38 ? 0.828 -6.727 -12.227 1 98.88 38 LEU B C 1
ATOM 2616 O O . LEU B 1 38 ? 0.534 -7.562 -13.086 1 98.88 38 LEU B O 1
ATOM 2620 N N . ALA B 1 39 ? 0.275 -6.695 -11.039 1 98.88 39 ALA B N 1
ATOM 2621 C CA . ALA B 1 39 ? -0.769 -7.648 -10.664 1 98.88 39 ALA B CA 1
ATOM 2622 C C . ALA B 1 39 ? -1.989 -7.504 -11.57 1 98.88 39 ALA B C 1
ATOM 2624 O O . ALA B 1 39 ? -2.566 -8.5 -12.008 1 98.88 39 ALA B O 1
ATOM 2625 N N . ARG B 1 40 ? -2.389 -6.266 -11.836 1 98.81 40 ARG B N 1
ATOM 2626 C CA . ARG B 1 40 ? -3.516 -6.004 -12.727 1 98.81 40 ARG B CA 1
ATOM 2627 C C . ARG B 1 40 ? -3.248 -6.547 -14.125 1 98.81 40 ARG B C 1
ATOM 2629 O O . ARG B 1 40 ? -4.117 -7.172 -14.734 1 98.81 40 ARG B O 1
ATOM 2636 N N . LEU B 1 41 ? -2.049 -6.289 -14.57 1 98.5 41 LEU B N 1
ATOM 2637 C CA . LEU B 1 41 ? -1.633 -6.793 -15.875 1 98.5 41 LEU B CA 1
ATOM 2638 C C . LEU B 1 41 ? -1.736 -8.312 -15.938 1 98.5 41 LEU B C 1
ATOM 2640 O O . LEU B 1 41 ? -2.27 -8.867 -16.891 1 98.5 41 LEU B O 1
ATOM 2644 N N . CYS B 1 42 ? -1.262 -8.977 -14.945 1 98.81 42 CYS B N 1
ATOM 2645 C CA . CYS B 1 42 ? -1.256 -10.43 -14.898 1 98.81 42 CYS B CA 1
ATOM 2646 C C . CYS B 1 42 ? -2.676 -10.984 -14.914 1 98.81 42 CYS B C 1
ATOM 2648 O O . CYS B 1 42 ? -2.92 -12.07 -15.445 1 98.81 42 CYS B O 1
ATOM 2650 N N . MET B 1 43 ? -3.617 -10.211 -14.391 1 98.81 43 MET B N 1
ATOM 2651 C CA . MET B 1 43 ? -4.992 -10.688 -14.281 1 98.81 43 MET B CA 1
ATOM 2652 C C . MET B 1 43 ? -5.855 -10.125 -15.406 1 98.81 43 MET B C 1
ATOM 2654 O O . MET B 1 43 ? -7.082 -10.086 -15.297 1 98.81 43 MET B O 1
ATOM 2658 N N . ALA B 1 44 ? -5.203 -9.594 -16.406 1 98.44 44 ALA B N 1
ATOM 2659 C CA . ALA B 1 44 ? -5.859 -9.055 -17.609 1 98.44 44 ALA B CA 1
ATOM 2660 C C . ALA B 1 44 ? -6.805 -7.914 -17.234 1 98.44 44 ALA B C 1
ATOM 2662 O O . ALA B 1 44 ? -7.84 -7.73 -17.891 1 98.44 44 ALA B O 1
ATOM 2663 N N . ASP B 1 45 ? -6.547 -7.312 -16.156 1 98.25 45 ASP B N 1
ATOM 2664 C CA . ASP B 1 45 ? -7.285 -6.172 -15.625 1 98.25 45 ASP B CA 1
ATOM 2665 C C . ASP B 1 45 ? -8.734 -6.551 -15.32 1 98.25 45 ASP B C 1
ATOM 2667 O O . ASP B 1 45 ? -9.633 -5.715 -15.422 1 98.25 45 ASP B O 1
ATOM 2671 N N . LEU B 1 46 ? -9 -7.746 -15.008 1 98.69 46 LEU B N 1
ATOM 2672 C CA . LEU B 1 46 ? -10.32 -8.242 -14.656 1 98.69 46 LEU B CA 1
ATOM 2673 C C . LEU B 1 46 ? -10.461 -8.43 -13.148 1 98.69 46 LEU B C 1
ATOM 2675 O O . LEU B 1 46 ? -11.211 -9.281 -12.688 1 98.69 46 LEU B O 1
ATOM 2679 N N . ALA B 1 47 ? -9.688 -7.637 -12.375 1 98.81 47 ALA B N 1
ATOM 2680 C CA . ALA B 1 47 ? -9.727 -7.715 -10.914 1 98.81 47 ALA B CA 1
ATOM 2681 C C . ALA B 1 47 ? -9.547 -6.336 -10.289 1 98.81 47 ALA B C 1
ATOM 2683 O O . ALA B 1 47 ? -8.93 -5.449 -10.891 1 98.81 47 ALA B O 1
ATOM 2684 N N . ASP B 1 48 ? -10.203 -6.133 -9.188 1 98.5 48 ASP B N 1
ATOM 2685 C CA . ASP B 1 48 ? -9.898 -5.004 -8.312 1 98.5 48 ASP B CA 1
ATOM 2686 C C . ASP B 1 48 ? -8.789 -5.363 -7.32 1 98.5 48 ASP B C 1
ATOM 2688 O O . ASP B 1 48 ? -8.906 -6.348 -6.586 1 98.5 48 ASP B O 1
ATOM 2692 N N . ILE B 1 49 ? -7.691 -4.676 -7.355 1 98.62 49 ILE B N 1
ATOM 2693 C CA . ILE B 1 49 ? -6.523 -4.945 -6.523 1 98.62 49 ILE B CA 1
ATOM 2694 C C . ILE B 1 49 ? -6.148 -3.689 -5.742 1 98.62 49 ILE B C 1
ATOM 2696 O O . ILE B 1 49 ? -5.898 -2.635 -6.332 1 98.62 49 ILE B O 1
ATOM 2700 N N . GLN B 1 50 ? -6.047 -3.771 -4.406 1 96.94 50 GLN B N 1
ATOM 2701 C CA . GLN B 1 50 ? -5.781 -2.609 -3.564 1 96.94 50 GLN B CA 1
ATOM 2702 C C . GLN B 1 50 ? -4.906 -2.982 -2.369 1 96.94 50 GLN B C 1
ATOM 2704 O O . GLN B 1 50 ? -4.957 -4.117 -1.888 1 96.94 50 GLN B O 1
ATOM 2709 N N . PRO B 1 51 ? -4.105 -2.002 -1.873 1 96.94 51 PRO B N 1
ATOM 2710 C CA . PRO B 1 51 ? -3.43 -2.242 -0.597 1 96.94 51 PRO B CA 1
ATOM 2711 C C . PRO B 1 51 ? -4.406 -2.43 0.562 1 96.94 51 PRO B C 1
ATOM 2713 O O . PRO B 1 51 ? -5.492 -1.842 0.562 1 96.94 51 PRO B O 1
ATOM 2716 N N . THR B 1 52 ? -4.105 -3.193 1.461 1 97.81 52 THR B N 1
ATOM 2717 C CA . THR B 1 52 ? -4.891 -3.434 2.666 1 97.81 52 THR B CA 1
ATOM 2718 C C . THR B 1 52 ? -3.98 -3.734 3.854 1 97.81 52 THR B C 1
ATOM 2720 O O . THR B 1 52 ? -2.904 -4.312 3.689 1 97.81 52 THR B O 1
ATOM 2723 N N . PRO B 1 53 ? -4.359 -3.289 5.055 1 98.06 53 PRO B N 1
ATOM 2724 C CA . PRO B 1 53 ? -3.553 -3.656 6.219 1 98.06 53 PRO B CA 1
ATOM 2725 C C . PRO B 1 53 ? -3.686 -5.133 6.59 1 98.06 53 PRO B C 1
ATOM 2727 O O . PRO B 1 53 ? -4.777 -5.699 6.5 1 98.06 53 PRO B O 1
ATOM 2730 N N . ILE B 1 54 ? -2.582 -5.699 6.969 1 98.25 54 ILE B N 1
ATOM 2731 C CA . ILE B 1 54 ? -2.576 -7.059 7.492 1 98.25 54 ILE B CA 1
ATOM 2732 C C . ILE B 1 54 ? -1.841 -7.094 8.828 1 98.25 54 ILE B C 1
ATOM 2734 O O . ILE B 1 54 ? -0.703 -6.629 8.938 1 98.25 54 ILE B O 1
ATOM 2738 N N . GLU B 1 55 ? -2.506 -7.586 9.844 1 97.12 55 GLU B N 1
ATOM 2739 C CA . GLU B 1 55 ? -1.897 -7.754 11.164 1 97.12 55 GLU B CA 1
ATOM 2740 C C . GLU B 1 55 ? -1.277 -9.141 11.312 1 97.12 55 GLU B C 1
ATOM 2742 O O . GLU B 1 55 ? -1.927 -10.148 11.031 1 97.12 55 GLU B O 1
ATOM 2747 N N . ILE B 1 56 ? -0.018 -9.234 11.656 1 97.94 56 ILE B N 1
ATOM 2748 C CA . ILE B 1 56 ? 0.723 -10.453 11.953 1 97.94 56 ILE B CA 1
ATOM 2749 C C . ILE B 1 56 ? 1.211 -10.422 13.398 1 97.94 56 ILE B C 1
ATOM 2751 O O . ILE B 1 56 ? 2.258 -9.836 13.695 1 97.94 56 ILE B O 1
ATOM 2755 N N . ASP B 1 57 ? 0.471 -11.094 14.289 1 95.75 57 ASP B N 1
ATOM 2756 C CA . ASP B 1 57 ? 0.825 -11.195 15.703 1 95.75 57 ASP B CA 1
ATOM 2757 C C . ASP B 1 57 ? 1.161 -9.82 16.281 1 95.75 57 ASP B C 1
ATOM 2759 O O . ASP B 1 57 ? 2.242 -9.625 16.844 1 95.75 57 ASP B O 1
ATOM 2763 N N . GLY B 1 58 ? 0.355 -8.852 16.125 1 94.06 58 GLY B N 1
ATOM 2764 C CA . GLY B 1 58 ? 0.494 -7.539 16.734 1 94.06 58 GLY B CA 1
ATOM 2765 C C . GLY B 1 58 ? 1.289 -6.57 15.875 1 94.06 58 GLY B C 1
ATOM 2766 O O . GLY B 1 58 ? 1.453 -5.402 16.234 1 94.06 58 GLY B O 1
ATOM 2767 N N . ILE B 1 59 ? 1.858 -6.98 14.75 1 96.31 59 ILE B N 1
ATOM 2768 C CA . ILE B 1 59 ? 2.605 -6.145 13.82 1 96.31 59 ILE B CA 1
ATOM 2769 C C . ILE B 1 59 ? 1.804 -5.961 12.531 1 96.31 59 ILE B C 1
ATOM 2771 O O . ILE B 1 59 ? 1.514 -6.934 11.828 1 96.31 59 ILE B O 1
ATOM 2775 N N . THR B 1 60 ? 1.417 -4.688 12.281 1 97.31 60 THR B N 1
ATOM 2776 C CA . THR B 1 60 ? 0.646 -4.43 11.07 1 97.31 60 THR B CA 1
ATOM 2777 C C . THR B 1 60 ? 1.562 -3.996 9.93 1 97.31 60 THR B C 1
ATOM 2779 O O . THR B 1 60 ? 2.383 -3.092 10.094 1 97.31 60 THR B O 1
ATOM 2782 N N . ILE B 1 61 ? 1.461 -4.699 8.797 1 98.19 61 ILE B N 1
ATOM 2783 C CA . ILE B 1 61 ? 2.232 -4.383 7.598 1 98.19 61 ILE B CA 1
ATOM 2784 C C . ILE B 1 61 ? 1.296 -4.258 6.398 1 98.19 61 ILE B C 1
ATOM 2786 O O . ILE B 1 61 ? 0.118 -4.613 6.48 1 98.19 61 ILE B O 1
ATOM 2790 N N . PRO B 1 62 ? 1.787 -3.666 5.277 1 98.38 62 PRO B N 1
ATOM 2791 C CA . PRO B 1 62 ? 0.941 -3.621 4.086 1 98.38 62 PRO B CA 1
ATOM 2792 C C . PRO B 1 62 ? 0.705 -5 3.477 1 98.38 62 PRO B C 1
ATOM 2794 O O . PRO B 1 62 ? 1.611 -5.84 3.465 1 98.38 62 PRO B O 1
ATOM 2797 N N . GLY B 1 63 ? -0.48 -5.219 3.043 1 98.75 63 GLY B N 1
ATOM 2798 C CA . GLY B 1 63 ? -0.876 -6.336 2.197 1 98.75 63 GLY B CA 1
ATOM 2799 C C . GLY B 1 63 ? -1.625 -5.902 0.952 1 98.75 63 GLY B C 1
ATOM 2800 O O . GLY B 1 63 ? -1.671 -4.715 0.63 1 98.75 63 GLY B O 1
ATOM 2801 N N . VAL B 1 64 ? -2.092 -6.906 0.216 1 98.69 64 VAL B N 1
ATOM 2802 C CA . VAL B 1 64 ? -2.902 -6.641 -0.969 1 98.69 64 VAL B CA 1
ATOM 2803 C C . VAL B 1 64 ? -4.199 -7.441 -0.9 1 98.69 64 VAL B C 1
ATOM 2805 O O . VAL B 1 64 ? -4.207 -8.578 -0.427 1 98.69 64 VAL B O 1
ATOM 2808 N N . GLN B 1 65 ? -5.254 -6.828 -1.315 1 98.75 65 GLN B N 1
ATOM 2809 C CA . GLN B 1 65 ? -6.551 -7.473 -1.479 1 98.75 65 GLN B CA 1
ATOM 2810 C C . GLN B 1 65 ? -6.941 -7.555 -2.953 1 98.75 65 GLN B C 1
ATOM 2812 O O . GLN B 1 65 ? -6.723 -6.609 -3.713 1 98.75 65 GLN B O 1
ATOM 2817 N N . VAL B 1 66 ? -7.488 -8.695 -3.303 1 98.94 66 VAL B N 1
ATOM 2818 C CA . VAL B 1 66 ? -7.859 -8.977 -4.688 1 98.94 66 VAL B CA 1
ATOM 2819 C C . VAL B 1 66 ? -9.32 -9.422 -4.746 1 98.94 66 VAL B C 1
ATOM 2821 O O . VAL B 1 66 ? -9.758 -10.242 -3.939 1 98.94 66 VAL B O 1
ATOM 2824 N N . ALA B 1 67 ? -10.094 -8.875 -5.695 1 98.94 67 ALA B N 1
ATOM 2825 C CA . ALA B 1 67 ? -11.461 -9.305 -5.977 1 98.94 67 ALA B CA 1
ATOM 2826 C C . ALA B 1 67 ? -11.688 -9.461 -7.477 1 98.94 67 ALA B C 1
ATOM 2828 O O . ALA B 1 67 ? -11.258 -8.609 -8.266 1 98.94 67 ALA B O 1
ATOM 2829 N N . THR B 1 68 ? -12.289 -10.539 -7.883 1 98.88 68 THR B N 1
ATOM 2830 C CA . THR B 1 68 ? -12.594 -10.75 -9.297 1 98.88 68 THR B CA 1
ATOM 2831 C C . THR B 1 68 ? -13.906 -11.508 -9.461 1 98.88 68 THR B C 1
ATOM 2833 O O . THR B 1 68 ? -14.227 -12.383 -8.656 1 98.88 68 THR B O 1
ATOM 2836 N N . ASP B 1 69 ? -14.633 -11.211 -10.516 1 98.81 69 ASP B N 1
ATOM 2837 C CA . ASP B 1 69 ? -15.844 -11.922 -10.922 1 98.81 69 ASP B CA 1
ATOM 2838 C C . ASP B 1 69 ? -15.555 -12.875 -12.078 1 98.81 69 ASP B C 1
ATOM 2840 O O . ASP B 1 69 ? -16.484 -13.453 -12.656 1 98.81 69 ASP B O 1
ATOM 2844 N N . HIS B 1 70 ? -14.242 -13.039 -12.453 1 98.5 70 HIS B N 1
ATOM 2845 C CA . HIS B 1 70 ? -13.797 -13.906 -13.531 1 98.5 70 HIS B CA 1
ATOM 2846 C C . HIS B 1 70 ? -12.641 -14.797 -13.086 1 98.5 70 HIS B C 1
ATOM 2848 O O . HIS B 1 70 ? -11.594 -14.844 -13.734 1 98.5 70 HIS B O 1
ATOM 2854 N N . PRO B 1 71 ? -12.883 -15.555 -12.016 1 98.69 71 PRO B N 1
ATOM 2855 C CA . PRO B 1 71 ? -11.75 -16.234 -11.391 1 98.69 71 PRO B CA 1
ATOM 2856 C C . PRO B 1 71 ? -11.047 -17.203 -12.344 1 98.69 71 PRO B C 1
ATOM 2858 O O . PRO B 1 71 ? -9.82 -17.234 -12.406 1 98.69 71 PRO B O 1
ATOM 2861 N N . ALA B 1 72 ? -11.758 -17.984 -13.125 1 98.56 72 ALA B N 1
ATOM 2862 C CA . ALA B 1 72 ? -11.141 -18.969 -14.016 1 98.56 72 ALA B CA 1
ATOM 2863 C C . ALA B 1 72 ? -10.281 -18.281 -15.07 1 98.56 72 ALA B C 1
ATOM 2865 O O . ALA B 1 72 ? -9.203 -18.781 -15.414 1 98.56 72 ALA B O 1
ATOM 2866 N N . ILE B 1 73 ? -10.711 -17.172 -15.547 1 98.31 73 ILE B N 1
ATOM 2867 C CA . ILE B 1 73 ? -10.023 -16.469 -16.625 1 98.31 73 ILE B CA 1
ATOM 2868 C C . ILE B 1 73 ? -8.898 -15.609 -16.047 1 98.31 73 ILE B C 1
ATOM 2870 O O . ILE B 1 73 ? -7.734 -15.758 -16.422 1 98.31 73 ILE B O 1
ATOM 2874 N N . SER B 1 74 ? -9.188 -14.734 -15.086 1 98.75 74 SER B N 1
ATOM 2875 C CA . SER B 1 74 ? -8.211 -13.789 -14.562 1 98.75 74 SER B CA 1
ATOM 2876 C C . SER B 1 74 ? -7.086 -14.508 -13.82 1 98.75 74 SER B C 1
ATOM 2878 O O . SER B 1 74 ? -5.918 -14.148 -13.953 1 98.75 74 SER B O 1
ATOM 2880 N N . CYS B 1 75 ? -7.406 -15.578 -13.086 1 98.81 75 CYS B N 1
ATOM 2881 C CA . CYS B 1 75 ? -6.434 -16.266 -12.242 1 98.81 75 CYS B CA 1
ATOM 2882 C C . CYS B 1 75 ? -5.758 -17.391 -13 1 98.81 75 CYS B C 1
ATOM 2884 O O . CYS B 1 75 ? -4.535 -17.422 -13.133 1 98.81 75 CYS B O 1
ATOM 2886 N N . MET B 1 76 ? -6.516 -18.281 -13.602 1 98.5 76 MET B N 1
ATOM 2887 C CA . MET B 1 76 ? -5.961 -19.5 -14.188 1 98.5 76 MET B CA 1
ATOM 2888 C C . MET B 1 76 ? -5.516 -19.25 -15.625 1 98.5 76 MET B C 1
ATOM 2890 O O . MET B 1 76 ? -4.375 -19.562 -15.984 1 98.5 76 MET B O 1
ATOM 2894 N N . ALA B 1 77 ? -6.32 -18.688 -16.438 1 98.38 77 ALA B N 1
ATOM 2895 C CA . ALA B 1 77 ? -5.98 -18.484 -17.844 1 98.38 77 ALA B CA 1
ATOM 2896 C C . ALA B 1 77 ? -4.906 -17.422 -18 1 98.38 77 ALA B C 1
ATOM 2898 O O . ALA B 1 77 ? -4.094 -17.484 -18.938 1 98.38 77 ALA B O 1
ATOM 2899 N N . SER B 1 78 ? -4.855 -16.469 -17.047 1 98.5 78 SER B N 1
ATOM 2900 C CA . SER B 1 78 ? -4.012 -15.305 -17.281 1 98.5 78 SER B CA 1
ATOM 2901 C C . SER B 1 78 ? -2.908 -15.203 -16.234 1 98.5 78 SER B C 1
ATOM 2903 O O . SER B 1 78 ? -1.723 -15.25 -16.562 1 98.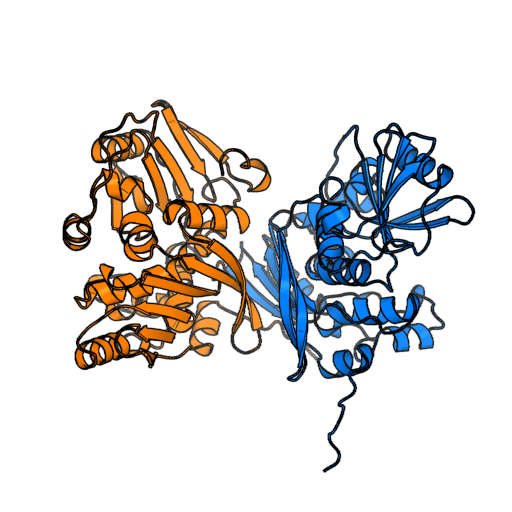5 78 SER B O 1
ATOM 2905 N N . GLN B 1 79 ? -3.168 -15.141 -15 1 98.75 79 GLN B N 1
ATOM 2906 C CA . GLN B 1 79 ? -2.266 -14.75 -13.922 1 98.75 79 GLN B CA 1
ATOM 2907 C C . GLN B 1 79 ? -1.277 -15.867 -13.602 1 98.75 79 GLN B C 1
ATOM 2909 O O . GLN B 1 79 ? -0.127 -15.602 -13.242 1 98.75 79 GLN B O 1
ATOM 2914 N N . CYS B 1 80 ? -1.695 -17.125 -13.656 1 97 80 CYS B N 1
ATOM 2915 C CA . CYS B 1 80 ? -0.849 -18.234 -13.234 1 97 80 CYS B CA 1
ATOM 2916 C C . CYS B 1 80 ? 0.503 -18.188 -13.938 1 97 80 CYS B C 1
ATOM 2918 O O . CYS B 1 80 ? 0.567 -18.016 -15.156 1 97 80 CYS B O 1
ATOM 2920 N N . ALA B 1 81 ? 1.514 -18.312 -13.133 1 95.5 81 ALA B N 1
ATOM 2921 C CA . ALA B 1 81 ?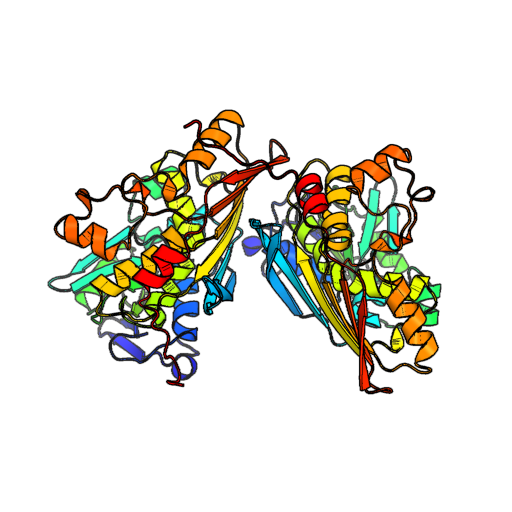 2.867 -18.297 -13.68 1 95.5 81 ALA B CA 1
ATOM 2922 C C . ALA B 1 81 ? 3.227 -19.656 -14.273 1 95.5 81 ALA B C 1
ATOM 2924 O O . ALA B 1 81 ? 4.062 -20.391 -13.727 1 95.5 81 ALA B O 1
ATOM 2925 N N . MET B 1 82 ? 2.756 -19.953 -15.43 1 93.75 82 MET B N 1
ATOM 2926 C CA . MET B 1 82 ? 2.877 -21.297 -15.969 1 93.75 82 MET B CA 1
ATOM 2927 C C . MET B 1 82 ? 3.545 -21.281 -17.344 1 93.75 82 MET B C 1
ATOM 2929 O O . MET B 1 82 ? 3.406 -22.219 -18.109 1 93.75 82 MET B O 1
ATOM 2933 N N . TRP B 1 83 ? 4.184 -20.188 -17.672 1 96.75 83 TRP B N 1
ATOM 2934 C CA . TRP B 1 83 ? 4.914 -20.125 -18.938 1 96.75 83 TRP B CA 1
ATOM 2935 C C . TRP B 1 83 ? 6.41 -19.938 -18.688 1 96.75 83 TRP B C 1
ATOM 2937 O O . TRP B 1 83 ? 6.859 -18.844 -18.328 1 96.75 83 TRP B O 1
ATOM 2947 N N . GLN B 1 84 ? 7.156 -20.969 -18.844 1 96.31 84 GLN B N 1
ATOM 2948 C CA . GLN B 1 84 ? 8.609 -20.875 -18.797 1 96.31 84 GLN B CA 1
ATOM 2949 C C . GLN B 1 84 ? 9.164 -20.281 -20.094 1 96.31 84 GLN B C 1
ATOM 2951 O O . GLN B 1 84 ? 9.141 -20.922 -21.141 1 96.31 84 GLN B O 1
ATOM 2956 N N . VAL B 1 85 ? 9.648 -19.094 -20.047 1 97.38 85 VAL B N 1
ATOM 2957 C CA . VAL B 1 85 ? 10.242 -18.422 -21.203 1 97.38 85 VAL B CA 1
ATOM 2958 C C . VAL B 1 85 ? 11.758 -18.609 -21.188 1 97.38 85 VAL B C 1
ATOM 2960 O O . VAL B 1 85 ? 12.438 -18.188 -20.25 1 97.38 85 VAL B O 1
ATOM 2963 N N . LYS B 1 86 ? 12.211 -19.266 -22.188 1 96.75 86 LYS B N 1
ATOM 2964 C CA . LYS B 1 86 ? 13.641 -19.516 -22.344 1 96.75 86 LYS B CA 1
ATOM 2965 C C . LYS B 1 86 ? 14.133 -19.078 -23.719 1 96.75 86 LYS B C 1
ATOM 2967 O O . LYS B 1 86 ? 13.547 -19.422 -24.734 1 96.75 86 LYS B O 1
ATOM 2972 N N . ALA B 1 87 ? 15.109 -18.281 -23.766 1 96.44 87 ALA B N 1
ATOM 2973 C CA . ALA B 1 87 ? 15.789 -17.844 -24.984 1 96.44 87 ALA B CA 1
ATOM 2974 C C . ALA B 1 87 ? 17.281 -17.609 -24.734 1 96.44 87 ALA B C 1
ATOM 2976 O O . ALA B 1 87 ? 17.672 -16.562 -24.234 1 96.44 87 ALA B O 1
ATOM 2977 N N . GLY B 1 88 ? 18.125 -18.594 -25.188 1 94.69 88 GLY B N 1
ATOM 2978 C CA . GLY B 1 88 ? 19.531 -18.516 -24.812 1 94.69 88 GLY B CA 1
ATOM 2979 C C . GLY B 1 88 ? 19.75 -18.578 -23.312 1 94.69 88 GLY B C 1
ATOM 2980 O O . GLY B 1 88 ? 19.312 -19.531 -22.656 1 94.69 88 GLY B O 1
ATOM 2981 N N . ASN B 1 89 ? 20.328 -17.547 -22.812 1 94.25 89 ASN B N 1
ATOM 2982 C CA . ASN B 1 89 ? 20.625 -17.5 -21.391 1 94.25 89 ASN B CA 1
ATOM 2983 C C . ASN B 1 89 ? 19.516 -16.797 -20.609 1 94.25 89 ASN B C 1
ATOM 2985 O O . ASN B 1 89 ? 19.547 -16.734 -19.391 1 94.25 89 ASN B O 1
ATOM 2989 N N . TYR B 1 90 ? 18.516 -16.359 -21.344 1 96.94 90 TYR B N 1
ATOM 2990 C CA . TYR B 1 90 ? 17.422 -15.664 -20.688 1 96.94 90 TYR B CA 1
ATOM 2991 C C . TYR B 1 90 ? 16.391 -16.656 -20.156 1 96.94 90 TYR B C 1
ATOM 2993 O O . TYR B 1 90 ? 16.031 -17.609 -20.844 1 96.94 90 TYR B O 1
ATOM 3001 N N . PHE B 1 91 ? 15.992 -16.469 -19 1 96.69 91 PHE B N 1
ATOM 3002 C CA . PHE B 1 91 ? 14.953 -17.281 -18.375 1 96.69 91 PHE B CA 1
ATOM 3003 C C . PHE B 1 91 ? 13.992 -16.406 -17.578 1 96.69 91 PHE B C 1
ATOM 3005 O O . PHE B 1 91 ? 14.414 -15.469 -16.891 1 96.69 91 PHE B O 1
ATOM 3012 N N . ALA B 1 92 ? 12.719 -16.656 -17.719 1 98 92 ALA B N 1
ATOM 3013 C CA . ALA B 1 92 ? 11.688 -15.984 -16.938 1 98 92 ALA B CA 1
ATOM 3014 C C . ALA B 1 92 ? 10.422 -16.828 -16.844 1 98 92 ALA B C 1
ATOM 3016 O O . ALA B 1 92 ? 10.172 -17.688 -17.703 1 98 92 ALA B O 1
ATOM 3017 N N . MET B 1 93 ? 9.719 -16.656 -15.781 1 96.56 93 MET B N 1
ATOM 3018 C CA . MET B 1 93 ? 8.367 -17.188 -15.688 1 96.56 93 MET B CA 1
ATOM 3019 C C . MET B 1 93 ? 7.344 -16.172 -16.172 1 96.56 93 MET B C 1
ATOM 3021 O O . MET B 1 93 ? 7.324 -15.031 -15.711 1 96.56 93 MET B O 1
ATOM 3025 N N . GLY B 1 94 ? 6.527 -16.594 -17.078 1 98.31 94 GLY B N 1
ATOM 3026 C CA . GLY B 1 94 ? 5.582 -15.68 -17.719 1 98.31 94 GLY B CA 1
ATOM 3027 C C . GLY B 1 94 ? 4.176 -15.797 -17.156 1 98.31 94 GLY B C 1
ATOM 3028 O O . GLY B 1 94 ? 3.688 -16.906 -16.906 1 98.31 94 GLY B O 1
ATOM 3029 N N . SER B 1 95 ? 3.537 -14.664 -16.875 1 98.44 95 SER B N 1
ATOM 3030 C CA . SER B 1 95 ? 2.146 -14.516 -16.453 1 98.44 95 SER B CA 1
ATOM 3031 C C . SER B 1 95 ? 1.455 -13.398 -17.234 1 98.44 95 SER B C 1
ATOM 3033 O O . SER B 1 95 ? 2.074 -12.375 -17.547 1 98.44 95 SER B O 1
ATOM 3035 N N . GLY B 1 96 ? 0.209 -13.586 -17.547 1 98.56 96 GLY B N 1
ATOM 3036 C CA . GLY B 1 96 ? -0.547 -12.547 -18.219 1 98.56 96 GLY B CA 1
ATOM 3037 C C . GLY B 1 96 ? -1.388 -13.07 -19.359 1 98.56 96 GLY B C 1
ATOM 3038 O O . GLY B 1 96 ? -1.335 -14.266 -19.688 1 98.56 96 GLY B O 1
ATOM 3039 N N . PRO B 1 97 ? -2.111 -12.203 -19.984 1 98.31 97 PRO B N 1
ATOM 3040 C CA . PRO B 1 97 ? -3.1 -12.625 -20.984 1 98.31 97 PRO B CA 1
ATOM 3041 C C . PRO B 1 97 ? -2.459 -13.195 -22.25 1 98.31 97 PRO B C 1
ATOM 3043 O O . PRO B 1 97 ? -3.115 -13.906 -23.016 1 98.31 97 PRO B O 1
ATOM 3046 N N . ALA B 1 98 ? -1.201 -12.914 -22.484 1 98.5 98 ALA B N 1
ATOM 3047 C CA . ALA B 1 98 ? -0.536 -13.492 -23.656 1 98.5 98 ALA B CA 1
ATOM 3048 C C . ALA B 1 98 ? -0.492 -15.016 -23.562 1 98.5 98 ALA B C 1
ATOM 3050 O O . ALA B 1 98 ? -0.382 -15.703 -24.578 1 98.5 98 ALA B O 1
ATOM 3051 N N . ARG B 1 99 ? -0.557 -15.539 -22.344 1 98.19 99 ARG B N 1
ATOM 3052 C CA . ARG B 1 99 ? -0.594 -16.984 -22.172 1 98.19 99 ARG B CA 1
ATOM 3053 C C . ARG B 1 99 ? -1.78 -17.594 -22.922 1 98.19 99 ARG B C 1
ATOM 3055 O O . ARG B 1 99 ? -1.696 -18.719 -23.422 1 98.19 99 ARG B O 1
ATOM 3062 N N . ILE B 1 100 ? -2.883 -16.875 -22.938 1 97.38 100 ILE B N 1
ATOM 3063 C CA . ILE B 1 100 ? -4.094 -17.344 -23.609 1 97.38 100 ILE B CA 1
ATOM 3064 C C . ILE B 1 100 ? -3.83 -17.5 -25.094 1 97.38 100 ILE B C 1
ATOM 3066 O O . ILE B 1 100 ? -4.203 -18.516 -25.703 1 97.38 100 ILE B O 1
ATOM 3070 N N . LEU B 1 101 ? -3.162 -16.531 -25.688 1 97.38 101 LEU B N 1
ATOM 3071 C CA . LEU B 1 101 ? -2.865 -16.547 -27.109 1 97.38 101 LEU B CA 1
ATOM 3072 C C . LEU B 1 101 ? -1.944 -17.703 -27.469 1 97.38 101 LEU B C 1
ATOM 3074 O O . LEU B 1 101 ? -2.16 -18.391 -28.469 1 97.38 101 LEU B O 1
ATOM 3078 N N . ALA B 1 102 ? -0.942 -17.906 -26.641 1 96.44 102 ALA B N 1
ATOM 3079 C CA . ALA B 1 102 ? 0.058 -18.953 -26.875 1 96.44 102 ALA B CA 1
ATOM 3080 C C . ALA B 1 102 ? -0.457 -20.312 -26.453 1 96.44 102 ALA B C 1
ATOM 3082 O O . ALA B 1 102 ? 0.113 -21.344 -26.812 1 96.44 102 ALA B O 1
ATOM 3083 N N . ARG B 1 103 ? -1.531 -20.328 -25.672 1 93.75 103 ARG B N 1
ATOM 3084 C CA . ARG B 1 103 ? -2.098 -21.531 -25.078 1 93.75 103 ARG B CA 1
ATOM 3085 C C . ARG B 1 103 ? -1.035 -22.328 -24.312 1 93.75 103 ARG B C 1
ATOM 3087 O O . ARG B 1 103 ? -0.85 -23.516 -24.547 1 93.75 103 ARG B O 1
ATOM 3094 N N . LYS B 1 104 ? -0.184 -21.594 -23.641 1 88.75 104 LYS B N 1
ATOM 3095 C CA . LYS B 1 104 ? 0.827 -22.203 -22.797 1 88.75 104 LYS B CA 1
ATOM 3096 C C . LYS B 1 104 ? 0.188 -22.891 -21.578 1 88.75 104 LYS B C 1
ATOM 3098 O O . LYS B 1 104 ? -0.359 -22.219 -20.703 1 88.75 104 LYS B O 1
ATOM 3103 N N . THR B 1 105 ? 0.311 -24.094 -21.406 1 86.69 105 THR B N 1
ATOM 3104 C CA . THR B 1 105 ? -0.409 -25.094 -20.609 1 86.69 105 THR B CA 1
ATOM 3105 C C . THR B 1 105 ? -1.723 -25.469 -21.281 1 86.69 105 THR B C 1
ATOM 3107 O O . THR B 1 105 ? -2.801 -25.094 -20.812 1 86.69 105 THR B O 1
ATOM 3110 N N . LYS B 1 106 ? -1.625 -26.219 -22.359 1 90.38 106 LYS B N 1
ATOM 3111 C CA . LYS B 1 106 ? -2.727 -26.594 -23.234 1 90.38 106 LYS B CA 1
ATOM 3112 C C . LYS B 1 106 ? -3.855 -27.266 -22.453 1 90.38 106 LYS B C 1
ATOM 3114 O O . LYS B 1 106 ? -5.027 -26.938 -22.641 1 90.38 106 LYS B O 1
ATOM 3119 N N . GLU B 1 107 ? -3.447 -28.156 -21.609 1 92.62 107 GLU B N 1
ATOM 3120 C CA . GLU B 1 107 ? -4.43 -28.906 -20.828 1 92.62 107 GLU B CA 1
ATOM 3121 C C . GLU B 1 107 ? -5.324 -27.969 -20.016 1 92.62 107 GLU B C 1
ATOM 3123 O O . GLU B 1 107 ? -6.516 -28.234 -19.844 1 92.62 107 GLU B O 1
ATOM 3128 N N . LEU B 1 108 ? -4.758 -26.906 -19.516 1 95.81 108 LEU B N 1
ATOM 3129 C CA . LEU B 1 108 ? -5.527 -25.922 -18.766 1 95.81 108 LEU B CA 1
ATOM 3130 C C . LEU B 1 108 ? -6.598 -25.281 -19.641 1 95.81 108 LEU B C 1
ATOM 3132 O O . LEU B 1 108 ? -7.762 -25.188 -19.25 1 95.81 108 LEU B O 1
ATOM 3136 N N . TYR B 1 109 ? -6.273 -24.875 -20.828 1 96.19 109 TYR B N 1
ATOM 3137 C CA . TYR B 1 109 ? -7.199 -24.156 -21.688 1 96.19 109 TYR B CA 1
ATOM 3138 C C . TYR B 1 109 ? -8.266 -25.094 -22.234 1 96.19 109 TYR B C 1
ATOM 3140 O O . TYR B 1 109 ? -9.406 -24.672 -22.453 1 96.19 109 TYR B O 1
ATOM 3148 N N . ASP B 1 110 ? -7.887 -26.406 -22.438 1 96.25 110 ASP B N 1
ATOM 3149 C CA . ASP B 1 110 ? -8.898 -27.391 -22.781 1 96.25 110 ASP B CA 1
ATOM 3150 C C . ASP B 1 110 ? -9.914 -27.562 -21.656 1 96.25 110 ASP B C 1
ATOM 3152 O O . ASP B 1 110 ? -11.125 -27.594 -21.906 1 96.25 110 ASP B O 1
ATOM 3156 N N . ALA B 1 111 ? -9.398 -27.672 -20.453 1 95.81 111 ALA B N 1
ATOM 3157 C CA . ALA B 1 111 ? -10.266 -27.828 -19.297 1 95.81 111 ALA B CA 1
ATOM 3158 C C . ALA B 1 111 ? -11.18 -26.625 -19.109 1 95.81 111 ALA B C 1
ATOM 3160 O O . ALA B 1 111 ? -12.328 -26.766 -18.703 1 95.81 111 ALA B O 1
ATOM 3161 N N . LEU B 1 112 ? -10.648 -25.422 -19.406 1 96.69 112 LEU B N 1
ATOM 3162 C CA . LEU B 1 112 ? -11.406 -24.188 -19.25 1 96.69 112 LEU B CA 1
ATOM 3163 C C . LEU B 1 112 ? -12.367 -23.984 -20.406 1 96.69 112 LEU B C 1
ATOM 3165 O O . LEU B 1 112 ? -13.273 -23.156 -20.328 1 96.69 112 LEU B O 1
ATOM 3169 N N . GLU B 1 113 ? -12.125 -24.766 -21.531 1 95.69 113 GLU B N 1
ATOM 3170 C CA . GLU B 1 113 ? -12.867 -24.531 -22.781 1 95.69 113 GLU B CA 1
ATOM 3171 C C . GLU B 1 113 ? -12.828 -23.062 -23.188 1 95.69 113 GLU B C 1
ATOM 3173 O O . GLU B 1 113 ? -13.867 -22.453 -23.453 1 95.69 113 GLU B O 1
ATOM 3178 N N . PHE B 1 114 ? -11.609 -22.531 -23.188 1 95.25 114 PHE B N 1
ATOM 3179 C CA . PHE B 1 114 ? -11.438 -21.094 -23.391 1 95.25 114 PHE B CA 1
ATOM 3180 C C . PHE B 1 114 ? -10.375 -20.828 -24.453 1 95.25 114 PHE B C 1
ATOM 3182 O O . PHE B 1 114 ? -9.328 -21.484 -24.469 1 95.25 114 PHE B O 1
ATOM 3189 N N . GLU B 1 115 ? -10.727 -19.984 -25.344 1 93.38 115 GLU B N 1
ATOM 3190 C CA . GLU B 1 115 ? -9.812 -19.5 -26.391 1 93.38 115 GLU B CA 1
ATOM 3191 C C . GLU B 1 115 ? -10.086 -18.047 -26.734 1 93.38 115 GLU B C 1
ATOM 3193 O O . GLU B 1 115 ? -11.234 -17.578 -26.672 1 93.38 115 GLU B O 1
ATOM 3198 N N . GLU B 1 116 ? -8.992 -17.312 -26.969 1 93.44 116 GLU B N 1
ATOM 3199 C CA . GLU B 1 116 ? -9.102 -15.914 -27.391 1 93.44 116 GLU B CA 1
ATOM 3200 C C . GLU B 1 116 ? -8.047 -15.57 -28.438 1 93.44 116 GLU B C 1
ATOM 3202 O O . GLU B 1 116 ? -6.98 -16.172 -28.469 1 93.44 116 GLU B O 1
ATOM 3207 N N . TYR B 1 117 ? -8.453 -14.625 -29.266 1 93.5 117 TYR B N 1
ATOM 3208 C CA . TYR B 1 117 ? -7.539 -14.109 -30.281 1 93.5 117 TYR B CA 1
ATOM 3209 C C . TYR B 1 117 ? -7.32 -12.609 -30.109 1 93.5 117 TYR B C 1
ATOM 3211 O O . TYR B 1 117 ? -8.242 -11.883 -29.719 1 93.5 117 TYR B O 1
ATOM 3219 N N . SER B 1 118 ? -6.094 -12.172 -30.297 1 96.94 118 SER B N 1
ATOM 3220 C CA . SER B 1 118 ? -5.723 -10.758 -30.234 1 96.94 118 SER B CA 1
ATOM 3221 C C . SER B 1 118 ? -4.48 -10.469 -31.062 1 96.94 118 SER B C 1
ATOM 3223 O O . SER B 1 118 ? -3.609 -11.328 -31.203 1 96.94 118 SER B O 1
ATOM 3225 N N . ASP B 1 119 ? -4.41 -9.227 -31.578 1 97.31 119 ASP B N 1
ATOM 3226 C CA . ASP B 1 119 ? -3.217 -8.797 -32.281 1 97.31 119 ASP B CA 1
ATOM 3227 C C . ASP B 1 119 ? -2.176 -8.211 -31.344 1 97.31 119 ASP B C 1
ATOM 3229 O O . ASP B 1 119 ? -1.049 -7.918 -31.75 1 97.31 119 ASP B O 1
ATOM 3233 N N . VAL B 1 120 ? -2.596 -8.008 -30.125 1 98.19 120 VAL B N 1
ATOM 3234 C CA . VAL B 1 120 ? -1.702 -7.453 -29.125 1 98.19 120 VAL B CA 1
ATOM 3235 C C . VAL B 1 120 ? -1.478 -8.477 -28.016 1 98.19 120 VAL B C 1
ATOM 3237 O O . VAL B 1 120 ? -2.404 -9.195 -27.609 1 98.19 120 VAL B O 1
ATOM 3240 N N . GLY B 1 121 ? -0.252 -8.602 -27.562 1 98.56 121 GLY B N 1
ATOM 3241 C CA . GLY B 1 121 ? 0.073 -9.469 -26.438 1 98.56 121 GLY B CA 1
ATOM 3242 C C . GLY B 1 121 ? 0.67 -8.727 -25.25 1 98.56 121 GLY B C 1
ATOM 3243 O O . GLY B 1 121 ? 1.432 -7.773 -25.438 1 98.56 121 GLY B O 1
ATOM 3244 N N . VAL B 1 122 ? 0.258 -9.086 -24.047 1 98.81 122 VAL B N 1
ATOM 3245 C CA . VAL B 1 122 ? 0.784 -8.523 -22.812 1 98.81 122 VAL B CA 1
ATOM 3246 C C . VAL B 1 122 ? 1.236 -9.648 -21.875 1 98.81 122 VAL B C 1
ATOM 3248 O O . VAL B 1 122 ? 0.484 -10.594 -21.625 1 98.81 122 VAL B O 1
ATOM 3251 N N . LEU B 1 123 ? 2.488 -9.625 -21.406 1 98.88 123 LEU B N 1
ATOM 3252 C CA . LEU B 1 123 ? 3.031 -10.664 -20.531 1 98.88 123 LEU B CA 1
ATOM 3253 C C . LEU B 1 123 ? 3.963 -10.07 -19.484 1 98.88 123 LEU B C 1
ATOM 3255 O O . LEU B 1 123 ? 4.77 -9.188 -19.797 1 98.88 123 LEU B O 1
ATOM 3259 N N . PHE B 1 124 ? 3.77 -10.445 -18.312 1 98.88 124 PHE B N 1
ATOM 3260 C CA . PHE B 1 124 ? 4.719 -10.164 -17.25 1 98.88 124 PHE B CA 1
ATOM 3261 C C . PHE B 1 124 ? 5.758 -11.266 -17.141 1 98.88 124 PHE B C 1
ATOM 3263 O O . PHE B 1 124 ? 5.426 -12.453 -17.234 1 98.88 124 PHE B O 1
ATOM 3270 N N . LEU B 1 125 ? 7.008 -10.828 -16.969 1 98.88 125 LEU B N 1
ATOM 3271 C CA . LEU B 1 125 ? 8.125 -11.75 -16.812 1 98.88 125 LEU B CA 1
ATOM 3272 C C . LEU B 1 125 ? 8.766 -11.602 -15.438 1 98.88 125 LEU B C 1
ATOM 3274 O O . LEU B 1 125 ? 9.312 -10.547 -15.109 1 98.88 125 LEU B O 1
ATOM 3278 N N . GLU B 1 126 ? 8.703 -12.609 -14.633 1 98.56 126 GLU B N 1
ATOM 3279 C CA . GLU B 1 126 ? 9.469 -12.641 -13.391 1 98.56 126 GLU B CA 1
ATOM 3280 C C . GLU B 1 126 ? 10.93 -12.992 -13.656 1 98.56 126 GLU B C 1
ATOM 3282 O O . GLU B 1 126 ? 11.258 -14.156 -13.898 1 98.56 126 GLU B O 1
ATOM 3287 N N . SER B 1 127 ? 11.766 -11.984 -13.617 1 98.38 127 SER B N 1
ATOM 3288 C CA . SER B 1 127 ? 13.18 -12.133 -13.961 1 98.38 127 SER B CA 1
ATOM 3289 C C . SER B 1 127 ? 14.008 -10.977 -13.398 1 98.38 127 SER B C 1
ATOM 3291 O O . SER B 1 127 ? 13.484 -9.883 -13.188 1 98.38 127 SER B O 1
ATOM 3293 N N . ASP B 1 128 ? 15.289 -11.281 -13.133 1 97.81 128 ASP B N 1
ATOM 3294 C CA . ASP B 1 128 ? 16.188 -10.227 -12.664 1 97.81 128 ASP B CA 1
ATOM 3295 C C . ASP B 1 128 ? 16.969 -9.625 -13.82 1 97.81 128 ASP B C 1
ATOM 3297 O O . ASP B 1 128 ? 17.922 -8.859 -13.609 1 97.81 128 ASP B O 1
ATOM 3301 N N . THR B 1 129 ? 16.609 -10.016 -15.047 1 98.12 129 THR B N 1
ATOM 3302 C CA . THR B 1 129 ? 17.234 -9.484 -16.25 1 98.12 129 THR B CA 1
ATOM 3303 C C . THR B 1 129 ? 16.188 -9.016 -17.25 1 98.12 129 THR B C 1
ATOM 3305 O O . THR B 1 129 ? 15.125 -9.625 -17.375 1 98.12 129 THR B O 1
ATOM 3308 N N . LEU B 1 130 ? 16.547 -7.918 -17.953 1 98.56 130 LEU B N 1
ATOM 3309 C CA . LEU B 1 130 ? 15.641 -7.449 -19.016 1 98.56 130 LEU B CA 1
ATOM 3310 C C . LEU B 1 130 ? 15.586 -8.445 -20.156 1 98.56 130 LEU B C 1
ATOM 3312 O O . LEU B 1 130 ? 16.609 -9.039 -20.531 1 98.56 130 LEU B O 1
ATOM 3316 N N . PRO B 1 131 ? 14.414 -8.664 -20.719 1 98.5 131 PRO B N 1
ATOM 3317 C CA . PRO B 1 131 ? 14.352 -9.508 -21.922 1 98.5 131 PRO B CA 1
ATOM 3318 C C . PRO B 1 131 ? 15.016 -8.859 -23.125 1 98.5 131 PRO B C 1
ATOM 3320 O O . PRO B 1 131 ? 15.039 -7.629 -23.234 1 98.5 131 PRO B O 1
ATOM 3323 N N . ASP B 1 132 ? 15.539 -9.68 -23.953 1 97.31 132 ASP B N 1
ATOM 3324 C CA . ASP B 1 132 ? 16.109 -9.18 -25.203 1 97.31 132 ASP B CA 1
ATOM 3325 C C . ASP B 1 132 ? 15.211 -9.516 -26.391 1 97.31 132 ASP B C 1
ATOM 3327 O O . ASP B 1 132 ? 14.102 -10.023 -26.219 1 97.31 132 ASP B O 1
ATOM 3331 N N . GLU B 1 133 ? 15.703 -9.18 -27.578 1 98.06 133 GLU B N 1
ATOM 3332 C CA . GLU B 1 133 ? 14.922 -9.375 -28.797 1 98.06 133 GLU B CA 1
ATOM 3333 C C . GLU B 1 133 ? 14.602 -10.852 -29.016 1 98.06 133 GLU B C 1
ATOM 3335 O O . GLU B 1 133 ? 13.508 -11.195 -29.469 1 98.06 133 GLU B O 1
ATOM 3340 N N . ALA B 1 134 ? 15.539 -11.688 -28.703 1 98.25 134 ALA B N 1
ATOM 3341 C CA . ALA B 1 134 ? 15.336 -13.117 -28.906 1 98.25 134 ALA B CA 1
ATOM 3342 C C . ALA B 1 134 ? 14.188 -13.633 -28.047 1 98.25 134 ALA B C 1
ATOM 3344 O O . ALA B 1 134 ? 13.344 -14.406 -28.516 1 98.25 134 ALA B O 1
ATOM 3345 N N . ALA B 1 135 ? 14.18 -13.273 -26.781 1 98.56 135 ALA B N 1
ATOM 3346 C CA . ALA B 1 135 ? 13.094 -13.656 -25.875 1 98.56 135 ALA B CA 1
ATOM 3347 C C . ALA B 1 135 ? 11.758 -13.094 -26.359 1 98.56 135 ALA B C 1
ATOM 3349 O O . ALA B 1 135 ? 10.75 -13.812 -26.391 1 98.56 135 ALA B O 1
ATOM 3350 N N . ALA B 1 136 ? 11.734 -11.867 -26.75 1 98.75 136 ALA B N 1
ATOM 3351 C CA . ALA B 1 136 ? 10.523 -11.203 -27.234 1 98.75 136 ALA B CA 1
ATOM 3352 C C . ALA B 1 136 ? 9.992 -11.875 -28.5 1 98.75 136 ALA B C 1
ATOM 3354 O O . ALA B 1 136 ? 8.781 -12.078 -28.625 1 98.75 136 ALA B O 1
ATOM 3355 N N . ASP B 1 137 ? 10.891 -12.18 -29.391 1 98.62 137 ASP B N 1
ATOM 3356 C CA . ASP B 1 137 ? 10.492 -12.844 -30.641 1 98.62 137 ASP B CA 1
ATOM 3357 C C . ASP B 1 137 ? 9.852 -14.195 -30.359 1 98.62 137 ASP B C 1
ATOM 3359 O O . ASP B 1 137 ? 8.844 -14.555 -30.984 1 98.62 137 ASP B O 1
ATOM 3363 N N . LYS B 1 138 ? 10.43 -14.922 -29.484 1 98.44 138 LYS B N 1
ATOM 3364 C CA . LYS B 1 138 ? 9.891 -16.234 -29.141 1 98.44 138 LYS B CA 1
ATOM 3365 C C . LYS B 1 138 ? 8.492 -16.109 -28.547 1 98.44 138 LYS B C 1
ATOM 3367 O O . LYS B 1 138 ? 7.609 -16.906 -28.859 1 98.44 138 LYS B O 1
ATOM 3372 N N . ILE B 1 139 ? 8.32 -15.18 -27.641 1 98.69 139 ILE B N 1
ATOM 3373 C CA . ILE B 1 139 ? 7.012 -14.953 -27.031 1 98.69 139 ILE B CA 1
ATOM 3374 C C . ILE B 1 139 ? 6.004 -14.547 -28.109 1 98.69 139 ILE B C 1
ATOM 3376 O O . ILE B 1 139 ? 4.898 -15.094 -28.172 1 98.69 139 ILE B O 1
ATOM 3380 N N . ALA B 1 140 ? 6.375 -13.594 -28.969 1 98.75 140 ALA B N 1
ATOM 3381 C CA . ALA B 1 140 ? 5.488 -13.125 -30.031 1 98.75 140 ALA B CA 1
ATOM 3382 C C . ALA B 1 140 ? 5.113 -14.266 -30.984 1 98.75 140 ALA B C 1
ATOM 3384 O O . ALA B 1 140 ? 3.951 -14.398 -31.375 1 98.75 140 ALA B O 1
ATOM 3385 N N . GLU B 1 141 ? 6.051 -15.055 -31.344 1 98.38 141 GLU B N 1
ATOM 3386 C CA . GLU B 1 141 ? 5.809 -16.188 -32.219 1 98.38 141 GLU B CA 1
ATOM 3387 C C . GLU B 1 141 ? 4.816 -17.172 -31.594 1 98.38 141 GLU B C 1
ATOM 3389 O O . GLU B 1 141 ? 3.887 -17.625 -32.281 1 98.38 141 GLU B O 1
ATOM 3394 N N . ALA B 1 142 ? 5.059 -17.5 -30.359 1 97.75 142 ALA B N 1
ATOM 3395 C CA . ALA B 1 142 ? 4.152 -18.406 -29.656 1 97.75 142 ALA B CA 1
ATOM 3396 C C . ALA B 1 142 ? 2.73 -17.859 -29.641 1 97.75 142 ALA B C 1
ATOM 3398 O O . ALA B 1 142 ? 1.764 -18.625 -29.672 1 97.75 142 ALA B O 1
ATOM 3399 N N . CYS B 1 143 ? 2.586 -16.547 -29.578 1 98.06 143 CYS B N 1
ATOM 3400 C CA . CYS B 1 143 ? 1.286 -15.891 -29.5 1 98.06 143 CYS B CA 1
ATOM 3401 C C . CYS B 1 143 ? 0.691 -15.68 -30.875 1 98.06 143 CYS B C 1
ATOM 3403 O O . CYS B 1 143 ? -0.495 -15.367 -31.016 1 98.06 143 CYS B O 1
ATOM 3405 N N . GLY B 1 144 ? 1.49 -15.82 -31.906 1 97.81 144 GLY B N 1
ATOM 3406 C CA . GLY B 1 144 ? 1.04 -15.578 -33.281 1 97.81 144 GLY B CA 1
ATOM 3407 C C . GLY B 1 144 ? 0.839 -14.102 -33.562 1 97.81 144 GLY B C 1
ATOM 3408 O O . GLY B 1 144 ? -0.113 -13.727 -34.25 1 97.81 144 GLY B O 1
ATOM 3409 N N . ILE B 1 145 ? 1.686 -13.25 -33.062 1 98.62 145 ILE B N 1
ATOM 3410 C CA . ILE B 1 145 ? 1.545 -11.812 -33.281 1 98.62 145 ILE B CA 1
ATOM 3411 C C . ILE B 1 145 ? 2.877 -11.227 -33.75 1 98.62 145 ILE B C 1
ATOM 3413 O O . ILE B 1 145 ? 3.902 -11.914 -33.719 1 98.62 145 ILE B O 1
ATOM 3417 N N . ASP B 1 146 ? 2.816 -9.906 -34.188 1 98.62 146 ASP B N 1
ATOM 3418 C CA . ASP B 1 146 ? 4.031 -9.164 -34.5 1 98.62 146 ASP B CA 1
ATOM 3419 C C . ASP B 1 146 ? 4.738 -8.711 -33.219 1 98.62 146 ASP B C 1
ATOM 3421 O O . ASP B 1 146 ? 4.098 -8.258 -32.281 1 98.62 146 ASP B O 1
ATOM 3425 N N . PRO B 1 147 ? 6.059 -8.891 -33.156 1 98.69 147 PRO B N 1
ATOM 3426 C CA . PRO B 1 147 ? 6.777 -8.422 -31.969 1 98.69 147 PRO B CA 1
ATOM 3427 C C . PRO B 1 147 ? 6.484 -6.961 -31.625 1 98.69 147 PRO B C 1
ATOM 3429 O O . PRO B 1 147 ? 6.488 -6.578 -30.453 1 98.69 147 PRO B O 1
ATOM 3432 N N . ALA B 1 148 ? 6.184 -6.137 -32.625 1 98.69 148 ALA B N 1
ATOM 3433 C CA . ALA B 1 148 ? 5.895 -4.723 -32.406 1 98.69 148 ALA B CA 1
ATOM 3434 C C . ALA B 1 148 ? 4.59 -4.535 -31.625 1 98.69 148 ALA B C 1
ATOM 3436 O O . ALA B 1 148 ? 4.324 -3.455 -31.094 1 98.69 148 ALA B O 1
ATOM 3437 N N . ASP B 1 149 ? 3.805 -5.586 -31.578 1 98.75 149 ASP B N 1
ATOM 3438 C CA . ASP B 1 149 ? 2.523 -5.527 -30.875 1 98.75 149 ASP B CA 1
ATOM 3439 C C . ASP B 1 149 ? 2.602 -6.238 -29.531 1 98.75 149 ASP B C 1
ATOM 3441 O O . ASP B 1 149 ? 1.574 -6.508 -28.906 1 98.75 149 ASP B O 1
ATOM 3445 N N . LEU B 1 150 ? 3.801 -6.562 -29.109 1 98.81 150 LEU B N 1
ATOM 3446 C CA . LEU B 1 150 ? 4.043 -7.203 -27.828 1 98.81 150 LEU B CA 1
ATOM 3447 C C . LEU B 1 150 ? 4.453 -6.18 -26.781 1 98.81 150 LEU B C 1
ATOM 3449 O O . LEU B 1 150 ? 5.305 -5.324 -27.031 1 98.81 150 LEU B O 1
ATOM 3453 N N . ARG B 1 151 ? 3.791 -6.141 -25.641 1 98.88 151 ARG B N 1
ATOM 3454 C CA . ARG B 1 151 ? 4.137 -5.367 -24.453 1 98.88 151 ARG B CA 1
ATOM 3455 C C . ARG B 1 151 ? 4.539 -6.281 -23.312 1 98.88 151 ARG B C 1
ATOM 3457 O O . ARG B 1 151 ? 3.787 -7.184 -22.938 1 98.88 151 ARG B O 1
ATOM 3464 N N . LEU B 1 152 ? 5.715 -6.07 -22.781 1 98.94 152 LEU B N 1
ATOM 3465 C CA . LEU B 1 152 ? 6.227 -6.867 -21.672 1 98.94 152 LEU B CA 1
ATOM 3466 C C . LEU B 1 152 ? 6.426 -6.004 -20.438 1 98.94 152 LEU B C 1
ATOM 3468 O O . LEU B 1 152 ? 6.711 -4.809 -20.547 1 98.94 152 LEU B O 1
ATOM 3472 N N . ALA B 1 153 ? 6.211 -6.547 -19.297 1 98.94 153 ALA B N 1
ATOM 3473 C CA . ALA B 1 153 ? 6.68 -6.016 -18.031 1 98.94 153 ALA B CA 1
ATOM 3474 C C . ALA B 1 153 ? 7.605 -7.008 -17.328 1 98.94 153 ALA B C 1
ATOM 3476 O O . ALA B 1 153 ? 7.516 -8.219 -17.547 1 98.94 153 ALA B O 1
ATOM 3477 N N . VAL B 1 154 ? 8.539 -6.496 -16.516 1 98.94 154 VAL B N 1
ATOM 3478 C CA . VAL B 1 154 ? 9.492 -7.391 -15.883 1 98.94 154 VAL B CA 1
ATOM 3479 C C . VAL B 1 154 ? 9.828 -6.875 -14.484 1 98.94 154 VAL B C 1
ATOM 3481 O O . VAL B 1 154 ? 9.938 -5.664 -14.273 1 98.94 154 VAL B O 1
ATOM 3484 N N . ALA B 1 155 ? 9.945 -7.715 -13.562 1 98.81 155 ALA B N 1
ATOM 3485 C CA . ALA B 1 155 ? 10.438 -7.445 -12.211 1 98.81 155 ALA B CA 1
ATOM 3486 C C . ALA B 1 155 ? 11.031 -8.703 -11.578 1 98.81 155 ALA B C 1
ATOM 3488 O O . ALA B 1 155 ? 10.555 -9.812 -11.828 1 98.81 155 ALA B O 1
ATOM 3489 N N . PRO B 1 156 ? 12.078 -8.578 -10.781 1 98.5 156 PRO B N 1
ATOM 3490 C CA . PRO B 1 156 ? 12.57 -9.727 -10.016 1 98.5 156 PRO B CA 1
ATOM 3491 C C . PRO B 1 156 ? 11.766 -9.977 -8.742 1 98.5 156 PRO B C 1
ATOM 3493 O O . PRO B 1 156 ? 11.023 -9.102 -8.297 1 98.5 156 PRO B O 1
ATOM 3496 N N . THR B 1 157 ? 11.93 -11.156 -8.164 1 97 157 THR B N 1
ATOM 3497 C CA . THR B 1 157 ? 11.195 -11.516 -6.957 1 97 157 THR B CA 1
ATOM 3498 C C . THR B 1 157 ? 11.734 -10.75 -5.75 1 97 157 THR B C 1
ATOM 3500 O O . THR B 1 157 ? 11.016 -10.547 -4.77 1 97 157 THR B O 1
ATOM 3503 N N . ASP B 1 158 ? 13 -10.383 -5.773 1 97.88 158 ASP B N 1
ATOM 3504 C CA . ASP B 1 158 ? 13.555 -9.633 -4.648 1 97.88 158 ASP B CA 1
ATOM 3505 C C . ASP B 1 158 ? 13.422 -8.125 -4.867 1 97.88 158 ASP B C 1
ATOM 3507 O O . ASP B 1 158 ? 14.375 -7.375 -4.637 1 97.88 158 ASP B O 1
ATOM 3511 N N . SER B 1 159 ? 12.367 -7.66 -5.391 1 98.12 159 SER B N 1
ATOM 3512 C CA . SER B 1 159 ? 11.945 -6.273 -5.535 1 98.12 159 SER B CA 1
ATOM 3513 C C . SER B 1 159 ? 10.57 -6.043 -4.918 1 98.12 159 SER B C 1
ATOM 3515 O O . SER B 1 159 ? 9.766 -6.973 -4.82 1 98.12 159 SER B O 1
ATOM 3517 N N . VAL B 1 160 ? 10.328 -4.797 -4.52 1 98.56 160 VAL B N 1
ATOM 3518 C CA . VAL B 1 160 ? 9.047 -4.461 -3.904 1 98.56 160 VAL B CA 1
ATOM 3519 C C . VAL B 1 160 ? 7.914 -4.75 -4.883 1 98.56 160 VAL B C 1
ATOM 3521 O O . VAL B 1 160 ? 6.914 -5.371 -4.516 1 98.56 160 VAL B O 1
ATOM 3524 N N . ALA B 1 161 ? 8.078 -4.344 -6.148 1 98.75 161 ALA B N 1
ATOM 3525 C CA . ALA B 1 161 ? 7.043 -4.57 -7.148 1 98.75 161 ALA B CA 1
ATOM 3526 C C . ALA B 1 161 ? 6.781 -6.062 -7.344 1 98.75 161 ALA B C 1
ATOM 3528 O O . ALA B 1 161 ? 5.629 -6.492 -7.441 1 98.75 161 ALA B O 1
ATOM 3529 N N . GLY B 1 162 ? 7.867 -6.828 -7.438 1 98.62 162 GLY B N 1
ATOM 3530 C CA . GLY B 1 162 ? 7.723 -8.266 -7.574 1 98.62 162 GLY B CA 1
ATOM 3531 C C . GLY B 1 162 ? 7 -8.906 -6.402 1 98.62 162 GLY B C 1
ATOM 3532 O O . GLY B 1 162 ? 6.156 -9.781 -6.59 1 98.62 162 GLY B O 1
ATOM 3533 N N . LEU B 1 163 ? 7.305 -8.477 -5.223 1 98.81 163 LEU B N 1
ATOM 3534 C CA . LEU B 1 163 ? 6.703 -9.047 -4.02 1 98.81 163 LEU B CA 1
ATOM 3535 C C . LEU B 1 163 ? 5.219 -8.711 -3.945 1 98.81 163 LEU B C 1
ATOM 3537 O O . LEU B 1 163 ? 4.414 -9.547 -3.518 1 98.81 163 LEU B O 1
ATOM 3541 N N . VAL B 1 164 ? 4.836 -7.488 -4.348 1 98.88 164 VAL B N 1
ATOM 3542 C CA . VAL B 1 164 ? 3.426 -7.117 -4.414 1 98.88 164 VAL B CA 1
ATOM 3543 C C . VAL B 1 164 ? 2.695 -8.047 -5.379 1 98.88 164 VAL B C 1
ATOM 3545 O O . VAL B 1 164 ? 1.621 -8.562 -5.059 1 98.88 164 VAL B O 1
ATOM 3548 N N . GLN B 1 165 ? 3.234 -8.258 -6.543 1 98.69 165 GLN B N 1
ATOM 3549 C CA . GLN B 1 165 ? 2.635 -9.086 -7.582 1 98.69 165 GLN B CA 1
ATOM 3550 C C . GLN B 1 165 ? 2.422 -10.516 -7.094 1 98.69 165 GLN B C 1
ATOM 3552 O O . GLN B 1 165 ? 1.385 -11.117 -7.367 1 98.69 165 GLN B O 1
ATOM 3557 N N . VAL B 1 166 ? 3.373 -11.094 -6.363 1 98.69 166 VAL B N 1
ATOM 3558 C CA . VAL B 1 166 ? 3.242 -12.469 -5.879 1 98.69 166 VAL B CA 1
ATOM 3559 C C . VAL B 1 166 ? 2.135 -12.539 -4.828 1 98.69 166 VAL B C 1
ATOM 3561 O O . VAL B 1 166 ? 1.316 -13.461 -4.844 1 98.69 166 VAL B O 1
ATOM 3564 N N . SER B 1 167 ? 2.082 -11.578 -3.9 1 98.88 167 SER B N 1
ATOM 3565 C CA . SER B 1 167 ? 1.031 -11.578 -2.887 1 98.88 167 SER B CA 1
ATOM 3566 C C . SER B 1 167 ? -0.351 -11.484 -3.525 1 98.88 167 SER B C 1
ATOM 3568 O O . SER B 1 167 ? -1.318 -12.047 -3.002 1 98.88 167 SER B O 1
ATOM 3570 N N . ALA B 1 168 ? -0.424 -10.82 -4.664 1 98.88 168 ALA B N 1
ATOM 3571 C CA . ALA B 1 168 ? -1.698 -10.633 -5.355 1 98.88 168 ALA B CA 1
ATOM 3572 C C . ALA B 1 168 ? -2.178 -11.938 -5.984 1 98.88 168 ALA B C 1
ATOM 3574 O O . ALA B 1 168 ? -3.297 -12.016 -6.496 1 98.88 168 ALA B O 1
ATOM 3575 N N . ARG B 1 169 ? -1.422 -12.984 -5.898 1 98.94 169 ARG B N 1
ATOM 3576 C CA . ARG B 1 169 ? -1.811 -14.281 -6.445 1 98.94 169 ARG B CA 1
ATOM 3577 C C . ARG B 1 169 ? -2.637 -15.078 -5.441 1 98.94 169 ARG B C 1
ATOM 3579 O O . ARG B 1 169 ? -2.936 -16.25 -5.668 1 98.94 169 ARG B O 1
ATOM 3586 N N . VAL B 1 170 ? -3.059 -14.484 -4.375 1 98.94 170 VAL B N 1
ATOM 3587 C CA . VAL B 1 170 ? -3.688 -15.188 -3.26 1 98.94 170 VAL B CA 1
ATOM 3588 C C . VAL B 1 170 ? -4.938 -15.914 -3.746 1 98.94 170 VAL B C 1
ATOM 3590 O O . VAL B 1 170 ? -5.164 -17.078 -3.4 1 98.94 170 VAL B O 1
ATOM 3593 N N . VAL B 1 171 ? -5.762 -15.289 -4.555 1 98.94 171 VAL B N 1
ATOM 3594 C CA . VAL B 1 171 ? -6.973 -15.914 -5.078 1 98.94 171 VAL B CA 1
ATOM 3595 C C . VAL B 1 171 ? -6.598 -17 -6.086 1 98.94 171 VAL B C 1
ATOM 3597 O O . VAL B 1 171 ? -7.137 -18.109 -6.043 1 98.94 171 VAL B O 1
ATOM 3600 N N . GLU B 1 172 ? -5.66 -16.703 -6.91 1 98.94 172 GLU B N 1
ATOM 3601 C CA . GLU B 1 172 ? -5.16 -17.625 -7.922 1 98.94 172 GLU B CA 1
ATOM 3602 C C . GLU B 1 172 ? -4.617 -18.906 -7.285 1 98.94 172 GLU B C 1
ATOM 3604 O O . GLU B 1 172 ? -4.832 -20 -7.805 1 98.94 172 GLU B O 1
ATOM 3609 N N . THR B 1 173 ? -3.92 -18.766 -6.211 1 98.88 173 THR B N 1
ATOM 3610 C CA . THR B 1 173 ? -3.297 -19.906 -5.551 1 98.88 173 THR B CA 1
ATOM 3611 C C . THR B 1 173 ? -4.352 -20.922 -5.117 1 98.88 173 THR B C 1
ATOM 3613 O O . THR B 1 173 ? -4.141 -22.141 -5.238 1 98.88 173 THR B O 1
ATOM 3616 N N . GLY B 1 174 ? -5.492 -20.453 -4.617 1 98.88 174 GLY B N 1
ATOM 3617 C CA . GLY B 1 174 ? -6.574 -21.359 -4.27 1 98.88 174 GLY B CA 1
ATOM 3618 C C . GLY B 1 174 ? -7.176 -22.062 -5.473 1 98.88 174 GLY B C 1
ATOM 3619 O O . GLY B 1 174 ? -7.457 -23.25 -5.422 1 98.88 174 GLY B O 1
ATOM 3620 N N . LEU B 1 175 ? -7.344 -21.312 -6.535 1 98.81 175 LEU B N 1
ATOM 3621 C CA . LEU B 1 175 ? -7.879 -21.922 -7.75 1 98.81 175 LEU B CA 1
ATOM 3622 C C . LEU B 1 175 ? -6.918 -22.969 -8.312 1 98.81 175 LEU B C 1
ATOM 3624 O O . LEU B 1 175 ? -7.348 -24.031 -8.75 1 98.81 175 LEU B O 1
ATOM 3628 N N . HIS B 1 176 ? -5.668 -22.609 -8.32 1 98.31 176 HIS B N 1
ATOM 3629 C CA . HIS B 1 176 ? -4.68 -23.562 -8.836 1 98.31 176 HIS B CA 1
ATOM 3630 C C . HIS B 1 176 ? -4.676 -24.844 -8.016 1 98.31 176 HIS B C 1
ATOM 3632 O O . HIS B 1 176 ? -4.605 -25.938 -8.578 1 98.31 176 HIS B O 1
ATOM 3638 N N . LYS B 1 177 ? -4.727 -24.703 -6.672 1 98.25 177 LYS B N 1
ATOM 3639 C CA . LYS B 1 177 ? -4.832 -25.875 -5.797 1 98.25 177 LYS B CA 1
ATOM 3640 C C . LYS B 1 177 ? -6.055 -26.719 -6.148 1 98.25 177 LYS B C 1
ATOM 3642 O O . LYS B 1 177 ? -5.953 -27.938 -6.289 1 98.25 177 LYS B O 1
ATOM 3647 N N . LEU B 1 178 ? -7.184 -26.109 -6.32 1 98.31 178 LEU B N 1
ATOM 3648 C CA . LEU B 1 178 ? -8.422 -26.797 -6.676 1 98.31 178 LEU B CA 1
ATOM 3649 C C . LEU B 1 178 ? -8.281 -27.484 -8.023 1 98.31 178 LEU B C 1
ATOM 3651 O O . LEU B 1 178 ? -8.703 -28.641 -8.18 1 98.31 178 LEU B O 1
ATOM 3655 N N . PHE B 1 179 ? -7.68 -26.844 -8.953 1 97.38 179 PHE B N 1
ATOM 3656 C CA . PHE B 1 179 ? -7.473 -27.406 -10.281 1 97.38 179 PHE B CA 1
ATOM 3657 C C . PHE B 1 179 ? -6.613 -28.656 -10.211 1 97.38 179 PHE B C 1
ATOM 3659 O O . PHE B 1 179 ? -6.922 -29.672 -10.852 1 97.38 179 PHE B O 1
ATOM 3666 N N . THR B 1 180 ? -5.551 -28.609 -9.414 1 95.69 180 THR B N 1
ATOM 3667 C CA . THR B 1 180 ? -4.648 -29.75 -9.281 1 95.69 180 THR B CA 1
ATOM 3668 C C . THR B 1 180 ? -5.355 -30.922 -8.609 1 95.69 180 THR B C 1
ATOM 3670 O O . THR B 1 180 ? -4.969 -32.062 -8.805 1 95.69 180 THR B O 1
ATOM 3673 N N . LEU B 1 181 ? -6.43 -30.656 -7.852 1 96.88 181 LEU B N 1
ATOM 3674 C CA . LEU B 1 181 ? -7.211 -31.672 -7.172 1 96.88 181 LEU B CA 1
ATOM 3675 C C . LEU B 1 181 ? -8.297 -32.219 -8.094 1 96.88 181 LEU B C 1
ATOM 3677 O O . LEU B 1 181 ? -9.031 -33.156 -7.715 1 96.88 181 LEU B O 1
ATOM 3681 N N . GLY B 1 182 ? -8.422 -31.688 -9.266 1 96.69 182 GLY B N 1
ATOM 3682 C CA . GLY B 1 182 ? -9.391 -32.156 -10.234 1 96.69 182 GLY B CA 1
ATOM 3683 C C . GLY B 1 182 ? -10.703 -31.406 -10.195 1 96.69 182 GLY B C 1
ATOM 3684 O O . GLY B 1 182 ? -11.68 -31.812 -10.828 1 96.69 182 GLY B O 1
ATOM 3685 N N . PHE B 1 183 ? -10.766 -30.328 -9.484 1 98 183 PHE B N 1
ATOM 3686 C CA . PHE B 1 183 ? -11.961 -29.5 -9.383 1 98 183 PHE B CA 1
ATOM 3687 C C . PHE B 1 183 ? -12.211 -28.75 -10.68 1 98 183 PHE B C 1
ATOM 3689 O O . PHE B 1 183 ? -11.266 -28.266 -11.312 1 98 183 PHE B O 1
ATOM 3696 N N . ASP B 1 184 ? -13.438 -28.641 -11.094 1 98.06 184 ASP B N 1
ATOM 3697 C CA . ASP B 1 184 ? -13.797 -27.797 -12.234 1 98.06 184 ASP B CA 1
ATOM 3698 C C . ASP B 1 184 ? -13.828 -26.312 -11.836 1 98.06 184 ASP B C 1
ATOM 3700 O O . ASP B 1 184 ? -14.859 -25.812 -11.398 1 98.06 184 ASP B O 1
ATOM 3704 N N . VAL B 1 185 ? -12.789 -25.578 -12.094 1 98.38 185 VAL B N 1
ATOM 3705 C CA . VAL B 1 185 ? -12.633 -24.219 -11.602 1 98.38 185 VAL B CA 1
ATOM 3706 C C . VAL B 1 185 ? -13.609 -23.281 -12.32 1 98.38 185 VAL B C 1
ATOM 3708 O O . VAL B 1 185 ? -13.805 -22.141 -11.906 1 98.38 185 VAL B O 1
ATOM 3711 N N . ARG B 1 186 ? -14.359 -23.781 -13.422 1 98.44 186 ARG B N 1
ATOM 3712 C CA . ARG B 1 186 ? -15.383 -22.984 -14.102 1 98.44 186 ARG B CA 1
ATOM 3713 C C . ARG B 1 186 ? -16.594 -22.781 -13.211 1 98.44 186 ARG B C 1
ATOM 3715 O O . ARG B 1 186 ? -17.422 -21.906 -13.461 1 98.44 186 ARG B O 1
ATOM 3722 N N . THR B 1 187 ? -16.672 -23.562 -12.203 1 98.69 187 THR B N 1
ATOM 3723 C CA . THR B 1 187 ? -17.828 -23.484 -11.32 1 98.69 187 THR B CA 1
ATOM 3724 C C . THR B 1 187 ? -17.625 -22.391 -10.273 1 98.69 187 THR B C 1
ATOM 3726 O O . THR B 1 187 ? -18.547 -22.062 -9.531 1 98.69 187 THR B O 1
ATOM 3729 N N . ILE B 1 188 ? -16.438 -21.828 -10.148 1 98.88 188 ILE B N 1
ATOM 3730 C CA . ILE B 1 188 ? -16.188 -20.719 -9.234 1 98.88 188 ILE B CA 1
ATOM 3731 C C . ILE B 1 188 ? -16.656 -19.422 -9.875 1 98.88 188 ILE B C 1
ATOM 3733 O O . ILE B 1 188 ? -16.156 -19.016 -10.922 1 98.88 188 ILE B O 1
ATOM 3737 N N . ARG B 1 189 ? -17.547 -18.719 -9.219 1 98.69 189 ARG B N 1
ATOM 3738 C CA . ARG B 1 189 ? -18.219 -17.562 -9.812 1 98.69 189 ARG B CA 1
ATOM 3739 C C . ARG B 1 189 ? -17.531 -16.266 -9.398 1 98.69 189 ARG B C 1
ATOM 3741 O O . ARG B 1 189 ? -17.5 -15.305 -10.172 1 98.69 189 ARG B O 1
ATOM 3748 N N . ASN B 1 190 ? -17.078 -16.188 -8.203 1 98.75 190 ASN B N 1
ATOM 3749 C CA . ASN B 1 190 ? -16.375 -15.031 -7.66 1 98.75 190 ASN B CA 1
ATOM 3750 C C . ASN B 1 190 ? -15.219 -15.453 -6.754 1 98.75 190 ASN B C 1
ATOM 3752 O O . ASN B 1 190 ? -15.266 -16.516 -6.137 1 98.75 190 ASN B O 1
ATOM 3756 N N . GLY B 1 191 ? -14.203 -14.656 -6.754 1 98.94 191 GLY B N 1
ATOM 3757 C CA . GLY B 1 191 ? -13.094 -14.852 -5.844 1 98.94 191 GLY B CA 1
ATOM 3758 C C . GLY B 1 191 ? -12.656 -13.578 -5.148 1 98.94 191 GLY B C 1
ATOM 3759 O O . GLY B 1 191 ? -12.633 -12.508 -5.762 1 98.94 191 GLY B O 1
ATOM 3760 N N . TRP B 1 192 ? -12.375 -13.664 -3.92 1 98.94 192 TRP B N 1
ATOM 3761 C CA . TRP B 1 192 ? -11.789 -12.609 -3.098 1 98.94 192 TRP B CA 1
ATOM 3762 C C . TRP B 1 192 ? -10.664 -13.164 -2.23 1 98.94 192 TRP B C 1
ATOM 3764 O O . TRP B 1 192 ? -10.711 -14.312 -1.788 1 98.94 192 TRP B O 1
ATOM 3774 N N . GLY B 1 193 ? -9.648 -12.391 -1.987 1 98.94 193 GLY B N 1
ATOM 3775 C CA . GLY B 1 193 ? -8.617 -12.797 -1.05 1 98.94 193 GLY B CA 1
ATOM 3776 C C . GLY B 1 193 ? -7.668 -11.672 -0.683 1 98.94 193 GLY B C 1
ATOM 3777 O O . GLY B 1 193 ? -7.688 -10.609 -1.305 1 98.94 193 GLY B O 1
ATOM 3778 N N . ARG B 1 194 ? -6.887 -11.852 0.354 1 98.88 194 ARG B N 1
ATOM 3779 C CA . ARG B 1 194 ? -5.836 -10.922 0.757 1 98.88 194 ARG B CA 1
ATOM 3780 C C . ARG B 1 194 ? -4.641 -11.664 1.338 1 98.88 194 ARG B C 1
ATOM 3782 O O . ARG B 1 194 ? -4.781 -12.789 1.832 1 98.88 194 ARG B O 1
ATOM 3789 N N . ALA B 1 195 ? -3.52 -11.102 1.259 1 98.94 195 ALA B N 1
ATOM 3790 C CA . ALA B 1 195 ? -2.264 -11.625 1.791 1 98.94 195 ALA B CA 1
ATOM 3791 C C . ALA B 1 195 ? -1.296 -10.492 2.123 1 98.94 195 ALA B C 1
ATOM 3793 O O . ALA B 1 195 ? -1.333 -9.43 1.492 1 98.94 195 ALA B O 1
ATOM 3794 N N . PRO B 1 196 ? -0.444 -10.656 3.18 1 98.94 196 PRO B N 1
ATOM 3795 C CA . PRO B 1 196 ? 0.597 -9.648 3.422 1 98.94 196 PRO B CA 1
ATOM 3796 C C . PRO B 1 196 ? 1.614 -9.57 2.285 1 98.94 196 PRO B C 1
ATOM 3798 O O . PRO B 1 196 ? 1.811 -10.547 1.559 1 98.94 196 PRO B O 1
ATOM 3801 N N . ILE B 1 197 ? 2.229 -8.414 2.086 1 98.88 197 ILE B N 1
ATOM 3802 C CA . ILE B 1 197 ? 3.379 -8.273 1.199 1 98.88 197 ILE B CA 1
ATOM 3803 C C . ILE B 1 197 ? 4.66 -8.578 1.968 1 98.88 197 ILE B C 1
ATOM 3805 O O . ILE B 1 197 ? 4.957 -7.934 2.975 1 98.88 197 ILE B O 1
ATOM 3809 N N . ALA B 1 198 ? 5.383 -9.57 1.52 1 98.81 198 ALA B N 1
ATOM 3810 C CA . ALA B 1 198 ? 6.633 -9.922 2.184 1 98.81 198 ALA B CA 1
ATOM 3811 C C . ALA B 1 198 ? 7.641 -8.781 2.096 1 98.81 198 ALA B C 1
ATOM 3813 O O . ALA B 1 198 ? 7.715 -8.086 1.08 1 98.81 198 ALA B O 1
ATOM 3814 N N . PRO B 1 199 ? 8.422 -8.539 3.176 1 98.62 199 PRO B N 1
ATOM 3815 C CA . PRO B 1 199 ? 9.594 -7.668 3.035 1 98.62 199 PRO B CA 1
ATOM 3816 C C . PRO B 1 199 ? 10.656 -8.266 2.115 1 98.62 199 PRO B C 1
ATOM 3818 O O . PRO B 1 199 ? 10.594 -9.445 1.771 1 98.62 199 PRO B O 1
ATOM 3821 N N . VAL B 1 200 ? 11.586 -7.441 1.677 1 98.44 200 VAL B N 1
ATOM 3822 C CA . VAL B 1 200 ? 12.766 -7.938 0.972 1 98.44 200 VAL B CA 1
ATOM 3823 C C . VAL B 1 200 ? 13.734 -8.57 1.967 1 98.44 200 VAL B C 1
ATOM 3825 O O . VAL B 1 200 ? 14.461 -7.859 2.666 1 98.44 200 VAL B O 1
ATOM 3828 N N . VAL B 1 201 ? 13.82 -9.875 1.989 1 98.06 201 VAL B N 1
ATOM 3829 C CA . VAL B 1 201 ? 14.484 -10.57 3.09 1 98.06 201 VAL B CA 1
ATOM 3830 C C . VAL B 1 201 ? 15.82 -11.125 2.619 1 98.06 201 VAL B C 1
ATOM 3832 O O . VAL B 1 201 ? 16.562 -11.742 3.4 1 98.06 201 VAL B O 1
ATOM 3835 N N . GLY B 1 202 ? 16.172 -11.062 1.414 1 96.62 202 GLY B N 1
ATOM 3836 C CA . GLY B 1 202 ? 17.375 -11.602 0.785 1 96.62 202 GLY B CA 1
ATOM 3837 C C . GLY B 1 202 ? 17.359 -11.477 -0.727 1 96.62 202 GLY B C 1
ATOM 3838 O O . GLY B 1 202 ? 16.812 -10.508 -1.27 1 96.62 202 GLY B O 1
ATOM 3839 N N . LYS B 1 203 ? 18.062 -12.375 -1.294 1 95.44 203 LYS B N 1
ATOM 3840 C CA . LYS B 1 203 ? 18.047 -12.406 -2.754 1 95.44 203 LYS B CA 1
ATOM 3841 C C . LYS B 1 203 ? 16.812 -13.156 -3.273 1 95.44 203 LYS B C 1
ATOM 3843 O O . LYS B 1 203 ? 15.891 -13.445 -2.514 1 95.44 203 LYS B O 1
ATOM 3848 N N . ALA B 1 204 ? 16.812 -13.453 -4.52 1 95.12 204 ALA B N 1
ATOM 3849 C CA . ALA B 1 204 ? 15.625 -13.906 -5.242 1 95.12 204 ALA B CA 1
ATOM 3850 C C . ALA B 1 204 ? 15.055 -15.172 -4.605 1 95.12 204 ALA B C 1
ATOM 3852 O O . ALA B 1 204 ? 13.844 -15.266 -4.383 1 95.12 204 ALA B O 1
ATOM 3853 N N . THR B 1 205 ? 15.891 -16.156 -4.273 1 95.94 205 THR B N 1
ATOM 3854 C CA . THR B 1 205 ? 15.406 -17.438 -3.754 1 95.94 205 THR B CA 1
ATOM 3855 C C . THR B 1 205 ? 14.789 -17.25 -2.369 1 95.94 205 THR B C 1
ATOM 3857 O O . THR B 1 205 ? 13.75 -17.859 -2.064 1 95.94 205 THR B O 1
ATOM 3860 N N . ARG B 1 206 ? 15.43 -16.484 -1.495 1 97.19 206 ARG B N 1
ATOM 3861 C CA . ARG B 1 206 ? 14.883 -16.219 -0.171 1 97.19 206 ARG B CA 1
ATOM 3862 C C . ARG B 1 206 ? 13.57 -15.438 -0.273 1 97.19 206 ARG B C 1
ATOM 3864 O O . ARG B 1 206 ? 12.633 -15.703 0.476 1 97.19 206 ARG B O 1
ATOM 3871 N N . CYS B 1 207 ? 13.516 -14.5 -1.191 1 98.31 207 CYS B N 1
ATOM 3872 C CA . CYS B 1 207 ? 12.297 -13.727 -1.385 1 98.31 207 CYS B CA 1
ATOM 3873 C C . CYS B 1 207 ? 11.195 -14.586 -1.996 1 98.31 207 CYS B C 1
ATOM 3875 O O . CYS B 1 207 ? 10.016 -14.398 -1.698 1 98.31 207 CYS B O 1
ATOM 3877 N N . MET B 1 208 ? 11.602 -15.5 -2.834 1 97 208 MET B N 1
ATOM 3878 C CA . MET B 1 208 ? 10.617 -16.453 -3.33 1 97 208 MET B CA 1
ATOM 3879 C C . MET B 1 208 ? 9.984 -17.234 -2.178 1 97 208 MET B C 1
ATOM 3881 O O . MET B 1 208 ? 8.758 -17.406 -2.146 1 97 208 MET B O 1
ATOM 3885 N N . GLY B 1 209 ? 10.805 -17.672 -1.244 1 98.25 209 GLY B N 1
ATOM 3886 C CA . GLY B 1 209 ? 10.281 -18.344 -0.061 1 98.25 209 GLY B CA 1
ATOM 3887 C C . GLY B 1 209 ? 9.328 -17.484 0.738 1 98.25 209 GLY B C 1
ATOM 3888 O O . GLY B 1 209 ? 8.211 -17.906 1.049 1 98.25 209 GLY B O 1
ATOM 3889 N N . ALA B 1 210 ? 9.742 -16.25 1.047 1 98.75 210 ALA B N 1
ATOM 3890 C CA . ALA B 1 210 ? 8.961 -15.352 1.891 1 98.75 210 ALA B CA 1
ATOM 3891 C C . ALA B 1 210 ? 7.664 -14.945 1.203 1 98.75 210 ALA B C 1
ATOM 3893 O O . ALA B 1 210 ? 6.621 -14.82 1.853 1 98.75 210 ALA B O 1
ATOM 3894 N N . SER B 1 211 ? 7.719 -14.648 -0.087 1 98.56 211 SER B N 1
ATOM 3895 C CA . SER B 1 211 ? 6.516 -14.242 -0.808 1 98.56 211 SER B CA 1
ATOM 3896 C C . SER B 1 211 ? 5.512 -15.383 -0.899 1 98.56 211 SER B C 1
ATOM 3898 O O . SER B 1 211 ? 4.301 -15.164 -0.812 1 98.56 211 SER B O 1
ATOM 3900 N N . ASN B 1 212 ? 5.945 -16.594 -1.094 1 98.5 212 ASN B N 1
ATOM 3901 C CA . ASN B 1 212 ? 5.039 -17.734 -1.029 1 98.5 212 ASN B CA 1
ATOM 3902 C C . ASN B 1 212 ? 4.465 -17.922 0.372 1 98.5 212 ASN B C 1
ATOM 3904 O O . ASN B 1 212 ? 3.279 -18.219 0.528 1 98.5 212 ASN B O 1
ATOM 3908 N N . ASP B 1 213 ? 5.328 -17.781 1.411 1 98.88 213 ASP B N 1
ATOM 3909 C CA . ASP B 1 213 ? 4.883 -17.906 2.795 1 98.88 213 ASP B CA 1
ATOM 3910 C C . ASP B 1 213 ? 3.752 -16.922 3.098 1 98.88 213 ASP B C 1
ATOM 3912 O O . ASP B 1 213 ? 2.857 -17.234 3.889 1 98.88 213 ASP B O 1
ATOM 3916 N N . ALA B 1 214 ? 3.799 -15.734 2.449 1 98.94 214 ALA B N 1
ATOM 3917 C CA . ALA B 1 214 ? 2.732 -14.75 2.615 1 98.94 214 ALA B CA 1
ATOM 3918 C C . ALA B 1 214 ? 1.368 -15.367 2.32 1 98.94 214 ALA B C 1
ATOM 3920 O O . ALA B 1 214 ? 0.379 -15.047 2.98 1 98.94 214 ALA B O 1
ATOM 3921 N N . ILE B 1 215 ? 1.297 -16.234 1.369 1 98.94 215 ILE B N 1
ATOM 3922 C CA . ILE B 1 215 ? 0.039 -16.859 0.976 1 98.94 215 ILE B CA 1
ATOM 3923 C C . ILE B 1 215 ? -0.164 -18.156 1.764 1 98.94 215 ILE B C 1
ATOM 3925 O O . ILE B 1 215 ? -1.238 -18.391 2.322 1 98.94 215 ILE B O 1
ATOM 3929 N N . ILE B 1 216 ? 0.884 -18.953 1.902 1 98.94 216 ILE B N 1
ATOM 3930 C CA . ILE B 1 216 ? 0.827 -20.266 2.549 1 98.94 216 ILE B CA 1
ATOM 3931 C C . ILE B 1 216 ? 0.368 -20.094 3.996 1 98.94 216 ILE B C 1
ATOM 3933 O O . ILE B 1 216 ? -0.437 -20.891 4.492 1 98.94 216 ILE B O 1
ATOM 3937 N N . TYR B 1 217 ? 0.843 -19.109 4.699 1 98.94 217 TYR B N 1
ATOM 3938 C CA . TYR B 1 217 ? 0.597 -18.969 6.133 1 98.94 217 TYR B CA 1
ATOM 3939 C C . TYR B 1 217 ? -0.288 -17.766 6.422 1 98.94 217 TYR B C 1
ATOM 3941 O O . TYR B 1 217 ? -0.833 -17.641 7.52 1 98.94 217 TYR B O 1
ATOM 3949 N N . GLY B 1 218 ? -0.448 -16.906 5.418 1 98.94 218 GLY B N 1
ATOM 3950 C CA . GLY B 1 218 ? -1.165 -15.664 5.699 1 98.94 218 GLY B CA 1
ATOM 3951 C C . GLY B 1 218 ? -2.287 -15.391 4.719 1 98.94 218 GLY B C 1
ATOM 3952 O O . GLY B 1 218 ? -3.062 -14.453 4.902 1 98.94 218 GLY B O 1
ATOM 3953 N N . GLY B 1 219 ? -2.412 -16.141 3.668 1 98.94 219 GLY B N 1
ATOM 3954 C CA . GLY B 1 219 ? -3.428 -15.898 2.656 1 98.94 219 GLY B CA 1
ATOM 3955 C C . GLY B 1 219 ? -4.824 -16.297 3.1 1 98.94 219 GLY B C 1
ATOM 3956 O O . GLY B 1 219 ? -5.023 -17.391 3.629 1 98.94 219 GLY B O 1
ATOM 3957 N N . GLU B 1 220 ? -5.766 -15.398 2.971 1 98.94 220 GLU B N 1
ATOM 3958 C CA . GLU B 1 220 ? -7.18 -15.648 3.234 1 98.94 220 GLU B CA 1
ATOM 3959 C C . GLU B 1 220 ? -8.016 -15.477 1.97 1 98.94 220 GLU B C 1
ATOM 3961 O O . GLU B 1 220 ? -7.832 -14.523 1.219 1 98.94 220 GLU B O 1
ATOM 3966 N N . THR B 1 221 ? -8.93 -16.438 1.768 1 98.94 221 THR B N 1
ATOM 3967 C CA . THR B 1 221 ? -9.703 -16.375 0.529 1 98.94 221 THR B CA 1
ATOM 3968 C C . THR B 1 221 ? -11.18 -16.625 0.796 1 98.94 221 THR B C 1
ATOM 3970 O O . THR B 1 221 ? -11.539 -17.203 1.824 1 98.94 221 THR B O 1
ATOM 3973 N N . TYR B 1 222 ? -11.969 -16.156 -0.091 1 98.94 222 TYR B N 1
ATOM 3974 C CA . TYR B 1 222 ? -13.406 -16.359 -0.169 1 98.94 222 TYR B CA 1
ATOM 3975 C C . TYR B 1 222 ? -13.844 -16.641 -1.604 1 98.94 222 TYR B C 1
ATOM 3977 O O . TYR B 1 222 ? -13.578 -15.836 -2.504 1 98.94 222 TYR B O 1
ATOM 3985 N N . TYR B 1 223 ? -14.469 -17.766 -1.805 1 98.94 223 TYR B N 1
ATOM 3986 C CA . TYR B 1 223 ? -14.961 -18.141 -3.127 1 98.94 223 TYR B CA 1
ATOM 3987 C C . TYR B 1 223 ? -16.469 -18.391 -3.096 1 98.94 223 TYR B C 1
ATOM 3989 O O . TYR B 1 223 ? -16.984 -18.984 -2.148 1 98.94 223 TYR B O 1
ATOM 3997 N N . THR B 1 224 ? -17.141 -17.875 -4.062 1 98.94 224 THR B N 1
ATOM 3998 C CA . THR B 1 224 ? -18.516 -18.297 -4.355 1 98.94 224 THR B CA 1
ATOM 3999 C C . THR B 1 224 ? -18.531 -19.312 -5.496 1 98.94 224 THR B C 1
ATOM 4001 O O . THR B 1 224 ? -18 -19.047 -6.574 1 98.94 224 THR B O 1
ATOM 4004 N N . VAL B 1 225 ? -19.172 -20.453 -5.195 1 98.81 225 VAL B N 1
ATOM 4005 C CA . VAL B 1 225 ? -19.156 -21.531 -6.184 1 98.81 225 VAL B CA 1
ATOM 4006 C C . VAL B 1 225 ? -20.578 -21.984 -6.48 1 98.81 225 VAL B C 1
ATOM 4008 O O . VAL B 1 225 ? -21.516 -21.656 -5.742 1 98.81 225 VAL B O 1
ATOM 4011 N N . GLU B 1 226 ? -20.75 -22.562 -7.637 1 98.56 226 GLU B N 1
ATOM 4012 C CA . GLU B 1 226 ? -21.938 -23.328 -8.023 1 98.56 226 GLU B CA 1
ATOM 4013 C C . GLU B 1 226 ? -21.578 -24.766 -8.367 1 98.56 226 GLU B C 1
ATOM 4015 O O . GLU B 1 226 ? -21.297 -25.094 -9.523 1 98.56 226 GLU B O 1
ATOM 4020 N N . TYR B 1 227 ? -21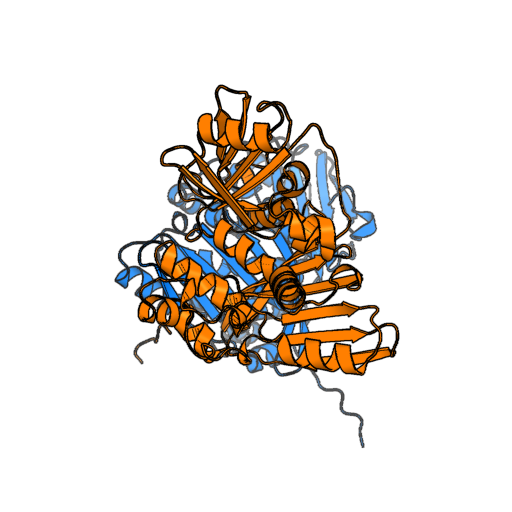.734 -25.625 -7.297 1 97.44 227 TYR B N 1
ATOM 4021 C CA . TYR B 1 227 ? -21.188 -26.969 -7.461 1 97.44 227 TYR B CA 1
ATOM 4022 C C . TYR B 1 227 ? -22.109 -28.016 -6.855 1 97.44 227 TYR B C 1
ATOM 4024 O O . TYR B 1 227 ? -22.719 -27.781 -5.809 1 97.44 227 TYR B O 1
ATOM 4032 N N . GLU B 1 228 ? -22.281 -29.203 -7.527 1 95.88 228 GLU B N 1
ATOM 4033 C CA . GLU B 1 228 ? -22.969 -30.406 -7.062 1 95.88 228 GLU B CA 1
ATOM 4034 C C . GLU B 1 228 ? -22.203 -31.672 -7.473 1 95.88 228 GLU B C 1
ATOM 4036 O O . GLU B 1 228 ? -21.609 -31.719 -8.555 1 95.88 228 GLU B O 1
ATOM 4041 N N . PRO B 1 229 ? -22.141 -32.656 -6.547 1 96.69 229 PRO B N 1
ATOM 4042 C CA . PRO B 1 229 ? -22.875 -32.719 -5.285 1 96.69 229 PRO B CA 1
ATOM 4043 C C . PRO B 1 229 ? -22.109 -32.125 -4.113 1 96.69 229 PRO B C 1
ATOM 4045 O O . PRO B 1 229 ? -20.891 -31.984 -4.172 1 96.69 229 PRO B O 1
ATOM 4048 N N . PHE B 1 230 ? -22.797 -31.844 -3.096 1 97.38 230 PHE B N 1
ATOM 4049 C CA . PHE B 1 230 ? -22.25 -31.109 -1.959 1 97.38 230 PHE B CA 1
ATOM 4050 C C . PHE B 1 230 ? -21.172 -31.906 -1.259 1 97.38 230 PHE B C 1
ATOM 4052 O O . PHE B 1 230 ? -20.172 -31.344 -0.779 1 97.38 230 PHE B O 1
ATOM 4059 N N . ASP B 1 231 ? -21.328 -33.219 -1.147 1 97.25 231 ASP B N 1
ATOM 4060 C CA . ASP B 1 231 ? -20.344 -34.062 -0.45 1 97.25 231 ASP B CA 1
ATOM 4061 C C . ASP B 1 231 ? -18.984 -34 -1.139 1 97.25 231 ASP B C 1
ATOM 4063 O O . ASP B 1 231 ? -17.953 -34.031 -0.476 1 97.25 231 ASP B O 1
ATOM 4067 N N . GLU B 1 232 ? -18.984 -34 -2.398 1 97.81 232 GLU B N 1
ATOM 4068 C CA . GLU B 1 232 ? -17.75 -33.844 -3.152 1 97.81 232 GLU B CA 1
ATOM 4069 C C . GLU B 1 232 ? -17.109 -32.469 -2.908 1 97.81 232 GLU B C 1
ATOM 4071 O O . GLU B 1 232 ? -15.898 -32.375 -2.723 1 97.81 232 GLU B O 1
ATOM 4076 N N . LEU B 1 233 ? -17.938 -31.422 -2.926 1 98.44 233 LEU B N 1
ATOM 4077 C CA . LEU B 1 233 ? -17.438 -30.078 -2.641 1 98.44 233 LEU B CA 1
ATOM 4078 C C . LEU B 1 233 ? -16.781 -30.016 -1.267 1 98.44 233 LEU B C 1
ATOM 4080 O O . LEU B 1 233 ? -15.719 -29.406 -1.108 1 98.44 233 LEU B O 1
ATOM 4084 N N . LEU B 1 234 ? -17.453 -30.625 -0.305 1 98.5 234 LEU B N 1
ATOM 4085 C CA . LEU B 1 234 ? -16.922 -30.672 1.053 1 98.5 234 LEU B CA 1
ATOM 4086 C C . LEU B 1 234 ? -15.523 -31.281 1.069 1 98.5 234 LEU B C 1
ATOM 4088 O O . LEU B 1 234 ? -14.641 -30.797 1.772 1 98.5 234 LEU B O 1
ATOM 4092 N N . GLY B 1 235 ? -15.328 -32.375 0.337 1 98.44 235 GLY B N 1
ATOM 4093 C CA . GLY B 1 235 ? -14.031 -33.031 0.228 1 98.44 235 GLY B CA 1
ATOM 4094 C C . GLY B 1 235 ? -12.961 -32.094 -0.342 1 98.44 235 GLY B C 1
ATOM 4095 O O . GLY B 1 235 ? -11.836 -32.062 0.164 1 98.44 235 GLY B O 1
ATOM 4096 N N . TYR B 1 236 ? -13.289 -31.375 -1.4 1 98.44 236 TYR B N 1
ATOM 4097 C CA . TYR B 1 236 ? -12.367 -30.422 -1.999 1 98.44 236 TYR B CA 1
ATOM 4098 C C . TYR B 1 236 ? -11.984 -29.328 -1.004 1 98.44 236 TYR B C 1
ATOM 4100 O O . TYR B 1 236 ? -10.805 -29.016 -0.848 1 98.44 236 TYR B O 1
ATOM 4108 N N . VAL B 1 237 ? -12.969 -28.719 -0.343 1 98.69 237 VAL B N 1
ATOM 4109 C CA . VAL B 1 237 ? -12.734 -27.594 0.551 1 98.69 237 VAL B CA 1
ATOM 4110 C C . VAL B 1 237 ? -11.805 -28.016 1.686 1 98.69 237 VAL B C 1
ATOM 4112 O O . VAL B 1 237 ? -10.914 -27.25 2.078 1 98.69 237 VAL B O 1
ATOM 4115 N N . LYS B 1 238 ? -11.961 -29.234 2.211 1 98.44 238 LYS B N 1
ATOM 4116 C CA . LYS B 1 238 ? -11.117 -29.766 3.279 1 98.44 238 LYS B CA 1
ATOM 4117 C C . LYS B 1 238 ? -9.672 -29.906 2.814 1 98.44 238 LYS B C 1
ATOM 4119 O O . LYS B 1 238 ? -8.742 -29.812 3.619 1 98.44 238 LYS B O 1
ATOM 4124 N N . ALA B 1 239 ? -9.516 -30.062 1.557 1 98.44 239 ALA B N 1
ATOM 4125 C CA . ALA B 1 239 ? -8.203 -30.406 1.018 1 98.44 239 ALA B CA 1
ATOM 4126 C C . ALA B 1 239 ? -7.449 -29.156 0.558 1 98.44 239 ALA B C 1
ATOM 4128 O O . ALA B 1 239 ? -6.242 -29.203 0.309 1 98.44 239 ALA B O 1
ATOM 4129 N N . ILE B 1 240 ? -8.031 -27.938 0.489 1 98.62 240 ILE B N 1
ATOM 4130 C CA . ILE B 1 240 ? -7.469 -26.75 -0.147 1 98.62 240 ILE B CA 1
ATOM 4131 C C . ILE B 1 240 ? -6.359 -26.172 0.726 1 98.62 240 ILE B C 1
ATOM 4133 O O . ILE B 1 240 ? -5.277 -25.844 0.231 1 98.62 240 ILE B O 1
ATOM 4137 N N . PRO B 1 241 ? -6.551 -26.047 2.051 1 98.88 241 PRO B N 1
ATOM 4138 C CA . PRO B 1 241 ? -5.625 -25.234 2.842 1 98.88 241 PRO B CA 1
ATOM 4139 C C . PRO B 1 241 ? -4.207 -25.797 2.859 1 98.88 241 PRO B C 1
ATOM 4141 O O . PRO B 1 241 ? -4.023 -27.016 2.777 1 98.88 241 PRO B O 1
ATOM 4144 N N . SER B 1 242 ? -3.299 -24.891 3.008 1 98.81 242 SER B N 1
ATOM 4145 C CA . SER B 1 242 ? -1.886 -25.25 2.949 1 98.81 242 SER B CA 1
ATOM 4146 C C . SER B 1 242 ? -1.509 -26.188 4.082 1 98.81 242 SER B C 1
ATOM 4148 O O . SER B 1 242 ? -0.562 -26.969 3.957 1 98.81 242 SER B O 1
ATOM 4150 N N . ASP B 1 243 ? -2.238 -26.188 5.16 1 98.56 243 ASP B N 1
ATOM 4151 C CA . ASP B 1 243 ? -1.863 -26.984 6.328 1 98.56 243 ASP B CA 1
ATOM 4152 C C . ASP B 1 243 ? -2.162 -28.469 6.113 1 98.56 243 ASP B C 1
ATOM 4154 O O . ASP B 1 243 ? -1.885 -29.297 6.98 1 98.56 243 ASP B O 1
ATOM 4158 N N . THR B 1 244 ? -2.707 -28.844 4.914 1 98.12 244 THR B N 1
ATOM 4159 C CA . THR B 1 244 ? -2.896 -30.25 4.566 1 98.12 244 THR B CA 1
ATOM 4160 C C . THR B 1 244 ? -1.599 -30.859 4.047 1 98.12 244 THR B C 1
ATOM 4162 O O . THR B 1 244 ? -1.478 -32.094 3.941 1 98.12 244 THR B O 1
ATOM 4165 N N . SER B 1 245 ? -0.649 -30.016 3.725 1 98 245 SER B N 1
ATOM 4166 C CA . SER B 1 245 ? 0.624 -30.484 3.182 1 98 245 SER B CA 1
ATOM 4167 C C . SER B 1 245 ? 1.508 -31.078 4.277 1 98 245 SER B C 1
ATOM 4169 O O . SER B 1 245 ? 1.566 -30.547 5.387 1 98 245 SER B O 1
ATOM 4171 N N . ARG B 1 246 ? 2.232 -32.062 3.99 1 96.56 246 ARG B N 1
ATOM 4172 C CA . ARG B 1 246 ? 3.184 -32.656 4.926 1 96.56 246 ARG B CA 1
ATOM 4173 C C . ARG B 1 246 ? 4.34 -31.688 5.203 1 96.56 246 ARG B C 1
ATOM 4175 O O . ARG B 1 246 ? 5.039 -31.828 6.211 1 96.56 246 ARG B O 1
ATOM 4182 N N . ASP B 1 247 ? 4.562 -30.734 4.332 1 97.06 247 ASP B N 1
ATOM 4183 C CA . ASP B 1 247 ? 5.688 -29.812 4.461 1 97.06 247 ASP B CA 1
ATOM 4184 C C . ASP B 1 247 ? 5.262 -28.5 5.133 1 97.06 247 ASP B C 1
ATOM 4186 O O . ASP B 1 247 ? 6.031 -27.547 5.18 1 97.06 247 ASP B O 1
ATOM 4190 N N . TYR B 1 248 ? 4.051 -28.453 5.621 1 97.94 248 TYR B N 1
ATOM 4191 C CA . TYR B 1 248 ? 3.527 -27.281 6.316 1 97.94 248 TYR B CA 1
ATOM 4192 C C . TYR B 1 248 ? 4.23 -27.078 7.652 1 97.94 248 TYR B C 1
ATOM 4194 O O . TYR B 1 248 ? 4.562 -28.047 8.336 1 97.94 248 TYR B O 1
ATOM 4202 N N . GLY B 1 249 ? 4.445 -25.812 8.023 1 97.94 249 GLY B N 1
ATOM 4203 C CA . GLY B 1 249 ? 4.82 -25.547 9.406 1 97.94 249 GLY B CA 1
ATOM 4204 C C . GLY B 1 249 ? 6.176 -24.875 9.531 1 97.94 249 GLY B C 1
ATOM 4205 O O . GLY B 1 249 ? 6.586 -24.5 10.633 1 97.94 249 GLY B O 1
ATOM 4206 N N . ALA B 1 250 ? 6.805 -24.688 8.406 1 98.06 250 ALA B N 1
ATOM 4207 C CA . ALA B 1 250 ? 8.086 -23.984 8.383 1 98.06 250 ALA B CA 1
ATOM 4208 C C . ALA B 1 250 ? 8.164 -23.031 7.199 1 98.06 250 ALA B C 1
ATOM 4210 O O . ALA B 1 250 ? 7.484 -23.219 6.188 1 98.06 250 ALA B O 1
ATOM 4211 N N . PRO B 1 251 ? 9.055 -21.953 7.375 1 98.5 251 PRO B N 1
ATOM 4212 C CA . PRO B 1 251 ? 9.266 -21.109 6.203 1 98.5 251 PRO B CA 1
ATOM 4213 C C . PRO B 1 251 ? 9.656 -21.906 4.961 1 98.5 251 PRO B C 1
ATOM 4215 O O . PRO B 1 251 ? 10.469 -22.828 5.047 1 98.5 251 PRO B O 1
ATOM 4218 N N . PHE B 1 252 ? 9.117 -21.594 3.889 1 98.44 252 PHE B N 1
ATOM 4219 C CA . PHE B 1 252 ? 9.297 -22.359 2.66 1 98.44 252 PHE B CA 1
ATOM 4220 C C . PHE B 1 252 ? 10.773 -22.438 2.279 1 98.44 252 PHE B C 1
ATOM 4222 O O . PHE B 1 252 ? 11.242 -23.453 1.785 1 98.44 252 PHE B O 1
ATOM 4229 N N . TYR B 1 253 ? 11.484 -21.281 2.42 1 98.06 253 TYR B N 1
ATOM 4230 C CA . TYR B 1 253 ? 12.906 -21.281 2.1 1 98.06 253 TYR B CA 1
ATOM 4231 C C . TYR B 1 253 ? 13.625 -22.422 2.816 1 98.06 253 TYR B C 1
ATOM 4233 O O . TYR B 1 253 ? 14.477 -23.094 2.229 1 98.06 253 TYR B O 1
ATOM 4241 N N . LYS B 1 254 ? 13.297 -22.594 4.121 1 97.31 254 LYS B N 1
ATOM 4242 C CA . LYS B 1 254 ? 13.922 -23.656 4.902 1 97.31 254 LYS B CA 1
ATOM 4243 C C . LYS B 1 254 ? 13.578 -25.031 4.332 1 97.31 254 LYS B C 1
ATOM 4245 O O . LYS B 1 254 ? 14.461 -25.875 4.164 1 97.31 254 LYS B O 1
ATOM 4250 N N . THR B 1 255 ? 12.305 -25.234 4.027 1 96.5 255 THR B N 1
ATOM 4251 C CA . THR B 1 255 ? 11.852 -26.5 3.449 1 96.5 255 THR B CA 1
ATOM 4252 C C . THR B 1 255 ? 12.516 -26.75 2.102 1 96.5 255 THR B C 1
ATOM 4254 O O . THR B 1 255 ? 12.977 -27.859 1.83 1 96.5 255 THR B O 1
ATOM 4257 N N . PHE B 1 256 ? 12.641 -25.75 1.293 1 96.44 256 PHE B N 1
ATOM 4258 C CA . PHE B 1 256 ? 13.227 -25.844 -0.039 1 96.44 256 PHE B CA 1
ATOM 4259 C C . PHE B 1 256 ? 14.719 -26.156 0.047 1 96.44 256 PHE B C 1
ATOM 4261 O O . PHE B 1 256 ? 15.227 -26.984 -0.71 1 96.44 256 PHE B O 1
ATOM 4268 N N . LYS B 1 257 ? 15.336 -25.469 0.966 1 95.94 257 LYS B N 1
ATOM 4269 C CA . LYS B 1 257 ? 16.766 -25.703 1.191 1 95.94 257 LYS B CA 1
ATOM 4270 C C . LYS B 1 257 ? 17.016 -27.141 1.653 1 95.94 257 LYS B C 1
ATOM 4272 O O . LYS B 1 257 ? 17.953 -27.781 1.192 1 95.94 257 LYS B O 1
ATOM 4277 N N . GLU B 1 258 ? 16.203 -27.594 2.51 1 94.94 258 GLU B N 1
ATOM 4278 C CA . GLU B 1 258 ? 16.344 -28.953 3.039 1 94.94 258 GLU B CA 1
ATOM 4279 C C . GLU B 1 258 ? 16.172 -30 1.94 1 94.94 258 GLU B C 1
ATOM 4281 O O . GLU B 1 258 ? 16.734 -31.078 2.014 1 94.94 258 GLU B O 1
ATOM 4286 N N . CYS B 1 259 ? 15.422 -29.672 0.926 1 93.81 259 CYS B N 1
ATOM 4287 C CA . CYS B 1 259 ? 15.195 -30.594 -0.178 1 93.81 259 CYS B CA 1
ATOM 4288 C C . CYS B 1 259 ? 16.188 -30.359 -1.304 1 93.81 259 CYS B C 1
ATOM 4290 O O . CYS B 1 259 ? 15.992 -30.828 -2.428 1 93.81 259 CYS B O 1
ATOM 4292 N N . GLY B 1 260 ? 17.203 -29.578 -1.05 1 94.06 260 GLY B N 1
ATOM 4293 C CA . GLY B 1 260 ? 18.266 -29.344 -2.027 1 94.06 260 GLY B CA 1
ATOM 4294 C C . GLY B 1 260 ? 17.828 -28.438 -3.162 1 94.06 260 GLY B C 1
ATOM 4295 O O . GLY B 1 260 ? 18.281 -28.594 -4.297 1 94.06 260 GLY B O 1
ATOM 4296 N N . PHE B 1 261 ? 16.812 -27.578 -2.855 1 93.5 261 PHE B N 1
ATOM 4297 C CA . PHE B 1 261 ? 16.297 -26.625 -3.826 1 93.5 261 PHE B CA 1
ATOM 4298 C C . PHE B 1 261 ? 15.734 -27.344 -5.047 1 93.5 261 PHE B C 1
ATOM 4300 O O . PHE B 1 261 ? 15.898 -26.875 -6.176 1 93.5 261 PHE B O 1
ATOM 4307 N N . ASP B 1 262 ? 15.234 -28.594 -4.727 1 91.75 262 ASP B N 1
ATOM 4308 C CA . ASP B 1 262 ? 14.539 -29.406 -5.719 1 91.75 262 ASP B CA 1
ATOM 4309 C C . ASP B 1 262 ? 13.023 -29.328 -5.52 1 91.75 262 ASP B C 1
ATOM 4311 O O . ASP B 1 262 ? 12.477 -30 -4.652 1 91.75 262 ASP B O 1
ATOM 4315 N N . PHE B 1 263 ? 12.32 -28.656 -6.418 1 87 263 PHE B N 1
ATOM 4316 C CA . PHE B 1 263 ? 10.891 -28.406 -6.312 1 87 263 PHE B CA 1
ATOM 4317 C C . PHE B 1 263 ? 10.117 -29.719 -6.344 1 87 263 PHE B C 1
ATOM 4319 O O . PHE B 1 263 ? 9.016 -29.812 -5.793 1 87 263 PHE B O 1
ATOM 4326 N N . PHE B 1 264 ? 10.734 -30.781 -6.934 1 88.44 264 PHE B N 1
ATOM 4327 C CA . PHE B 1 264 ? 10.062 -32.062 -7.074 1 88.44 264 PHE B CA 1
ATOM 4328 C C . PHE B 1 264 ? 9.984 -32.781 -5.734 1 88.44 264 PHE B C 1
ATOM 4330 O O . PHE B 1 264 ? 9.188 -33.719 -5.562 1 88.44 264 PHE B O 1
ATOM 4337 N N . LYS B 1 265 ? 10.766 -32.344 -4.895 1 93 265 LYS B N 1
ATOM 4338 C CA . LYS B 1 265 ? 10.805 -33 -3.588 1 93 265 LYS B CA 1
ATOM 4339 C C . LYS B 1 265 ? 9.898 -32.281 -2.594 1 93 265 LYS B C 1
ATOM 4341 O O . LYS B 1 265 ? 9.664 -32.781 -1.492 1 93 265 LYS B O 1
ATOM 4346 N N . VAL B 1 266 ? 9.398 -31.156 -2.969 1 94 266 VAL B N 1
ATOM 4347 C CA . VAL B 1 266 ? 8.461 -30.406 -2.133 1 94 266 VAL B CA 1
ATOM 4348 C C . VAL B 1 266 ? 7.035 -30.906 -2.385 1 94 266 VAL B C 1
ATOM 4350 O O . VAL B 1 266 ? 6.656 -31.156 -3.527 1 94 266 VAL B O 1
ATOM 4353 N N . ASP B 1 267 ? 6.371 -31.156 -1.258 1 95.69 267 ASP B N 1
ATOM 4354 C CA . ASP B 1 267 ? 4.949 -31.438 -1.419 1 95.69 267 ASP B CA 1
ATOM 4355 C C . ASP B 1 267 ? 4.219 -30.25 -2.025 1 95.69 267 ASP B C 1
ATOM 4357 O O . ASP B 1 267 ? 4.02 -29.234 -1.357 1 95.69 267 ASP B O 1
ATOM 4361 N N . HIS B 1 268 ? 3.734 -30.375 -3.23 1 93.75 268 HIS B N 1
ATOM 4362 C CA . HIS B 1 268 ? 3.141 -29.281 -3.982 1 93.75 268 HIS B CA 1
ATOM 4363 C C . HIS B 1 268 ? 1.87 -28.781 -3.309 1 93.75 268 HIS B C 1
ATOM 4365 O O . HIS B 1 268 ? 1.396 -27.672 -3.613 1 93.75 268 HIS B O 1
ATOM 4371 N N . HIS B 1 269 ? 1.377 -29.516 -2.367 1 94.56 269 HIS B N 1
ATOM 4372 C CA . HIS B 1 269 ? 0.143 -29.125 -1.691 1 94.56 269 HIS B CA 1
ATOM 4373 C C . HIS B 1 269 ? 0.383 -27.969 -0.731 1 94.56 269 HIS B C 1
ATOM 4375 O O . HIS B 1 269 ? -0.569 -27.344 -0.256 1 94.56 269 HIS B O 1
ATOM 4381 N N . VAL B 1 270 ? 1.646 -27.656 -0.532 1 96.94 270 VAL B N 1
ATOM 4382 C CA . VAL B 1 270 ? 1.956 -26.547 0.368 1 96.94 270 VAL B CA 1
ATOM 4383 C C . VAL B 1 270 ? 1.611 -25.219 -0.305 1 96.94 270 VAL B C 1
ATOM 4385 O O . VAL B 1 270 ? 1.348 -24.234 0.372 1 96.94 270 VAL B O 1
ATOM 4388 N N . PHE B 1 271 ? 1.58 -25.219 -1.619 1 97.56 271 PHE B N 1
ATOM 4389 C CA . PHE B 1 271 ? 1.221 -24 -2.352 1 97.56 271 PHE B CA 1
ATOM 4390 C C . PHE B 1 271 ? -0.292 -23.828 -2.387 1 97.56 271 PHE B C 1
ATOM 4392 O O . PHE B 1 271 ? -0.941 -24.156 -3.379 1 97.56 271 PHE B O 1
ATOM 4399 N N . ALA B 1 272 ? -0.808 -23.297 -1.345 1 98.81 272 ALA B N 1
ATOM 4400 C CA . ALA B 1 272 ? -2.234 -23.109 -1.102 1 98.81 272 ALA B CA 1
ATOM 4401 C C . ALA B 1 272 ? -2.463 -22 -0.079 1 98.81 272 ALA B C 1
ATOM 4403 O O . ALA B 1 272 ? -1.563 -21.656 0.696 1 98.81 272 ALA B O 1
ATOM 4404 N N . PRO B 1 273 ? -3.637 -21.391 -0.11 1 98.88 273 PRO B N 1
ATOM 4405 C CA . PRO B 1 273 ? -3.912 -20.375 0.914 1 98.88 273 PRO B CA 1
ATOM 4406 C C . PRO B 1 273 ? -4.012 -20.969 2.316 1 98.88 273 PRO B C 1
ATOM 4408 O O . PRO B 1 273 ? -4.324 -22.156 2.469 1 98.88 273 PRO B O 1
ATOM 4411 N N . ALA B 1 274 ? -3.797 -20.141 3.281 1 98.94 274 ALA B N 1
ATOM 4412 C CA . ALA B 1 274 ? -3.846 -20.531 4.684 1 98.94 274 ALA B CA 1
ATOM 4413 C C . ALA B 1 274 ? -5.281 -20.797 5.129 1 98.94 274 ALA B C 1
ATOM 4415 O O . ALA B 1 274 ? -5.555 -21.797 5.805 1 98.94 274 ALA B O 1
ATOM 4416 N N . LYS B 1 275 ? -6.176 -19.938 4.824 1 98.88 275 LYS B N 1
ATOM 4417 C CA . LYS B 1 275 ? -7.578 -20 5.23 1 98.88 275 LYS B CA 1
ATOM 4418 C C . LYS B 1 275 ? -8.5 -19.828 4.027 1 98.88 275 LYS B C 1
ATOM 4420 O O . LYS B 1 275 ? -8.273 -18.953 3.188 1 98.88 275 LYS B O 1
ATOM 4425 N N . VAL B 1 276 ? -9.641 -20.656 3.996 1 98.88 276 VAL B N 1
ATOM 4426 C CA . VAL B 1 276 ? -10.523 -20.672 2.834 1 98.88 276 VAL B CA 1
ATOM 4427 C C . VAL B 1 276 ? -11.977 -20.672 3.293 1 98.88 276 VAL B C 1
ATOM 4429 O O . VAL B 1 276 ? -12.359 -21.469 4.152 1 98.88 276 VAL B O 1
ATOM 4432 N N . VAL B 1 277 ? -12.742 -19.781 2.781 1 98.94 277 VAL B N 1
ATOM 4433 C CA . VAL B 1 277 ? -14.188 -19.75 2.924 1 98.94 277 VAL B CA 1
ATOM 4434 C C . VAL B 1 277 ? -14.852 -19.984 1.563 1 98.94 277 VAL B C 1
ATOM 4436 O O . VAL B 1 277 ? -14.492 -19.328 0.582 1 98.94 277 VAL B O 1
ATOM 4439 N N . VAL B 1 278 ? -15.727 -20.922 1.489 1 98.88 278 VAL B N 1
ATOM 4440 C CA . VAL B 1 278 ? -16.438 -21.219 0.251 1 98.88 278 VAL B CA 1
ATOM 4441 C C . VAL B 1 278 ? -17.938 -21.125 0.484 1 98.88 278 VAL B C 1
ATOM 4443 O O . VAL B 1 278 ? -18.484 -21.812 1.354 1 98.88 278 VAL B O 1
ATOM 4446 N N . ASN B 1 279 ? -18.594 -20.266 -0.21 1 98.88 279 ASN B N 1
ATOM 4447 C CA . ASN B 1 279 ? -20.047 -20.172 -0.249 1 98.88 279 ASN B CA 1
ATOM 4448 C C . ASN B 1 279 ? -20.625 -20.844 -1.494 1 98.88 279 ASN B C 1
ATOM 4450 O O . ASN B 1 279 ? -20.328 -20.438 -2.617 1 98.88 279 ASN B O 1
ATOM 4454 N N . ASP B 1 280 ? -21.422 -21.859 -1.275 1 98.62 280 ASP B N 1
ATOM 4455 C CA . ASP B 1 280 ? -22 -22.594 -2.398 1 98.62 280 ASP B CA 1
ATOM 4456 C C . ASP B 1 280 ? -23.422 -22.125 -2.701 1 98.62 280 ASP B C 1
ATOM 4458 O O . ASP B 1 280 ? -24.297 -22.203 -1.846 1 98.62 280 ASP B O 1
ATOM 4462 N N . LEU B 1 281 ? -23.625 -21.781 -3.965 1 98.19 281 LEU B N 1
ATOM 4463 C CA . LEU B 1 281 ? -24.891 -21.188 -4.387 1 98.19 281 LEU B CA 1
ATOM 4464 C C . LEU B 1 281 ? -25.969 -22.266 -4.539 1 98.19 281 LEU B C 1
ATOM 4466 O O . LEU B 1 281 ? -27.156 -21.969 -4.547 1 98.19 281 LEU B O 1
ATOM 4470 N N . ARG B 1 282 ? -25.625 -23.547 -4.695 1 97.31 282 ARG B N 1
ATOM 4471 C CA . ARG B 1 282 ? -26.578 -24.625 -4.867 1 97.31 282 ARG B CA 1
ATOM 44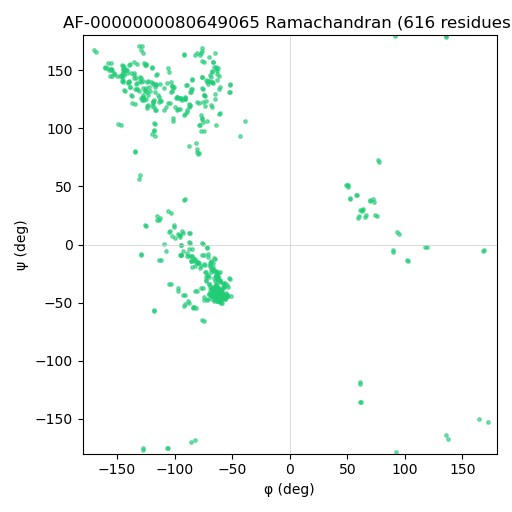72 C C . ARG B 1 282 ? -27.141 -25.078 -3.521 1 97.31 282 ARG B C 1
ATOM 4474 O O . ARG B 1 282 ? -28.344 -25.031 -3.295 1 97.31 282 ARG B O 1
ATOM 4481 N N . SER B 1 283 ? -26.234 -25.406 -2.652 1 97.56 283 SER B N 1
ATOM 4482 C CA . SER B 1 283 ? -26.641 -25.922 -1.343 1 97.56 283 SER B CA 1
ATOM 4483 C C . SER B 1 283 ? -26.984 -24.766 -0.392 1 97.56 283 SER B C 1
ATOM 4485 O O . SER B 1 283 ? -27.594 -24.984 0.657 1 97.56 283 SER B O 1
ATOM 4487 N N . ARG B 1 284 ? -26.516 -23.516 -0.72 1 97.88 284 ARG B N 1
ATOM 4488 C CA . ARG B 1 284 ? -26.672 -22.297 0.088 1 97.88 284 ARG B CA 1
ATOM 4489 C C . ARG B 1 284 ? -25.906 -22.422 1.399 1 97.88 284 ARG B C 1
ATOM 4491 O O . ARG B 1 284 ? -26.312 -21.844 2.412 1 97.88 284 ARG B O 1
ATOM 4498 N N . ARG B 1 285 ? -24.891 -23.281 1.425 1 97.88 285 ARG B N 1
ATOM 4499 C CA . ARG B 1 285 ? -24.062 -23.484 2.613 1 97.88 285 ARG B CA 1
ATOM 4500 C C . ARG B 1 285 ? -22.703 -22.812 2.457 1 97.88 285 ARG B C 1
ATOM 4502 O O . ARG B 1 285 ? -22.25 -22.594 1.337 1 97.88 285 ARG B O 1
ATOM 4509 N N . THR B 1 286 ? -22.188 -22.375 3.615 1 98.69 286 THR B N 1
ATOM 4510 C CA . THR B 1 286 ? -20.859 -21.766 3.672 1 98.69 286 THR B CA 1
ATOM 4511 C C . THR B 1 286 ? -19.891 -22.625 4.465 1 98.69 286 THR B C 1
ATOM 4513 O O . THR B 1 286 ? -20.156 -22.984 5.613 1 98.69 286 THR B O 1
ATOM 4516 N N . LEU B 1 287 ? -18.781 -23.016 3.828 1 98.75 287 LEU B N 1
ATOM 4517 C CA . LEU B 1 287 ? -17.766 -23.875 4.414 1 98.75 287 LEU B CA 1
ATOM 4518 C C . LEU B 1 287 ? -16.516 -23.078 4.754 1 98.75 287 LEU B C 1
ATOM 4520 O O . LEU B 1 287 ? -16.141 -22.156 4.031 1 98.75 287 LEU B O 1
ATOM 4524 N N . VAL B 1 288 ? -15.922 -23.359 5.891 1 98.75 288 VAL B N 1
ATOM 4525 C CA . VAL B 1 288 ? -14.695 -22.719 6.34 1 98.75 288 VAL B CA 1
ATOM 4526 C C . VAL B 1 288 ? -13.633 -23.781 6.629 1 98.75 288 VAL B C 1
ATOM 4528 O O . VAL B 1 288 ? -13.922 -24.797 7.266 1 98.75 288 VAL B O 1
ATOM 4531 N N . ALA B 1 289 ? -12.391 -23.594 6.098 1 98.81 289 ALA B N 1
ATOM 4532 C CA . ALA B 1 289 ? -11.297 -24.547 6.336 1 98.81 289 ALA B CA 1
ATOM 4533 C C . ALA B 1 289 ? -9.961 -23.812 6.43 1 98.81 289 ALA B C 1
ATOM 4535 O O . ALA B 1 289 ? -9.781 -22.75 5.82 1 98.81 289 ALA B O 1
ATOM 4536 N N . GLY B 1 290 ? -9.016 -24.391 7.223 1 98.81 290 GLY B N 1
ATOM 4537 C CA . GLY B 1 290 ? -7.652 -23.875 7.309 1 98.81 290 GLY B CA 1
ATOM 4538 C C . GLY B 1 290 ? -7.461 -22.859 8.414 1 98.81 290 GLY B C 1
ATOM 4539 O O . GLY B 1 290 ? -8.414 -22.516 9.117 1 98.81 290 GLY B O 1
ATOM 4540 N N . ARG B 1 291 ? -6.203 -22.359 8.547 1 98.56 291 ARG B N 1
ATOM 4541 C CA . ARG B 1 291 ? -5.84 -21.422 9.594 1 98.56 291 ARG B CA 1
ATOM 4542 C C . ARG B 1 291 ? -4.602 -20.609 9.203 1 98.56 291 ARG B C 1
ATOM 4544 O O . ARG B 1 291 ? -3.742 -21.109 8.469 1 98.56 291 ARG B O 1
ATOM 4551 N N . LEU B 1 292 ? -4.559 -19.406 9.719 1 98.69 292 LEU B N 1
ATOM 4552 C CA . LEU B 1 292 ? -3.355 -18.578 9.594 1 98.69 292 LEU B CA 1
ATOM 4553 C C . LEU B 1 292 ? -2.256 -19.078 10.523 1 98.69 292 LEU B C 1
ATOM 4555 O O . LEU B 1 292 ? -2.529 -19.828 11.469 1 98.69 292 LEU B O 1
ATOM 4559 N N . ASN B 1 293 ? -1.01 -18.781 10.234 1 98.75 293 ASN B N 1
ATOM 4560 C CA . ASN B 1 293 ? 0.125 -19.094 11.094 1 98.75 293 ASN B CA 1
ATOM 4561 C C . ASN B 1 293 ? 1.078 -17.922 11.234 1 98.75 293 ASN B C 1
ATOM 4563 O O . ASN B 1 293 ? 2.139 -17.891 10.609 1 98.75 293 ASN B O 1
ATOM 4567 N N . PRO B 1 294 ? 0.748 -16.969 12.109 1 98.5 294 PRO B N 1
ATOM 4568 C CA . PRO B 1 294 ? 1.559 -15.766 12.258 1 98.5 294 PRO B CA 1
ATOM 4569 C C . PRO B 1 294 ? 2.977 -16.062 12.742 1 98.5 294 PRO B C 1
ATOM 4571 O O . PRO B 1 294 ? 3.91 -15.32 12.414 1 98.5 294 PRO B O 1
ATOM 4574 N N . GLN B 1 295 ? 3.166 -17.109 13.484 1 98.12 295 GLN B N 1
ATOM 4575 C CA . GLN B 1 295 ? 4.488 -17.422 14.008 1 98.12 295 GLN B CA 1
ATOM 4576 C C . GLN B 1 295 ? 5.461 -17.766 12.883 1 98.12 295 GLN B C 1
ATOM 4578 O O . GLN B 1 295 ? 6.594 -17.297 12.867 1 98.12 295 GLN B O 1
ATOM 4583 N N . VAL B 1 296 ? 5.012 -18.594 11.914 1 98.69 296 VAL B N 1
ATOM 4584 C CA . VAL B 1 296 ? 5.871 -18.953 10.781 1 98.69 296 VAL B CA 1
ATOM 4585 C C . VAL B 1 296 ? 6.113 -17.703 9.922 1 98.69 296 VAL B C 1
ATOM 4587 O O . VAL B 1 296 ? 7.215 -17.516 9.398 1 98.69 296 VAL B O 1
ATOM 4590 N N . LEU B 1 297 ? 5.121 -16.844 9.773 1 98.56 297 LEU B N 1
ATOM 4591 C CA . LEU B 1 297 ? 5.266 -15.617 8.992 1 98.56 297 LEU B CA 1
ATOM 4592 C C . LEU B 1 297 ? 6.328 -14.703 9.594 1 98.56 297 LEU B C 1
ATOM 4594 O O . LEU B 1 297 ? 7.152 -14.141 8.875 1 98.56 297 LEU B O 1
ATOM 4598 N N . LYS B 1 298 ? 6.277 -14.531 10.93 1 97.88 298 LYS B N 1
ATOM 4599 C CA . LYS B 1 298 ? 7.25 -13.672 11.602 1 97.88 298 LYS B CA 1
ATOM 4600 C C . LYS B 1 298 ? 8.672 -14.164 11.367 1 97.88 298 LYS B C 1
ATOM 4602 O O . LYS B 1 298 ? 9.578 -13.367 11.117 1 97.88 298 LYS B O 1
ATOM 4607 N N . GLU B 1 299 ? 8.82 -15.492 11.461 1 98 299 GLU B N 1
ATOM 4608 C CA . GLU B 1 299 ? 10.133 -16.078 11.195 1 98 299 GLU B CA 1
ATOM 4609 C C . GLU B 1 299 ? 10.547 -15.875 9.742 1 98 299 GLU B C 1
ATOM 4611 O O . GLU B 1 299 ? 11.68 -15.477 9.469 1 98 299 GLU B O 1
ATOM 4616 N N . SER B 1 300 ? 9.664 -16.172 8.82 1 98.62 300 SER B N 1
ATOM 4617 C CA . SER B 1 300 ? 9.922 -16.062 7.391 1 98.62 300 SER B CA 1
ATOM 4618 C C . SER B 1 300 ? 10.273 -14.633 6.996 1 98.62 300 SER B C 1
ATOM 4620 O O . SER B 1 300 ? 11.164 -14.406 6.176 1 98.62 300 SER B O 1
ATOM 4622 N N . PHE B 1 301 ? 9.562 -13.641 7.586 1 98.56 301 PHE B N 1
ATOM 4623 C CA . PHE B 1 301 ? 9.719 -12.234 7.234 1 98.56 301 PHE B CA 1
ATOM 4624 C C . PHE B 1 301 ? 10.898 -11.617 7.988 1 98.56 301 PHE B C 1
ATOM 4626 O O . PHE B 1 301 ? 11.328 -10.508 7.68 1 98.56 301 PHE B O 1
ATOM 4633 N N . GLY B 1 302 ? 11.398 -12.32 8.945 1 97.44 302 GLY B N 1
ATOM 4634 C CA . GLY B 1 302 ? 12.586 -11.875 9.664 1 97.44 302 GLY B CA 1
ATOM 4635 C C . GLY B 1 302 ? 12.328 -10.656 10.539 1 97.44 302 GLY B C 1
ATOM 4636 O O . GLY B 1 302 ? 13.164 -9.75 10.602 1 97.44 302 GLY B O 1
ATOM 4637 N N . PHE B 1 303 ? 11.203 -10.562 11.156 1 96.19 303 PHE B N 1
ATOM 4638 C CA . PHE B 1 303 ? 10.914 -9.438 12.031 1 96.19 303 PHE B CA 1
ATOM 4639 C C . PHE B 1 303 ? 11.844 -9.43 13.234 1 96.19 303 PHE B C 1
ATOM 4641 O O . PHE B 1 303 ? 11.969 -10.438 13.945 1 96.19 303 PHE B O 1
ATOM 4648 N N . GLU B 1 304 ? 12.5 -8.336 13.406 1 96.12 304 GLU B N 1
ATOM 4649 C CA . GLU B 1 304 ? 13.383 -8.125 14.547 1 96.12 304 GLU B CA 1
ATOM 4650 C C . GLU B 1 304 ? 12.898 -6.961 15.406 1 96.12 304 GLU B C 1
ATOM 4652 O O . GLU B 1 304 ? 12.852 -5.82 14.945 1 96.12 304 GLU B O 1
ATOM 4657 N N . VAL B 1 305 ? 12.562 -7.211 16.625 1 94.12 305 VAL B N 1
ATOM 4658 C CA . VAL B 1 305 ? 12.141 -6.148 17.531 1 94.12 305 VAL B CA 1
ATOM 4659 C C . VAL B 1 305 ? 13.352 -5.32 17.953 1 94.12 305 VAL B C 1
ATOM 4661 O O . VAL B 1 305 ? 14.32 -5.859 18.484 1 94.12 305 VAL B O 1
ATOM 4664 N N . ALA B 1 306 ? 13.273 -4.059 17.609 1 92.38 306 ALA B N 1
ATOM 4665 C CA . ALA B 1 306 ? 14.328 -3.137 18.016 1 92.38 306 ALA B CA 1
ATOM 4666 C C . ALA B 1 306 ? 14.117 -2.672 19.453 1 92.38 306 ALA B C 1
ATOM 4668 O O . ALA B 1 306 ? 13.445 -1.668 19.703 1 92.38 306 ALA B O 1
ATOM 4669 N N . ASN B 1 307 ? 14.617 -3.408 20.391 1 83.38 307 ASN B N 1
ATOM 4670 C CA . ASN B 1 307 ? 14.438 -3.111 21.812 1 83.38 307 ASN B CA 1
ATOM 4671 C C . ASN B 1 307 ? 15.312 -1.943 22.25 1 83.38 307 ASN B C 1
ATOM 4673 O O . ASN B 1 307 ? 16.438 -1.798 21.781 1 83.38 307 ASN B O 1
ATOM 4677 N N . ARG B 1 308 ? 14.68 -0.97 22.906 1 71.81 308 ARG B N 1
ATOM 4678 C CA . ARG B 1 308 ? 15.453 0.092 23.531 1 71.81 308 ARG B CA 1
ATOM 4679 C C . ARG B 1 308 ? 16.109 -0.404 24.828 1 71.81 308 ARG B C 1
ATOM 4681 O O . ARG B 1 308 ? 15.547 -1.245 25.531 1 71.81 308 ARG B O 1
ATOM 4688 N N . GLU B 1 309 ? 17.375 -0.609 24.922 1 52.66 309 GLU B N 1
ATOM 4689 C CA . GLU B 1 309 ? 18.016 -0.928 26.203 1 52.66 309 GLU B CA 1
ATOM 4690 C C . GLU B 1 309 ? 17.484 -0.053 27.328 1 52.66 309 GLU B C 1
ATOM 4692 O O . GLU B 1 309 ? 17.312 1.157 27.156 1 52.66 309 GLU B O 1
ATOM 4697 N N . GLY B 1 310 ? 16.406 -0.53 28.125 1 38.97 310 GLY B N 1
ATOM 4698 C CA . GLY B 1 310 ? 16.25 0.127 29.422 1 38.97 310 GLY B CA 1
ATOM 4699 C C . GLY B 1 310 ? 17.578 0.513 30.062 1 38.97 310 GLY B C 1
ATOM 4700 O O . GLY B 1 310 ? 18.609 -0.067 29.734 1 38.97 310 GLY B O 1
#

pLDDT: mean 97.12, std 4.72, range [38.97, 98.94]

InterPro domains:
  IPR003209 Methenyltetrahydromethanopterin cyclohydrolase [MF_00486] (1-305)
  IPR003209 Methenyltetrahydromethanopterin cyclohydrolase [PF02289] (1-301)
  IPR003209 Methenyltetrahydromethanopterin cyclohydrolase [TIGR03120] (1-302)
  IPR003209 Methenyltetrahydromethanopterin cyclohydrolase [cd00545] (1-301)